Protein AF-A0A6N2N5I6-F1 (afdb_monomer)

Organism: Salix viminalis (NCBI:txid40686)

Sequence (376 aa):
MQNSTKSPSKRSKIEEKMDKIIYILLSLLVLISSISSIGFAVKIKYQMPKWEYMQPLIDNNLYDPGNPGKSGIAHLITALILYGYLIPISLYVSIEIVKVFQARFINQDIHMYDEETGNTAQARTSNLNEELGQVETILSDKTGTLTCNQMDFLKCSIAGTAYGVRSTEIELAAAKQIAMDLEEQDTQNINVPRYMKSANKEDSRGGPEIELESVITSKCENDQKPAIKGFNFEDSRLMHGHWLNEPNQEALLLFFRILAICQTAVPELNEESGMFTYEAESPDEAAFLAAAREFGFEFYKRTQSSVFIREKYAHPGRLIEREFKILNLLEFTSKRKRMSVIVQDEDGQILLLCKGADSIIFDRLSKNGRIHEELH

Structure (mmCIF, N/CA/C/O backbone):
data_AF-A0A6N2N5I6-F1
#
_entry.id   AF-A0A6N2N5I6-F1
#
loop_
_atom_site.group_PDB
_atom_site.id
_atom_site.type_symbol
_atom_site.label_atom_id
_atom_site.label_alt_id
_atom_site.label_comp_id
_atom_site.label_asym_id
_atom_site.label_entity_id
_atom_site.label_seq_id
_atom_site.pdbx_PDB_ins_code
_atom_site.Cartn_x
_atom_site.Cartn_y
_atom_site.Cartn_z
_atom_site.occupancy
_atom_site.B_iso_or_equiv
_atom_site.auth_seq_id
_atom_site.auth_comp_id
_atom_site.auth_asym_id
_atom_site.auth_atom_id
_atom_site.pdbx_PDB_model_num
ATOM 1 N N . MET A 1 1 ? 22.779 -2.163 8.963 1.00 54.88 1 MET A N 1
ATOM 2 C CA . MET A 1 1 ? 21.580 -2.756 8.331 1.00 54.88 1 MET A CA 1
ATOM 3 C C . MET A 1 1 ? 21.995 -4.031 7.613 1.00 54.88 1 MET A C 1
ATOM 5 O O . MET A 1 1 ? 22.742 -3.927 6.655 1.00 54.88 1 MET A O 1
ATOM 9 N N . GLN A 1 2 ? 21.584 -5.211 8.084 1.00 71.19 2 GLN A N 1
ATOM 10 C CA . GLN A 1 2 ? 21.977 -6.494 7.468 1.00 71.19 2 GLN A CA 1
ATOM 11 C C . GLN A 1 2 ? 21.155 -6.839 6.211 1.00 71.19 2 GLN A C 1
ATOM 13 O O . GLN A 1 2 ? 21.673 -7.497 5.319 1.00 71.19 2 GLN A O 1
ATOM 18 N N . ASN A 1 3 ? 19.923 -6.322 6.100 1.00 85.62 3 ASN A N 1
ATOM 19 C CA . ASN A 1 3 ? 19.035 -6.554 4.949 1.00 85.62 3 ASN A CA 1
ATOM 20 C C . ASN A 1 3 ? 19.114 -5.461 3.866 1.00 85.62 3 ASN A C 1
ATOM 22 O O . ASN A 1 3 ? 18.493 -5.596 2.818 1.00 85.62 3 ASN A O 1
ATOM 26 N N . SER A 1 4 ? 19.846 -4.367 4.109 1.00 83.81 4 SER A N 1
ATOM 27 C CA . SER A 1 4 ? 20.026 -3.290 3.127 1.00 83.81 4 SER A CA 1
ATOM 28 C C . SER A 1 4 ? 21.379 -3.455 2.449 1.00 83.81 4 SER A C 1
ATOM 30 O O . SER A 1 4 ? 22.425 -3.273 3.075 1.00 83.81 4 SER A O 1
ATOM 32 N N . THR A 1 5 ? 21.362 -3.830 1.175 1.00 83.00 5 THR A N 1
ATOM 33 C CA . THR A 1 5 ? 22.552 -3.848 0.321 1.00 83.00 5 THR A CA 1
ATOM 34 C C . THR A 1 5 ? 22.729 -2.495 -0.354 1.00 83.00 5 THR A C 1
ATOM 36 O O . THR A 1 5 ? 21.749 -1.820 -0.667 1.00 83.00 5 THR A O 1
ATOM 39 N N . LYS A 1 6 ? 23.977 -2.106 -0.643 1.00 83.19 6 LYS A N 1
ATOM 40 C CA . LYS A 1 6 ? 24.254 -0.907 -1.446 1.00 83.19 6 LYS A CA 1
ATOM 41 C C . LYS A 1 6 ? 23.490 -0.987 -2.772 1.00 83.19 6 LYS A C 1
ATOM 43 O O . LYS A 1 6 ? 23.561 -2.012 -3.448 1.00 83.19 6 LYS A O 1
ATOM 48 N N . SER A 1 7 ? 22.786 0.088 -3.130 1.00 81.12 7 SER A N 1
ATOM 49 C CA . SER A 1 7 ? 21.986 0.146 -4.354 1.00 81.12 7 SER A CA 1
ATOM 50 C C . SER A 1 7 ? 22.842 -0.214 -5.575 1.00 81.12 7 SER A C 1
ATO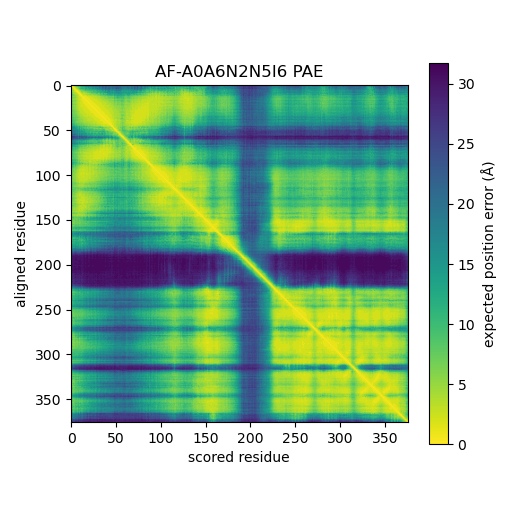M 52 O O . SER A 1 7 ? 23.851 0.460 -5.812 1.00 81.12 7 SER A O 1
ATOM 54 N N . PRO A 1 8 ? 22.486 -1.263 -6.339 1.00 85.88 8 PRO A N 1
ATOM 55 C CA . PRO A 1 8 ? 23.214 -1.610 -7.549 1.00 85.88 8 PRO A CA 1
ATOM 56 C C . PRO A 1 8 ? 22.976 -0.549 -8.625 1.00 85.88 8 PRO A C 1
ATOM 58 O O . PRO A 1 8 ? 21.915 0.078 -8.673 1.00 85.88 8 PRO A O 1
ATOM 61 N N . SER A 1 9 ? 23.956 -0.374 -9.512 1.00 84.50 9 SER A N 1
ATOM 62 C CA . SER A 1 9 ? 23.727 0.383 -10.742 1.00 84.50 9 SER A CA 1
ATOM 63 C C . SER A 1 9 ? 22.735 -0.392 -11.606 1.00 84.50 9 SER A C 1
ATOM 65 O O . SER A 1 9 ? 22.939 -1.578 -11.870 1.00 84.50 9 SER A O 1
ATOM 67 N N . LYS A 1 10 ? 21.645 0.262 -12.003 1.00 86.38 10 LYS A N 1
ATOM 68 C CA . LYS A 1 10 ? 20.606 -0.318 -12.855 1.00 86.38 10 LYS A CA 1
ATOM 69 C C . LYS A 1 10 ? 20.773 0.217 -14.270 1.00 86.38 10 LYS A C 1
ATOM 71 O O . LYS A 1 10 ? 20.991 1.414 -14.451 1.00 86.38 10 LYS A O 1
ATOM 76 N N . ARG A 1 11 ? 20.639 -0.672 -15.251 1.00 85.56 11 ARG A N 1
ATOM 77 C CA . ARG A 1 11 ? 20.742 -0.362 -16.676 1.00 85.56 11 ARG A CA 1
ATOM 78 C C . ARG A 1 11 ? 19.413 -0.650 -17.368 1.00 85.56 11 ARG A C 1
ATOM 80 O O . ARG A 1 11 ? 18.750 -1.623 -17.020 1.00 85.56 11 ARG A O 1
ATOM 87 N N . SER A 1 12 ? 19.030 0.198 -18.315 1.00 88.06 12 SER A N 1
ATOM 88 C CA . SER A 1 12 ? 17.811 0.021 -19.112 1.00 88.06 12 SER A CA 1
ATOM 89 C C . SER A 1 12 ? 18.015 -1.004 -20.233 1.00 88.06 12 SER A C 1
ATOM 91 O O . SER A 1 12 ? 19.098 -1.102 -20.818 1.00 88.06 12 SER A O 1
ATOM 93 N N . LYS A 1 13 ? 16.953 -1.729 -20.599 1.00 88.56 13 LYS A N 1
ATOM 94 C CA . LYS A 1 13 ? 16.937 -2.662 -21.736 1.00 88.56 13 LYS A CA 1
ATOM 95 C C . LYS A 1 13 ? 17.186 -1.946 -23.061 1.00 88.56 13 LYS A C 1
ATOM 97 O O . LYS A 1 13 ? 17.710 -2.553 -23.998 1.00 88.56 13 LYS A O 1
ATOM 102 N N . ILE A 1 14 ? 16.809 -0.669 -23.171 1.00 87.81 14 ILE A N 1
ATOM 103 C CA . ILE A 1 14 ? 17.081 0.136 -24.370 1.00 87.81 14 ILE A CA 1
ATOM 104 C C . ILE A 1 14 ? 18.587 0.352 -24.529 1.00 87.81 14 ILE A C 1
ATOM 106 O O . ILE A 1 14 ? 19.097 0.226 -25.640 1.00 87.81 14 ILE A O 1
ATOM 110 N N . GLU A 1 15 ? 19.312 0.589 -23.436 1.00 87.25 15 GLU A N 1
ATOM 111 C CA . GLU A 1 15 ? 20.770 0.743 -23.481 1.00 87.25 15 GLU A CA 1
ATOM 112 C C . GLU A 1 15 ? 21.464 -0.560 -23.894 1.00 87.25 15 GLU A C 1
ATOM 114 O O . GLU A 1 15 ? 22.370 -0.540 -24.721 1.00 87.25 15 GLU A O 1
ATOM 119 N N . GLU A 1 16 ? 20.997 -1.712 -23.407 1.00 89.00 16 GLU A N 1
ATOM 120 C CA . GLU A 1 16 ? 21.530 -3.010 -23.845 1.00 89.00 16 GLU A CA 1
ATOM 121 C C . GLU A 1 16 ? 21.273 -3.283 -25.335 1.00 89.00 16 GLU A C 1
ATOM 123 O O . GLU A 1 16 ? 22.116 -3.857 -26.031 1.00 89.00 16 GLU A O 1
ATOM 128 N N . LYS A 1 17 ? 20.104 -2.883 -25.855 1.00 90.06 17 LYS A N 1
ATOM 129 C CA . LYS A 1 17 ? 19.804 -2.976 -27.292 1.00 90.06 17 LYS A CA 1
ATOM 130 C C . LYS A 1 17 ? 20.661 -2.010 -28.109 1.00 90.06 17 LYS A C 1
ATOM 132 O O . LYS A 1 17 ? 21.123 -2.387 -29.184 1.00 90.06 17 LYS A O 1
ATOM 137 N N . MET A 1 18 ? 20.894 -0.800 -27.607 1.00 88.81 18 MET A N 1
ATOM 138 C CA . MET A 1 18 ? 21.760 0.188 -28.246 1.00 88.81 18 MET A CA 1
ATOM 139 C C . MET A 1 18 ? 23.197 -0.329 -28.370 1.00 88.81 18 MET A C 1
ATOM 141 O O . MET A 1 18 ? 23.760 -0.260 -29.460 1.00 88.81 18 MET A O 1
ATOM 145 N N . ASP A 1 19 ? 23.752 -0.937 -27.319 1.00 90.62 19 ASP A N 1
ATOM 146 C CA . ASP A 1 19 ? 25.077 -1.568 -27.376 1.00 90.62 19 ASP A CA 1
ATOM 147 C C . ASP A 1 19 ? 25.151 -2.629 -28.478 1.00 90.62 19 ASP A C 1
ATOM 149 O O . ASP A 1 19 ? 26.092 -2.643 -29.272 1.00 90.62 19 ASP A O 1
ATOM 153 N N . LYS A 1 20 ? 24.132 -3.495 -28.583 1.00 91.50 20 LYS A N 1
ATOM 154 C CA . LYS A 1 20 ? 24.063 -4.513 -29.647 1.00 91.50 20 LYS A CA 1
ATOM 155 C C . LYS A 1 20 ? 24.084 -3.880 -31.039 1.00 91.50 20 LYS A C 1
ATOM 157 O O . LYS A 1 20 ? 24.796 -4.369 -31.913 1.00 91.50 20 LYS A O 1
ATOM 162 N N . ILE A 1 21 ? 23.346 -2.788 -31.243 1.00 91.31 21 ILE A N 1
ATOM 163 C CA . ILE A 1 21 ? 23.346 -2.047 -32.513 1.00 91.31 21 ILE A CA 1
ATOM 164 C C . ILE A 1 21 ? 24.732 -1.447 -32.788 1.00 91.31 21 ILE A C 1
ATOM 166 O O . ILE A 1 21 ? 25.227 -1.561 -33.908 1.00 91.31 21 ILE A O 1
ATOM 170 N N . ILE A 1 22 ? 25.394 -0.872 -31.780 1.00 90.94 22 ILE A N 1
ATOM 171 C CA . ILE A 1 22 ? 26.747 -0.314 -31.918 1.00 90.94 22 ILE A CA 1
ATOM 172 C C . ILE A 1 22 ? 27.748 -1.400 -32.323 1.00 90.94 22 ILE A C 1
ATOM 174 O O . ILE A 1 22 ? 28.539 -1.180 -33.239 1.00 90.94 22 ILE A O 1
ATOM 178 N N . TYR A 1 23 ? 27.694 -2.588 -31.715 1.00 92.50 23 TYR A N 1
ATOM 179 C CA . TYR A 1 23 ? 28.560 -3.704 -32.108 1.00 92.50 23 TYR A CA 1
ATOM 180 C C . TYR A 1 23 ? 28.318 -4.156 -33.554 1.00 92.50 23 TYR A C 1
ATOM 182 O O . TYR A 1 23 ? 29.277 -4.438 -34.275 1.00 92.50 23 TYR A O 1
ATOM 190 N N . ILE A 1 24 ? 27.060 -4.176 -34.005 1.00 93.88 24 ILE A N 1
ATOM 191 C CA . ILE A 1 24 ? 26.712 -4.484 -35.400 1.00 93.88 24 ILE A CA 1
ATOM 192 C C . ILE A 1 24 ? 27.282 -3.418 -36.348 1.00 93.88 24 ILE A C 1
ATOM 194 O O . ILE A 1 24 ? 27.906 -3.765 -37.352 1.00 93.88 24 ILE A O 1
ATOM 198 N N . LEU A 1 25 ? 27.128 -2.131 -36.022 1.00 92.12 25 LEU A N 1
ATOM 199 C CA . LEU A 1 25 ? 27.664 -1.025 -36.824 1.00 92.12 25 LEU A CA 1
ATOM 200 C C . LEU A 1 25 ? 29.196 -1.032 -36.873 1.00 92.12 25 LEU A C 1
ATOM 202 O O . LEU A 1 25 ? 29.772 -0.822 -37.938 1.00 92.12 25 LEU A O 1
ATOM 206 N N . LEU A 1 26 ? 29.863 -1.330 -35.755 1.00 92.62 26 LEU A N 1
ATOM 207 C CA . LEU A 1 26 ? 31.318 -1.467 -35.694 1.00 92.62 26 LEU A CA 1
ATOM 208 C C . LEU A 1 26 ? 31.810 -2.637 -36.557 1.00 92.62 26 LEU A C 1
ATOM 210 O O . LEU A 1 26 ? 32.791 -2.501 -37.287 1.00 92.62 26 LEU A O 1
ATOM 214 N N . SER A 1 27 ? 31.114 -3.776 -36.513 1.00 94.19 27 SER A N 1
ATOM 215 C CA . SER A 1 27 ? 31.423 -4.924 -37.371 1.00 94.19 27 SER A CA 1
ATOM 216 C C . SER A 1 27 ? 31.270 -4.572 -38.856 1.00 94.19 27 SER A C 1
ATOM 218 O O . SER A 1 27 ? 32.166 -4.853 -39.655 1.00 94.19 27 SER A O 1
ATOM 220 N N . LEU A 1 28 ? 30.187 -3.874 -39.216 1.00 94.31 28 LEU A N 1
ATOM 221 C CA . LEU A 1 28 ? 29.946 -3.397 -40.579 1.00 94.31 28 LEU A CA 1
ATOM 222 C C . LEU A 1 28 ? 31.017 -2.393 -41.041 1.00 94.31 28 LEU A C 1
ATOM 224 O O . LEU A 1 28 ? 31.492 -2.482 -42.173 1.00 94.31 28 LEU A O 1
ATOM 228 N N . LEU A 1 29 ? 31.438 -1.477 -40.165 1.00 94.31 29 LEU A N 1
ATOM 229 C CA . LEU A 1 29 ? 32.499 -0.501 -40.427 1.00 94.31 29 LEU A CA 1
ATOM 230 C C . LEU A 1 29 ? 33.823 -1.190 -40.782 1.00 94.31 29 LEU A C 1
ATOM 232 O O . LEU A 1 29 ? 34.454 -0.848 -41.787 1.00 94.31 29 LEU A O 1
ATOM 236 N N . VAL A 1 30 ? 34.234 -2.177 -39.982 1.00 94.12 30 VAL A N 1
ATOM 237 C CA . VAL A 1 30 ? 35.459 -2.951 -40.233 1.00 94.12 30 VAL A CA 1
ATOM 238 C C . VAL A 1 30 ? 35.343 -3.730 -41.544 1.00 94.12 30 VAL A C 1
ATOM 240 O O . VAL A 1 30 ? 36.300 -3.762 -42.320 1.00 94.12 30 VAL A O 1
ATOM 243 N N . LEU A 1 31 ? 34.173 -4.302 -41.836 1.00 95.44 31 LEU A N 1
ATOM 244 C CA . LEU A 1 31 ? 33.925 -5.062 -43.060 1.00 95.44 31 LEU A CA 1
ATOM 245 C C . LEU A 1 31 ? 34.026 -4.188 -44.319 1.00 95.44 31 LEU A C 1
ATOM 247 O O . LEU A 1 31 ? 34.780 -4.521 -45.234 1.00 95.44 31 LEU A O 1
ATOM 251 N N . ILE A 1 32 ? 33.338 -3.043 -44.356 1.00 94.62 32 ILE A N 1
ATOM 252 C CA . ILE A 1 32 ? 33.376 -2.120 -45.503 1.00 94.62 32 ILE A CA 1
ATOM 253 C C . ILE A 1 32 ? 34.787 -1.545 -45.688 1.00 94.62 32 ILE A C 1
ATOM 255 O O . ILE A 1 32 ? 35.290 -1.486 -46.813 1.00 94.62 32 ILE A O 1
ATOM 259 N N . SER A 1 33 ? 35.464 -1.185 -44.594 1.00 95.44 33 SER A N 1
ATOM 260 C CA . SER A 1 33 ? 36.842 -0.675 -44.641 1.00 95.44 33 SER A CA 1
ATOM 261 C C . SER A 1 33 ? 37.821 -1.725 -45.172 1.00 95.44 33 SER A C 1
ATOM 263 O O . SER A 1 33 ? 38.701 -1.401 -45.971 1.00 95.44 33 SER A O 1
ATOM 265 N N . SER A 1 34 ? 37.633 -2.994 -44.799 1.00 94.12 34 SER A N 1
ATOM 266 C CA . SER A 1 34 ? 38.443 -4.113 -45.294 1.00 94.12 34 SER A CA 1
ATOM 267 C C . SER A 1 34 ? 38.231 -4.350 -46.791 1.00 94.12 34 SER A C 1
ATOM 269 O O . SER A 1 34 ? 39.204 -4.464 -47.534 1.00 94.12 34 SER A O 1
ATOM 271 N N . ILE A 1 35 ? 36.978 -4.349 -47.265 1.00 95.62 35 ILE A N 1
ATOM 272 C CA . ILE A 1 35 ? 36.662 -4.480 -48.699 1.00 95.62 35 ILE A CA 1
ATOM 273 C C . ILE A 1 35 ? 37.272 -3.318 -49.496 1.00 95.62 35 ILE A C 1
ATOM 275 O O . ILE A 1 35 ? 37.877 -3.536 -50.546 1.00 95.62 35 ILE A O 1
ATOM 279 N N . SER A 1 36 ? 37.167 -2.094 -48.975 1.00 93.56 36 SER A N 1
ATOM 280 C CA . SER A 1 36 ? 37.741 -0.892 -49.587 1.00 93.56 36 SER A CA 1
ATOM 281 C C . SER A 1 36 ? 39.273 -0.958 -49.668 1.00 93.56 36 SER A C 1
ATOM 283 O O . SER A 1 36 ? 39.853 -0.692 -50.720 1.00 93.56 36 SER A O 1
ATOM 285 N N . SER A 1 37 ? 39.937 -1.408 -48.598 1.00 94.25 37 SER A N 1
ATOM 286 C CA . SER A 1 37 ? 41.389 -1.633 -48.554 1.00 94.25 37 SER A CA 1
ATOM 287 C C . SER A 1 37 ? 41.857 -2.683 -49.572 1.00 94.25 37 SER A C 1
ATOM 289 O O . SER A 1 37 ? 42.812 -2.440 -50.314 1.00 94.25 37 SER A O 1
ATOM 291 N N . ILE A 1 38 ? 41.155 -3.818 -49.674 1.00 93.25 38 ILE A N 1
ATOM 292 C CA . ILE A 1 38 ? 41.467 -4.870 -50.654 1.00 93.25 38 ILE A CA 1
ATOM 293 C C . ILE A 1 38 ? 41.277 -4.340 -52.081 1.00 93.25 38 ILE A C 1
ATOM 295 O O . ILE A 1 38 ? 42.161 -4.505 -52.925 1.00 93.25 38 ILE A O 1
ATOM 299 N N . GLY A 1 39 ? 40.155 -3.663 -52.350 1.00 91.31 39 GLY A N 1
ATOM 300 C CA . GLY A 1 39 ? 39.880 -3.050 -53.650 1.00 91.31 39 GLY A CA 1
ATOM 301 C C . GLY A 1 39 ? 40.953 -2.037 -54.051 1.00 91.31 39 GLY A C 1
ATOM 302 O O . GLY A 1 39 ? 41.415 -2.038 -55.193 1.00 91.31 39 GLY A O 1
ATOM 303 N N . PHE A 1 40 ? 41.418 -1.228 -53.098 1.00 90.00 40 PHE A N 1
ATOM 304 C CA . PHE A 1 40 ? 42.504 -0.278 -53.306 1.00 90.00 40 PHE A CA 1
ATOM 305 C C . PHE A 1 40 ? 43.846 -0.965 -53.600 1.00 90.00 40 PHE A C 1
ATOM 307 O O . PHE A 1 40 ? 44.513 -0.602 -54.570 1.00 90.00 40 PHE A O 1
ATOM 314 N N . ALA A 1 41 ? 44.215 -2.004 -52.844 1.00 88.31 41 ALA A N 1
ATOM 315 C CA . ALA A 1 41 ? 45.445 -2.765 -53.075 1.00 88.31 41 ALA A CA 1
ATOM 316 C C . ALA A 1 41 ? 45.479 -3.416 -54.471 1.00 88.31 41 ALA A C 1
ATOM 318 O O . ALA A 1 41 ? 46.508 -3.395 -55.153 1.00 88.31 41 ALA A O 1
ATOM 319 N N . VAL A 1 42 ? 44.340 -3.946 -54.938 1.00 89.44 42 VAL A N 1
ATOM 320 C CA . VAL A 1 42 ? 44.199 -4.488 -56.301 1.00 89.44 42 VAL A CA 1
ATOM 321 C C . VAL A 1 42 ? 44.331 -3.373 -57.344 1.00 89.44 42 VAL A C 1
ATOM 323 O O . VAL A 1 42 ? 45.033 -3.540 -58.344 1.00 89.44 42 VAL A O 1
ATOM 326 N N . LYS A 1 43 ? 43.705 -2.214 -57.112 1.00 86.56 43 LYS A N 1
ATOM 327 C CA . LYS A 1 43 ? 43.739 -1.072 -58.037 1.00 86.56 43 LYS A CA 1
ATOM 328 C C . LYS A 1 43 ? 45.153 -0.507 -58.214 1.00 86.56 43 LYS A C 1
ATOM 330 O O . LYS A 1 43 ? 45.566 -0.267 -59.349 1.00 86.56 43 LYS A O 1
ATOM 335 N N . ILE A 1 44 ? 45.909 -0.370 -57.122 1.00 84.44 44 ILE A N 1
ATOM 336 C CA . ILE A 1 44 ? 47.310 0.082 -57.140 1.00 84.44 44 ILE A CA 1
ATOM 337 C C . ILE A 1 44 ? 48.192 -0.877 -57.948 1.00 84.44 44 ILE A C 1
ATOM 339 O O . ILE A 1 44 ? 48.992 -0.432 -58.764 1.00 84.44 44 ILE A O 1
ATOM 343 N N . LYS A 1 45 ? 47.999 -2.193 -57.808 1.00 84.12 45 LYS A N 1
ATOM 344 C CA . LYS A 1 45 ? 48.808 -3.183 -58.531 1.00 84.12 45 LYS A CA 1
ATOM 345 C C . LYS A 1 45 ? 48.550 -3.202 -60.044 1.00 84.12 45 LYS A C 1
ATOM 347 O O . LYS A 1 45 ? 49.493 -3.344 -60.817 1.00 84.12 45 LYS A O 1
ATOM 352 N N . TYR A 1 46 ? 47.288 -3.114 -60.476 1.00 84.31 46 TYR A N 1
ATOM 353 C CA . TYR A 1 46 ? 46.920 -3.373 -61.879 1.00 84.31 46 TYR A CA 1
ATOM 354 C C . TYR A 1 46 ? 46.606 -2.128 -62.716 1.00 84.31 46 TYR A C 1
ATOM 356 O O . TYR A 1 46 ? 46.793 -2.161 -63.934 1.00 84.31 46 TYR A O 1
ATOM 364 N N . GLN A 1 47 ? 46.084 -1.058 -62.110 1.00 80.31 47 GLN A N 1
ATOM 365 C CA . GLN A 1 47 ? 45.602 0.119 -62.847 1.00 80.31 47 GLN A CA 1
ATOM 366 C C . GLN A 1 47 ? 46.534 1.324 -62.727 1.00 80.31 47 GLN A C 1
ATOM 368 O O . GLN A 1 47 ? 46.685 2.049 -63.704 1.00 80.31 47 GLN A O 1
ATOM 373 N N . MET A 1 48 ? 47.201 1.506 -61.585 1.00 73.06 48 MET A N 1
ATOM 374 C CA . MET A 1 48 ? 48.094 2.647 -61.354 1.00 73.06 48 MET A CA 1
ATOM 375 C C . MET A 1 48 ? 49.223 2.796 -62.393 1.00 73.06 48 MET A C 1
ATOM 377 O O . MET A 1 48 ? 49.430 3.921 -62.839 1.00 73.06 48 MET A O 1
ATOM 381 N N . PRO A 1 49 ? 49.898 1.725 -62.875 1.00 73.12 49 PRO A N 1
ATOM 382 C CA . PRO A 1 49 ? 50.946 1.864 -63.895 1.00 73.12 49 PRO A CA 1
ATOM 383 C C . PRO A 1 49 ? 50.435 2.390 -65.245 1.00 73.12 49 PRO A C 1
ATOM 385 O O . PRO A 1 49 ? 51.232 2.761 -66.098 1.00 73.12 49 PRO A O 1
ATOM 388 N N . LYS A 1 50 ? 49.112 2.381 -65.463 1.00 78.00 50 LYS A N 1
ATOM 389 C CA . LYS A 1 50 ? 48.460 2.847 -66.695 1.00 78.00 50 LYS A CA 1
ATOM 390 C C . LYS A 1 50 ? 47.963 4.294 -66.596 1.00 78.00 50 LYS A C 1
ATOM 392 O O . LYS A 1 50 ? 47.396 4.796 -67.562 1.00 78.00 50 LYS A O 1
ATOM 397 N N . TRP A 1 51 ? 48.092 4.950 -65.442 1.00 76.19 51 TRP A N 1
ATOM 398 C CA . TRP A 1 51 ? 47.608 6.317 -65.246 1.00 76.19 51 TRP A CA 1
ATOM 399 C C . TRP A 1 51 ? 48.704 7.333 -65.559 1.00 76.19 51 TRP A C 1
ATOM 401 O O . TRP A 1 51 ? 49.528 7.637 -64.705 1.00 76.19 51 TRP A O 1
ATOM 411 N N . GLU A 1 52 ? 48.674 7.899 -66.768 1.00 67.44 52 GLU A N 1
ATOM 412 C CA . GLU A 1 52 ? 49.681 8.869 -67.231 1.00 67.44 52 GLU A CA 1
ATOM 413 C C . GLU A 1 52 ? 49.676 10.196 -66.449 1.00 67.44 52 GLU A C 1
ATOM 415 O O . GLU A 1 52 ? 50.721 10.820 -66.302 1.00 67.44 52 GLU A O 1
ATOM 420 N N . TYR A 1 53 ? 48.524 10.636 -65.924 1.00 73.81 53 TYR A N 1
ATOM 421 C CA . TYR A 1 53 ? 48.368 11.965 -65.306 1.00 73.81 53 TYR A CA 1
ATOM 422 C C . TYR A 1 53 ? 47.975 11.951 -63.816 1.00 73.81 53 TYR A C 1
ATOM 424 O O . TYR A 1 53 ? 47.982 13.001 -63.181 1.00 73.81 53 TYR A O 1
ATOM 432 N N . MET A 1 54 ? 47.612 10.794 -63.242 1.00 68.19 54 MET A N 1
ATOM 433 C CA . MET A 1 54 ? 47.172 10.670 -61.833 1.00 68.19 54 MET A CA 1
ATOM 434 C C . MET A 1 54 ? 48.212 9.998 -60.928 1.00 68.19 54 MET A C 1
ATOM 436 O O . MET A 1 54 ? 47.889 9.617 -59.801 1.00 68.19 54 MET A O 1
ATOM 440 N N . GLN A 1 55 ? 49.441 9.802 -61.408 1.00 67.19 55 GLN A N 1
ATOM 441 C CA . GLN A 1 55 ? 50.492 9.201 -60.599 1.00 67.19 55 GLN A CA 1
ATOM 442 C C . GLN A 1 55 ? 50.929 10.190 -59.500 1.00 67.19 55 GLN A C 1
ATOM 444 O O . GLN A 1 55 ? 51.241 11.343 -59.805 1.00 67.19 55 GLN A O 1
ATOM 449 N N . PRO A 1 56 ? 50.937 9.786 -58.217 1.00 66.81 56 PRO A N 1
ATOM 450 C CA . PRO A 1 56 ? 51.384 10.655 -57.139 1.00 66.81 56 PRO A CA 1
ATOM 451 C C . PRO A 1 56 ? 52.871 10.981 -57.325 1.00 66.81 56 PRO A C 1
ATOM 453 O O . PRO A 1 56 ? 53.707 10.085 -57.353 1.00 66.81 56 PRO A O 1
ATOM 456 N N . LEU A 1 57 ? 53.197 12.273 -57.446 1.00 61.47 57 LEU A N 1
ATOM 457 C CA . LEU A 1 57 ? 54.572 12.766 -57.621 1.00 61.47 57 LEU A CA 1
ATOM 458 C C . LEU A 1 57 ? 55.425 12.697 -56.336 1.00 61.47 57 LEU A C 1
ATOM 460 O O . LEU A 1 57 ? 56.619 12.979 -56.384 1.00 61.47 57 LEU A O 1
ATOM 464 N N . ILE A 1 58 ? 54.823 12.369 -55.187 1.00 59.41 58 ILE A N 1
ATOM 465 C CA . ILE A 1 58 ? 55.482 12.363 -53.875 1.00 59.41 58 ILE A CA 1
ATOM 466 C C . ILE A 1 58 ? 55.674 10.913 -53.425 1.00 59.41 58 ILE A C 1
ATOM 468 O O . ILE A 1 58 ? 54.695 10.211 -53.164 1.00 59.41 58 ILE A O 1
ATOM 472 N N . ASP A 1 59 ? 56.937 10.503 -53.299 1.00 58.34 59 ASP A N 1
ATOM 473 C CA . ASP A 1 59 ? 57.391 9.162 -52.904 1.00 58.34 59 ASP A CA 1
ATOM 474 C C . ASP A 1 59 ? 57.250 8.938 -51.388 1.00 58.34 59 ASP A C 1
ATOM 476 O O . ASP A 1 59 ? 58.197 8.692 -50.642 1.00 58.34 59 ASP A O 1
ATOM 480 N N . ASN A 1 60 ? 56.027 9.102 -50.896 1.00 62.59 60 ASN A N 1
ATOM 481 C CA . ASN A 1 60 ? 55.672 8.605 -49.583 1.00 62.59 60 ASN A CA 1
ATOM 482 C C . ASN A 1 60 ? 55.264 7.144 -49.782 1.00 62.59 60 ASN A C 1
ATOM 484 O O . ASN A 1 60 ? 54.391 6.872 -50.607 1.00 62.59 60 ASN A O 1
ATOM 488 N N . ASN A 1 61 ? 55.823 6.223 -48.988 1.00 66.12 61 ASN A N 1
ATOM 489 C CA . ASN A 1 61 ? 55.550 4.767 -48.957 1.00 66.12 61 ASN A CA 1
ATOM 490 C C . ASN A 1 61 ? 54.051 4.348 -48.853 1.00 66.12 61 ASN A C 1
ATOM 492 O O . ASN A 1 61 ? 53.741 3.181 -48.620 1.00 66.12 61 ASN A O 1
ATOM 496 N N . LEU A 1 62 ? 53.112 5.289 -48.965 1.00 68.75 62 LEU A N 1
ATOM 497 C CA . LEU A 1 62 ? 51.669 5.109 -49.004 1.00 68.75 62 LEU A CA 1
ATOM 498 C C . LEU A 1 62 ? 51.156 4.627 -50.373 1.00 68.75 62 LEU A C 1
ATOM 500 O O . LEU A 1 62 ? 50.135 3.943 -50.399 1.00 68.75 62 LEU A O 1
ATOM 504 N N . TYR A 1 63 ? 51.831 4.923 -51.491 1.00 72.50 63 TYR A N 1
ATOM 505 C CA . TYR A 1 63 ? 51.335 4.629 -52.851 1.00 72.50 63 TYR A CA 1
ATOM 506 C C . TYR A 1 63 ? 52.379 3.918 -53.735 1.00 72.50 63 TYR A C 1
ATOM 508 O O . TYR A 1 63 ? 52.641 4.351 -54.852 1.00 72.50 63 TYR A O 1
ATOM 516 N N . ASP A 1 64 ? 52.979 2.829 -53.245 1.00 73.44 64 ASP A N 1
ATOM 517 C CA . ASP A 1 64 ? 54.022 2.080 -53.963 1.00 73.44 64 ASP A CA 1
ATOM 518 C C . ASP A 1 64 ? 53.444 0.839 -54.694 1.00 73.44 64 ASP A C 1
ATOM 520 O O . ASP A 1 64 ? 52.905 -0.062 -54.038 1.00 73.44 64 ASP A O 1
ATOM 524 N N . PRO A 1 65 ? 53.574 0.732 -56.037 1.00 72.38 65 PRO A N 1
ATOM 525 C CA . PRO A 1 65 ? 53.194 -0.463 -56.798 1.00 72.38 65 PRO A CA 1
ATOM 526 C C . PRO A 1 65 ? 53.974 -1.730 -56.412 1.00 72.38 65 PRO A C 1
ATOM 528 O O . PRO A 1 65 ? 53.466 -2.839 -56.601 1.00 72.38 65 PRO A O 1
ATOM 531 N N . GLY A 1 66 ? 55.201 -1.587 -55.894 1.00 74.62 66 GLY A N 1
ATOM 532 C CA . GLY A 1 66 ? 56.071 -2.702 -55.516 1.00 74.62 66 GLY A CA 1
ATOM 533 C C . GLY A 1 66 ? 55.614 -3.435 -54.251 1.00 74.62 66 GLY A C 1
ATOM 534 O O . GLY A 1 66 ? 55.819 -4.643 -54.131 1.00 74.62 66 GLY A O 1
ATOM 535 N N . ASN A 1 67 ? 54.935 -2.737 -53.333 1.00 80.56 67 ASN A N 1
ATOM 536 C CA . ASN A 1 67 ? 54.464 -3.274 -52.052 1.00 80.56 67 ASN A CA 1
ATOM 537 C C . ASN A 1 67 ? 52.971 -2.967 -51.806 1.00 80.56 67 ASN A C 1
ATOM 539 O O . ASN A 1 67 ? 52.638 -2.211 -50.886 1.00 80.56 67 ASN A O 1
ATOM 543 N N . PRO A 1 68 ? 52.036 -3.613 -52.534 1.00 81.44 68 PRO A N 1
ATOM 544 C CA . PRO A 1 68 ? 50.604 -3.295 -52.461 1.00 81.44 68 PRO A CA 1
ATOM 545 C C . PRO A 1 68 ? 49.993 -3.515 -51.067 1.00 81.44 68 PRO A C 1
ATOM 547 O O . PRO A 1 68 ? 48.992 -2.890 -50.723 1.00 81.44 68 PRO A O 1
ATOM 550 N N . GLY A 1 69 ? 50.600 -4.374 -50.239 1.00 84.25 69 GLY A N 1
ATOM 551 C CA . GLY A 1 69 ? 50.155 -4.617 -48.865 1.00 84.25 69 GLY A CA 1
ATOM 552 C C . GLY A 1 69 ? 50.311 -3.400 -47.946 1.00 84.25 69 GLY A C 1
ATOM 553 O O . GLY A 1 69 ? 49.405 -3.111 -47.169 1.00 84.25 69 GLY A O 1
ATOM 554 N N . LYS A 1 70 ? 51.412 -2.641 -48.060 1.00 84.19 70 LYS A N 1
ATOM 555 C CA . LYS A 1 70 ? 51.642 -1.439 -47.234 1.00 84.19 70 LYS A CA 1
ATOM 556 C C . LYS A 1 70 ? 50.648 -0.332 -47.591 1.00 84.19 70 LYS A C 1
ATOM 558 O O . LYS A 1 70 ? 50.034 0.251 -46.699 1.00 84.19 70 LYS A O 1
ATOM 563 N N . SER A 1 71 ? 50.422 -0.124 -48.888 1.00 85.12 71 SER A N 1
ATOM 564 C CA . SER A 1 71 ? 49.410 0.800 -49.408 1.00 85.12 71 SER A CA 1
ATOM 565 C C . SER A 1 71 ? 47.986 0.400 -49.012 1.00 85.12 71 SER A C 1
ATOM 567 O O . SER A 1 71 ? 47.194 1.257 -48.628 1.00 85.12 71 SER A O 1
ATOM 569 N N . GLY A 1 72 ? 47.664 -0.898 -49.028 1.00 88.62 72 GLY A N 1
ATOM 570 C CA . GLY A 1 72 ? 46.378 -1.414 -48.554 1.00 88.62 72 GLY A CA 1
ATOM 571 C C . GLY A 1 72 ? 46.136 -1.141 -47.067 1.00 88.62 72 GLY A C 1
ATOM 572 O O . GLY A 1 72 ? 45.054 -0.685 -46.701 1.00 88.62 72 GLY A O 1
ATOM 573 N N . ILE A 1 73 ? 47.139 -1.350 -46.208 1.00 90.06 73 ILE A N 1
ATOM 574 C CA . ILE A 1 73 ? 47.033 -1.084 -44.761 1.00 90.06 73 ILE A CA 1
ATOM 575 C C . ILE A 1 73 ? 46.883 0.417 -44.483 1.00 90.06 73 ILE A C 1
ATOM 577 O O . ILE A 1 73 ? 46.040 0.807 -43.677 1.00 90.06 73 ILE A O 1
ATOM 581 N N . ALA A 1 74 ? 47.643 1.271 -45.174 1.00 87.94 74 ALA A N 1
ATOM 582 C CA . ALA A 1 74 ? 47.475 2.720 -45.061 1.00 87.94 74 ALA A CA 1
ATOM 583 C C . ALA A 1 74 ? 46.050 3.141 -45.464 1.00 87.94 74 ALA A C 1
ATOM 585 O O . ALA A 1 74 ? 45.384 3.866 -44.725 1.00 87.94 74 ALA A O 1
ATOM 586 N N . HIS A 1 75 ? 45.541 2.596 -46.574 1.00 90.50 75 HIS A N 1
ATOM 587 C CA . HIS A 1 75 ? 44.173 2.841 -47.025 1.00 90.50 75 HIS A CA 1
ATOM 588 C C . HIS A 1 75 ? 43.114 2.264 -46.075 1.00 90.50 75 HIS A C 1
ATOM 590 O O . HIS A 1 75 ? 42.030 2.826 -45.972 1.00 90.50 75 HIS A O 1
ATOM 596 N N . LEU A 1 76 ? 43.402 1.177 -45.352 1.00 93.06 76 LEU A N 1
ATOM 597 C CA . LEU A 1 76 ? 42.507 0.640 -44.323 1.00 93.06 76 LEU A CA 1
ATOM 598 C C . LEU A 1 76 ? 42.314 1.651 -43.188 1.00 93.06 76 LEU A C 1
ATOM 600 O O . LEU A 1 76 ? 41.182 1.905 -42.788 1.00 93.06 76 LEU A O 1
ATOM 604 N N . ILE A 1 77 ? 43.399 2.268 -42.711 1.00 92.69 77 ILE A N 1
ATOM 605 C CA . ILE A 1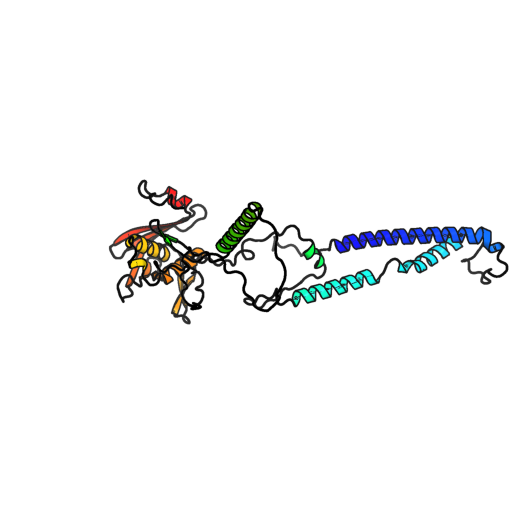 77 ? 43.343 3.310 -41.675 1.00 92.69 77 ILE A CA 1
ATOM 606 C C . ILE A 1 77 ? 42.585 4.536 -42.200 1.00 92.69 77 ILE A C 1
ATOM 608 O O . ILE A 1 77 ? 41.702 5.053 -41.517 1.00 92.69 77 ILE A O 1
ATOM 612 N N . THR A 1 78 ? 42.868 4.970 -43.432 1.00 91.19 78 THR A N 1
ATOM 613 C CA . THR A 1 78 ? 42.141 6.080 -44.066 1.00 91.19 78 THR A CA 1
ATOM 614 C C . THR A 1 78 ? 40.649 5.771 -44.226 1.00 91.19 78 THR A C 1
ATOM 616 O O . THR A 1 78 ? 39.820 6.631 -43.943 1.00 91.19 78 THR A O 1
ATOM 619 N N . ALA A 1 79 ? 40.290 4.547 -44.622 1.00 92.75 79 ALA A N 1
ATOM 620 C CA . ALA A 1 79 ? 38.903 4.111 -44.769 1.00 92.75 79 ALA A CA 1
ATOM 621 C C . ALA A 1 79 ? 38.171 4.036 -43.420 1.00 92.75 79 ALA A C 1
ATOM 623 O O . ALA A 1 79 ? 37.024 4.467 -43.337 1.00 92.75 79 ALA A O 1
ATOM 624 N N . LEU A 1 80 ? 38.835 3.571 -42.356 1.00 92.81 80 LEU A N 1
ATOM 625 C CA . LEU A 1 80 ? 38.270 3.562 -41.002 1.00 92.81 80 LEU A CA 1
ATOM 626 C C . LEU A 1 80 ? 37.953 4.978 -40.505 1.00 92.81 80 LEU A C 1
ATOM 628 O O . LEU A 1 80 ? 36.897 5.192 -39.917 1.00 92.81 80 LEU A O 1
ATOM 632 N N . ILE A 1 81 ? 38.835 5.947 -40.772 1.00 92.44 81 ILE A N 1
ATOM 633 C CA . ILE A 1 81 ? 38.589 7.359 -40.440 1.00 92.44 81 ILE A CA 1
ATOM 634 C C . ILE A 1 81 ? 37.440 7.909 -41.291 1.00 92.44 81 ILE A C 1
ATOM 636 O O . ILE A 1 81 ? 36.533 8.546 -40.759 1.00 92.44 81 ILE A O 1
ATOM 640 N N . LEU A 1 82 ? 37.449 7.634 -42.601 1.00 92.50 82 LEU A N 1
ATOM 641 C CA . LEU A 1 82 ? 36.435 8.129 -43.530 1.00 92.50 82 LEU A CA 1
ATOM 642 C C . LEU A 1 82 ? 35.034 7.622 -43.177 1.00 92.50 82 LEU A C 1
ATOM 644 O O . LEU A 1 82 ? 34.091 8.401 -43.217 1.00 92.50 82 LEU A O 1
ATOM 648 N N . TYR A 1 83 ? 34.892 6.344 -42.826 1.00 92.19 83 TYR A N 1
ATOM 649 C CA . TYR A 1 83 ? 33.611 5.734 -42.462 1.00 92.19 83 TYR A CA 1
ATOM 650 C C . TYR A 1 83 ? 33.293 5.823 -40.960 1.00 92.19 83 TYR A C 1
ATOM 652 O O . TYR A 1 83 ? 32.236 5.362 -40.532 1.00 92.19 83 TYR A O 1
ATOM 660 N N . GLY A 1 84 ? 34.154 6.449 -40.151 1.00 88.12 84 GLY A N 1
ATOM 661 C CA . GLY A 1 84 ? 33.974 6.579 -38.701 1.00 88.12 84 GLY A CA 1
ATOM 662 C C . GLY A 1 84 ? 32.695 7.315 -38.278 1.00 88.12 84 GLY A C 1
ATOM 663 O O . GLY A 1 84 ? 32.225 7.121 -37.161 1.00 88.12 84 GLY A O 1
ATOM 664 N N . TYR A 1 85 ? 32.072 8.092 -39.174 1.00 87.12 85 TYR A N 1
ATOM 665 C CA . TYR A 1 85 ? 30.778 8.743 -38.924 1.00 87.12 85 TYR A CA 1
ATOM 666 C C . TYR A 1 85 ? 29.592 7.763 -38.843 1.00 87.12 85 TYR A C 1
ATOM 668 O O . TYR A 1 85 ? 28.513 8.164 -38.407 1.00 87.12 85 TYR A O 1
ATOM 676 N N . LEU A 1 86 ? 29.763 6.495 -39.252 1.00 86.06 86 LEU A N 1
ATOM 677 C CA . LEU A 1 86 ? 28.723 5.459 -39.148 1.00 86.06 86 LEU A CA 1
ATOM 678 C C . LEU A 1 86 ? 28.334 5.149 -37.698 1.00 86.06 86 LEU A C 1
ATOM 680 O O . LEU A 1 86 ? 27.226 4.673 -37.464 1.00 86.06 86 LEU A O 1
ATOM 684 N N . ILE A 1 87 ? 29.224 5.410 -36.735 1.00 86.31 87 ILE A N 1
ATOM 685 C CA . ILE A 1 87 ? 28.918 5.328 -35.306 1.00 86.31 87 ILE A CA 1
ATOM 686 C C . ILE A 1 87 ? 28.645 6.758 -34.819 1.00 86.31 87 ILE A C 1
ATOM 688 O O . ILE A 1 87 ? 29.588 7.498 -34.528 1.00 86.31 87 ILE A O 1
ATOM 692 N N . PRO A 1 88 ? 27.373 7.190 -34.746 1.00 84.31 88 PRO A N 1
ATOM 693 C CA . PRO A 1 88 ? 27.042 8.541 -34.321 1.00 84.31 88 PRO A CA 1
ATOM 694 C C . PRO A 1 88 ? 27.391 8.735 -32.843 1.00 84.31 88 PRO A C 1
ATOM 696 O O . PRO A 1 88 ? 26.664 8.300 -31.952 1.00 84.31 88 PRO A O 1
ATOM 699 N N . ILE A 1 89 ? 28.488 9.448 -32.580 1.00 82.75 89 ILE A N 1
ATOM 700 C CA . ILE A 1 89 ? 28.943 9.800 -31.222 1.00 82.75 89 ILE A CA 1
ATOM 701 C C . ILE A 1 89 ? 27.853 10.590 -30.472 1.00 82.75 89 ILE A C 1
ATOM 703 O O . ILE A 1 89 ? 27.691 10.460 -29.260 1.00 82.75 89 ILE A O 1
ATOM 707 N N . SER A 1 90 ? 27.050 11.367 -31.204 1.00 88.69 90 SER A N 1
ATOM 708 C CA . SER A 1 90 ? 25.950 12.162 -30.657 1.00 88.69 90 SER A CA 1
ATOM 709 C C . SER A 1 90 ? 24.771 11.336 -30.143 1.00 88.69 90 SER A C 1
ATOM 711 O O . SER A 1 90 ? 23.983 11.870 -29.364 1.00 88.69 90 SER A O 1
ATOM 713 N N . LEU A 1 91 ? 24.624 10.064 -30.537 1.00 85.44 91 LEU A N 1
ATOM 714 C CA . LEU A 1 91 ? 23.469 9.244 -30.159 1.00 85.44 91 LEU A CA 1
ATOM 715 C C . LEU A 1 91 ? 23.383 9.063 -28.639 1.00 85.44 91 LEU A C 1
ATOM 717 O O . LEU A 1 91 ? 22.317 9.248 -28.059 1.00 85.44 91 LEU A O 1
ATOM 721 N N . TYR A 1 92 ? 24.514 8.768 -27.995 1.00 84.12 92 TYR A N 1
ATOM 722 C CA . TYR A 1 92 ? 24.579 8.539 -26.551 1.00 84.12 92 TYR A CA 1
ATOM 723 C C . TYR A 1 92 ? 24.247 9.812 -25.762 1.00 84.12 92 TYR A C 1
ATOM 725 O O . TYR A 1 92 ? 23.336 9.817 -24.938 1.00 84.12 92 TYR A O 1
ATOM 733 N N . VAL A 1 93 ? 24.900 10.925 -26.111 1.00 89.94 93 VAL A N 1
ATOM 734 C CA . VAL A 1 93 ? 24.675 12.229 -25.466 1.00 89.94 93 VAL A CA 1
ATOM 735 C C . VAL A 1 93 ? 23.236 12.708 -25.665 1.00 89.94 93 VAL A C 1
ATOM 737 O O . VAL A 1 93 ? 22.616 13.219 -24.737 1.00 89.94 93 VAL A O 1
ATOM 740 N N . SER A 1 94 ? 22.671 12.517 -26.861 1.00 91.25 94 SER A N 1
ATOM 741 C CA . SER A 1 94 ? 21.291 12.927 -27.147 1.00 91.25 94 SER A CA 1
ATOM 742 C C . SER A 1 94 ? 20.287 12.158 -26.288 1.00 91.25 94 SER A C 1
ATOM 744 O O . SER A 1 94 ? 19.360 12.759 -25.751 1.00 91.25 94 SER A O 1
ATOM 746 N N . ILE A 1 95 ? 20.483 10.847 -26.111 1.00 89.31 95 ILE A N 1
ATOM 747 C CA . ILE A 1 95 ? 19.614 10.020 -25.265 1.00 89.31 95 ILE A CA 1
ATOM 748 C C . ILE A 1 95 ? 19.742 10.423 -23.793 1.00 89.31 95 ILE A C 1
ATOM 750 O O . ILE A 1 95 ? 18.719 10.566 -23.126 1.00 89.31 95 ILE A O 1
ATOM 754 N N . GLU A 1 96 ? 20.956 10.660 -23.287 1.00 89.50 96 GLU A N 1
ATOM 755 C CA . GLU A 1 96 ? 21.151 11.131 -21.909 1.00 89.50 96 GLU A CA 1
ATOM 756 C C . GLU A 1 96 ? 20.424 12.456 -21.653 1.00 89.50 96 GLU A C 1
ATOM 758 O O . GLU A 1 96 ? 19.710 12.592 -20.659 1.00 89.50 96 GLU A O 1
ATOM 763 N N . ILE A 1 97 ? 20.525 13.409 -22.585 1.00 93.38 97 ILE A N 1
ATOM 764 C CA . ILE A 1 97 ? 19.818 14.690 -22.488 1.00 93.38 97 ILE A CA 1
ATOM 765 C C . ILE A 1 97 ? 18.299 14.473 -22.461 1.00 93.38 97 ILE A C 1
ATOM 767 O O . ILE A 1 97 ? 17.615 15.033 -21.602 1.00 93.38 97 ILE A O 1
ATOM 771 N N . VAL A 1 98 ? 17.761 13.636 -23.354 1.00 93.50 98 VAL A N 1
ATOM 772 C CA . VAL A 1 98 ? 16.321 13.322 -23.391 1.00 93.50 98 VAL A CA 1
ATOM 773 C C . VAL A 1 98 ? 15.854 12.706 -22.069 1.00 93.50 98 VAL A C 1
ATOM 775 O O . VAL A 1 98 ? 14.841 13.143 -21.523 1.00 93.50 98 VAL A O 1
ATOM 778 N N . LYS A 1 99 ? 16.607 11.752 -21.510 1.00 92.44 99 LYS A N 1
ATOM 779 C CA . LYS A 1 99 ? 16.291 11.116 -20.221 1.00 92.44 99 LYS A CA 1
ATOM 780 C C . LYS A 1 99 ? 16.261 12.125 -19.072 1.00 92.44 99 LYS A C 1
ATOM 782 O O . LYS A 1 99 ? 15.370 12.070 -18.224 1.00 92.44 99 LYS A O 1
ATOM 787 N N . VAL A 1 100 ? 17.194 13.077 -19.054 1.00 94.06 100 VAL A N 1
ATOM 788 C CA . VAL A 1 100 ? 17.218 14.151 -18.048 1.00 94.06 100 VAL A CA 1
ATOM 789 C C . VAL A 1 100 ? 15.985 15.050 -18.169 1.00 94.06 100 VAL A C 1
ATOM 791 O O . VAL A 1 100 ? 15.357 15.366 -17.157 1.00 94.06 100 VAL A O 1
ATOM 794 N N . PHE A 1 101 ? 15.587 15.423 -19.388 1.00 95.50 101 PHE A N 1
ATOM 795 C CA . PHE A 1 101 ? 14.368 16.211 -19.595 1.00 95.50 101 PHE A CA 1
ATOM 796 C C . PHE A 1 101 ? 13.101 15.453 -19.187 1.00 95.50 101 PHE A C 1
ATOM 798 O O . PHE A 1 101 ? 12.248 16.025 -18.517 1.00 95.50 101 PHE A O 1
ATOM 805 N N . GLN A 1 102 ? 12.999 14.162 -19.508 1.00 95.44 102 GLN A N 1
ATOM 806 C CA . GLN A 1 102 ? 11.879 13.321 -19.073 1.00 95.44 102 GLN A CA 1
ATOM 807 C C . GLN A 1 102 ? 11.767 13.257 -17.545 1.00 95.44 102 GLN A C 1
ATOM 809 O O . GLN A 1 102 ? 10.678 13.438 -17.008 1.00 95.44 102 GLN A O 1
ATOM 814 N N . ALA A 1 103 ? 12.888 13.077 -16.834 1.00 94.75 103 ALA A N 1
ATOM 815 C CA . ALA A 1 103 ? 12.895 13.093 -15.369 1.00 94.75 103 ALA A CA 1
ATOM 816 C C . ALA A 1 103 ? 12.420 14.446 -14.818 1.00 94.75 103 ALA A C 1
ATOM 818 O O . ALA A 1 103 ? 11.672 14.499 -13.845 1.00 94.75 103 ALA A O 1
ATOM 819 N N . ARG A 1 104 ? 12.810 15.551 -15.467 1.00 94.12 104 ARG A N 1
ATOM 820 C CA . ARG A 1 104 ? 12.338 16.889 -15.098 1.00 94.12 104 ARG A CA 1
ATOM 821 C C . ARG A 1 104 ? 10.832 17.046 -15.301 1.00 94.12 104 ARG A C 1
ATOM 823 O O . ARG A 1 104 ? 10.195 17.643 -14.443 1.00 94.12 104 ARG A O 1
ATOM 830 N N . PHE A 1 105 ? 10.275 16.513 -16.387 1.00 95.62 105 PHE A N 1
ATOM 831 C CA . PHE A 1 105 ? 8.832 16.561 -16.631 1.00 95.62 105 PHE A CA 1
ATOM 832 C C . PHE A 1 105 ? 8.042 15.741 -15.612 1.00 95.62 105 PHE A C 1
ATOM 834 O O . PHE A 1 105 ? 7.054 16.247 -15.097 1.00 95.62 105 PHE A O 1
ATOM 841 N N . ILE A 1 106 ? 8.521 14.549 -15.239 1.00 95.44 106 ILE A N 1
ATOM 842 C CA . ILE A 1 106 ? 7.919 13.744 -14.160 1.00 95.44 106 ILE A CA 1
ATOM 843 C C . ILE A 1 106 ? 7.872 14.545 -12.851 1.00 95.44 106 ILE A C 1
ATOM 845 O O . ILE A 1 106 ? 6.852 14.566 -12.173 1.00 95.44 106 ILE A O 1
ATOM 849 N N . ASN A 1 107 ? 8.950 15.258 -12.516 1.00 94.19 107 ASN A N 1
ATOM 850 C CA . ASN A 1 107 ? 9.022 16.031 -11.272 1.00 94.19 107 ASN A CA 1
ATOM 851 C C . ASN A 1 107 ? 8.128 17.282 -11.253 1.00 94.19 107 ASN A C 1
ATOM 853 O O . ASN A 1 107 ? 7.903 17.850 -10.186 1.00 94.19 107 ASN A O 1
ATOM 857 N N . GLN A 1 108 ? 7.697 17.759 -12.423 1.00 93.69 108 GLN A N 1
ATOM 858 C CA . GLN A 1 108 ? 6.879 18.964 -12.584 1.00 93.69 108 GLN A CA 1
ATOM 859 C C . GLN A 1 108 ? 5.394 18.650 -12.803 1.00 93.69 108 GLN A C 1
ATOM 861 O O . GLN A 1 108 ? 4.609 19.579 -12.991 1.00 93.69 108 GLN A O 1
ATOM 866 N N . ASP A 1 109 ? 5.008 17.374 -12.805 1.00 96.06 109 ASP A N 1
ATOM 867 C CA . ASP A 1 109 ? 3.623 16.976 -13.023 1.00 96.06 109 ASP A CA 1
ATOM 868 C C . ASP A 1 109 ? 2.756 17.299 -11.798 1.00 96.06 109 ASP A C 1
ATOM 870 O O . ASP A 1 109 ? 3.022 16.836 -10.687 1.00 96.06 109 ASP A O 1
ATOM 874 N N . ILE A 1 110 ? 1.700 18.085 -12.019 1.00 92.62 110 ILE A N 1
ATOM 875 C CA . ILE A 1 110 ? 0.748 18.481 -10.978 1.00 92.62 110 ILE A CA 1
ATOM 876 C C . ILE A 1 110 ? -0.149 17.317 -10.556 1.00 92.62 110 ILE A C 1
ATOM 878 O O . ILE A 1 110 ? -0.637 17.303 -9.435 1.00 92.62 110 ILE A O 1
ATOM 882 N N . HIS A 1 111 ? -0.379 16.341 -11.439 1.00 94.00 111 HIS A N 1
ATOM 883 C CA . HIS A 1 111 ? -1.250 15.203 -11.142 1.00 94.00 111 HIS A CA 1
ATOM 884 C C . HIS A 1 111 ? -0.574 14.170 -10.241 1.00 94.00 111 HIS A C 1
ATOM 886 O O . HIS A 1 111 ? -1.252 13.337 -9.649 1.00 94.00 111 HIS A O 1
ATOM 892 N N . MET A 1 112 ? 0.755 14.224 -10.131 1.00 93.00 112 MET A N 1
ATOM 893 C CA . MET A 1 112 ? 1.545 13.398 -9.217 1.00 93.00 112 MET A CA 1
ATOM 894 C C . MET A 1 112 ? 2.019 14.191 -7.988 1.00 93.00 112 MET A C 1
ATOM 896 O O . MET A 1 112 ? 3.023 13.838 -7.363 1.00 93.00 112 MET A O 1
ATOM 900 N N . TYR A 1 113 ? 1.335 15.293 -7.676 1.00 93.56 113 TYR A N 1
ATOM 901 C CA . TYR A 1 113 ? 1.532 16.059 -6.455 1.00 93.56 113 TYR A CA 1
ATOM 902 C C . TYR A 1 113 ? 0.595 15.546 -5.364 1.00 93.56 113 TYR A C 1
ATOM 904 O O . TYR A 1 113 ? -0.604 15.404 -5.591 1.00 93.56 113 TYR A O 1
ATOM 912 N N . ASP A 1 114 ? 1.154 15.280 -4.190 1.00 91.75 114 ASP A N 1
ATOM 913 C CA . ASP A 1 114 ? 0.385 14.939 -3.002 1.00 91.75 114 ASP A CA 1
ATOM 914 C C . ASP A 1 114 ? 0.147 16.200 -2.159 1.00 91.75 114 ASP A C 1
ATOM 916 O O . ASP A 1 114 ? 1.092 16.801 -1.637 1.00 91.75 114 ASP A O 1
ATOM 920 N N . GLU A 1 115 ? -1.122 16.594 -2.035 1.00 91.00 115 GLU A N 1
ATOM 921 C CA . GLU A 1 115 ? -1.545 17.777 -1.282 1.00 91.00 115 GLU A CA 1
ATOM 922 C C . GLU A 1 115 ? -1.368 17.603 0.233 1.00 91.00 115 GLU A C 1
ATOM 924 O O . GLU A 1 115 ? -1.068 18.581 0.918 1.00 91.00 115 GLU A O 1
ATOM 929 N N . GLU A 1 116 ? -1.499 16.380 0.765 1.00 86.50 116 GLU A N 1
ATOM 930 C CA . GLU A 1 116 ? -1.438 16.137 2.212 1.00 86.50 116 GLU A CA 1
ATOM 931 C C . GLU A 1 116 ? -0.009 16.248 2.743 1.00 86.50 116 GLU A C 1
ATOM 933 O O . GLU A 1 116 ? 0.247 16.908 3.753 1.00 86.50 116 GLU A O 1
ATOM 938 N N . THR A 1 117 ? 0.947 15.612 2.058 1.00 87.38 117 THR A N 1
ATOM 939 C CA . THR A 1 117 ? 2.359 15.666 2.462 1.00 87.38 117 THR A CA 1
ATOM 940 C C . THR A 1 117 ? 3.119 16.836 1.841 1.00 87.38 117 THR A C 1
ATOM 942 O O . THR A 1 117 ? 4.240 17.133 2.262 1.00 87.38 117 THR A O 1
ATOM 945 N N . GLY A 1 118 ? 2.533 17.504 0.843 1.00 89.88 118 GLY A N 1
ATOM 946 C CA . GLY A 1 118 ? 3.158 18.590 0.094 1.00 89.88 118 GLY A CA 1
ATOM 947 C C . GLY A 1 118 ? 4.328 18.141 -0.785 1.00 89.88 118 GLY A C 1
ATOM 948 O O . GLY A 1 118 ? 5.152 18.970 -1.182 1.00 89.88 118 GLY A O 1
ATOM 949 N N . ASN A 1 119 ? 4.437 16.842 -1.076 1.00 90.00 119 ASN A N 1
ATOM 950 C CA . ASN A 1 119 ? 5.530 16.271 -1.856 1.00 90.00 119 ASN A CA 1
ATOM 951 C C . ASN A 1 119 ? 5.136 16.089 -3.327 1.00 90.00 119 ASN A C 1
ATOM 953 O O . ASN A 1 119 ? 4.035 15.657 -3.653 1.00 90.00 119 ASN A O 1
ATOM 957 N N . THR A 1 120 ? 6.075 16.364 -4.233 1.00 93.06 120 THR A N 1
ATOM 958 C CA . THR A 1 120 ? 5.942 16.028 -5.657 1.00 93.06 120 THR A CA 1
ATOM 959 C C . THR A 1 120 ? 6.584 14.676 -5.962 1.00 93.06 120 THR A C 1
ATOM 961 O O . THR A 1 120 ? 7.467 14.207 -5.232 1.00 93.06 120 THR A O 1
ATOM 964 N N . ALA A 1 121 ? 6.213 14.069 -7.091 1.00 93.50 121 ALA A N 1
ATOM 965 C CA . ALA A 1 121 ? 6.971 12.957 -7.652 1.00 93.50 121 ALA A CA 1
ATOM 966 C C . ALA A 1 121 ? 8.453 13.332 -7.848 1.00 93.50 121 ALA A C 1
ATOM 968 O O . ALA A 1 121 ? 8.790 14.419 -8.322 1.00 93.50 121 ALA A O 1
ATOM 969 N N . GLN A 1 122 ? 9.355 12.419 -7.480 1.00 92.56 122 GLN A N 1
ATOM 970 C CA . GLN A 1 122 ? 10.801 12.618 -7.601 1.00 92.56 122 GLN A CA 1
ATOM 971 C C . GLN A 1 122 ? 11.475 11.448 -8.320 1.00 92.56 122 GLN A C 1
ATOM 973 O O . GLN A 1 122 ? 11.744 10.390 -7.742 1.00 92.56 122 GLN A O 1
ATOM 978 N N . ALA A 1 123 ? 11.844 11.670 -9.577 1.00 93.00 123 ALA A N 1
ATOM 979 C CA . ALA A 1 123 ? 12.670 10.769 -10.365 1.00 93.00 123 ALA A CA 1
ATOM 980 C C . ALA A 1 123 ? 14.140 10.840 -9.906 1.00 93.00 123 ALA A C 1
ATOM 982 O O . ALA A 1 123 ? 14.916 11.689 -10.344 1.00 93.00 123 ALA A O 1
ATOM 983 N N . ARG A 1 124 ? 14.546 9.921 -9.019 1.00 90.44 124 ARG A N 1
ATOM 984 C CA . ARG A 1 124 ? 15.930 9.829 -8.496 1.00 90.44 124 ARG A CA 1
ATOM 985 C C . ARG A 1 124 ? 16.937 9.243 -9.489 1.00 90.44 124 ARG A C 1
ATOM 987 O O . ARG A 1 124 ? 18.143 9.365 -9.293 1.00 90.44 124 ARG A O 1
ATOM 994 N N . THR A 1 125 ? 16.469 8.550 -10.522 1.00 89.94 125 THR A N 1
ATOM 995 C CA . THR A 1 125 ? 17.322 7.909 -11.529 1.00 89.94 125 THR A CA 1
ATOM 996 C C . THR A 1 125 ? 16.693 8.087 -12.902 1.00 89.94 125 THR A C 1
ATOM 998 O O . THR A 1 125 ? 15.703 7.437 -13.210 1.00 89.94 125 THR A O 1
ATOM 1001 N N . SER A 1 126 ? 17.290 8.939 -13.737 1.00 90.81 126 SER A N 1
ATOM 1002 C CA . SER A 1 126 ? 16.816 9.227 -15.099 1.00 90.81 126 SER A CA 1
ATOM 1003 C C . SER A 1 126 ? 17.052 8.082 -16.087 1.00 90.81 126 SER A C 1
ATOM 1005 O O . SER A 1 126 ? 16.405 8.020 -17.126 1.00 90.81 126 SER A O 1
ATOM 1007 N N . ASN A 1 127 ? 17.970 7.161 -15.779 1.00 89.00 127 ASN A N 1
ATOM 1008 C CA . ASN A 1 127 ? 18.387 6.102 -16.706 1.00 89.00 127 ASN A CA 1
ATOM 1009 C C . ASN A 1 127 ? 17.305 5.049 -16.982 1.00 89.00 127 ASN A C 1
ATOM 1011 O O . ASN A 1 127 ? 17.467 4.260 -17.909 1.00 89.00 127 ASN A O 1
ATOM 1015 N N . LEU A 1 128 ? 16.241 5.030 -16.173 1.00 91.31 128 LEU A N 1
ATOM 1016 C CA . LEU A 1 128 ? 15.186 4.015 -16.186 1.00 91.31 128 LEU A CA 1
ATOM 1017 C C . LEU A 1 128 ? 13.816 4.575 -16.583 1.00 91.31 128 LEU A C 1
ATOM 1019 O O . LEU A 1 128 ? 12.822 3.864 -16.460 1.00 91.31 128 LEU A O 1
ATOM 1023 N N . ASN A 1 129 ? 13.734 5.829 -17.028 1.00 92.31 129 ASN A N 1
ATOM 1024 C CA . ASN A 1 129 ? 12.452 6.462 -17.342 1.00 92.31 129 ASN A CA 1
ATOM 1025 C C . ASN A 1 129 ? 11.665 5.667 -18.396 1.00 92.31 129 ASN A C 1
ATOM 1027 O O . ASN A 1 129 ? 10.453 5.517 -18.287 1.00 92.31 129 ASN A O 1
ATOM 1031 N N . GLU A 1 130 ? 12.354 5.098 -19.383 1.00 90.50 130 GLU A N 1
ATOM 1032 C CA . GLU A 1 130 ? 11.750 4.263 -20.423 1.00 90.50 130 GLU A CA 1
ATOM 1033 C C . GLU A 1 130 ? 11.254 2.889 -19.939 1.00 90.50 130 GLU A C 1
ATOM 1035 O O . GLU A 1 130 ? 10.395 2.288 -20.586 1.00 90.50 130 GLU A O 1
ATOM 1040 N N . GLU A 1 131 ? 11.788 2.373 -18.826 1.00 91.44 131 GLU A N 1
ATOM 1041 C CA . GLU A 1 131 ? 11.388 1.072 -18.278 1.00 91.44 131 GLU A CA 1
ATOM 1042 C C . GLU A 1 131 ? 10.005 1.164 -17.637 1.00 91.44 131 GLU A C 1
ATOM 1044 O O . GLU A 1 131 ? 9.286 0.170 -17.614 1.00 91.44 131 GLU A O 1
ATOM 1049 N N . LEU A 1 132 ? 9.593 2.361 -17.192 1.00 92.19 132 LEU A N 1
ATOM 1050 C CA . LEU A 1 132 ? 8.249 2.607 -16.661 1.00 92.19 132 LEU A CA 1
ATOM 1051 C C . LEU A 1 132 ? 7.156 2.246 -17.680 1.00 92.19 132 LEU A C 1
ATOM 1053 O O . LEU A 1 132 ? 6.098 1.765 -17.292 1.00 92.19 132 LEU A O 1
ATOM 1057 N N . GLY A 1 133 ? 7.429 2.400 -18.981 1.00 91.75 133 GLY A N 1
ATOM 1058 C CA . GLY A 1 133 ? 6.514 1.998 -20.056 1.00 91.75 133 GLY A CA 1
ATOM 1059 C C . GLY A 1 133 ? 6.543 0.504 -20.403 1.00 91.75 133 GLY A C 1
ATOM 1060 O O . GLY A 1 133 ? 5.815 0.076 -21.292 1.00 91.75 133 GLY A O 1
ATOM 1061 N N . GLN A 1 134 ? 7.402 -0.286 -19.754 1.00 91.44 134 GLN A N 1
ATOM 1062 C CA . GLN A 1 134 ? 7.606 -1.717 -20.023 1.00 91.44 134 GLN A CA 1
ATOM 1063 C C . GLN A 1 134 ? 7.344 -2.591 -18.786 1.00 91.44 134 GLN A C 1
ATOM 1065 O O . GLN A 1 134 ? 7.739 -3.760 -18.761 1.00 91.44 134 GLN A O 1
ATOM 1070 N N . VAL A 1 135 ? 6.724 -2.034 -17.742 1.00 92.94 135 VAL A N 1
ATOM 1071 C CA . VAL A 1 135 ? 6.400 -2.768 -16.515 1.00 92.94 135 VAL A CA 1
ATOM 1072 C C . VAL A 1 135 ? 5.217 -3.701 -16.770 1.00 92.94 135 VAL A C 1
ATOM 1074 O O . VAL A 1 135 ? 4.138 -3.253 -17.140 1.00 92.94 135 VAL A O 1
ATOM 1077 N N . GLU A 1 136 ? 5.421 -4.998 -16.545 1.00 94.94 136 GLU A N 1
ATOM 1078 C CA . GLU A 1 136 ? 4.372 -6.027 -16.637 1.00 94.94 136 GLU A CA 1
ATOM 1079 C C . GLU A 1 136 ? 3.867 -6.453 -15.253 1.00 94.94 136 GLU A C 1
ATOM 1081 O O . GLU A 1 136 ? 2.672 -6.632 -15.040 1.00 94.94 136 GLU A O 1
ATOM 1086 N N . THR A 1 137 ? 4.777 -6.595 -14.287 1.00 95.31 137 THR A N 1
ATOM 1087 C CA . THR A 1 137 ? 4.450 -7.020 -12.923 1.00 95.31 137 THR A CA 1
ATOM 1088 C C . THR A 1 137 ? 4.730 -5.898 -11.937 1.00 95.31 137 THR A C 1
ATOM 1090 O O . THR A 1 137 ? 5.860 -5.414 -11.843 1.00 95.31 137 THR A O 1
ATOM 1093 N N . ILE A 1 138 ? 3.713 -5.533 -11.156 1.00 94.88 138 ILE A N 1
ATOM 1094 C CA . ILE A 1 138 ? 3.844 -4.630 -10.013 1.00 94.88 138 ILE A CA 1
ATOM 1095 C C . ILE A 1 138 ? 3.817 -5.477 -8.742 1.00 94.88 138 ILE A C 1
ATOM 1097 O O . ILE A 1 138 ? 2.853 -6.192 -8.477 1.00 94.88 138 ILE A O 1
ATOM 1101 N N . LEU A 1 139 ? 4.894 -5.403 -7.965 1.00 95.12 139 LEU A N 1
ATOM 1102 C CA . LEU A 1 139 ? 4.959 -5.982 -6.628 1.00 95.12 139 LEU A CA 1
ATOM 1103 C C . LEU A 1 139 ? 4.717 -4.857 -5.627 1.00 95.12 139 LEU A C 1
ATOM 1105 O O . LEU A 1 139 ? 5.581 -4.000 -5.446 1.00 95.12 139 LEU A O 1
ATOM 1109 N N . SER A 1 140 ? 3.543 -4.858 -5.004 1.00 94.31 140 SER A N 1
ATOM 1110 C CA . SER A 1 140 ? 3.161 -3.849 -4.016 1.00 94.31 140 SER A CA 1
ATOM 1111 C C . SER A 1 140 ? 3.231 -4.426 -2.611 1.00 94.31 140 SER A C 1
ATOM 1113 O O . SER A 1 140 ? 2.770 -5.542 -2.368 1.00 94.31 140 SER A O 1
ATOM 1115 N N . ASP A 1 141 ? 3.781 -3.649 -1.679 1.00 94.75 141 ASP A N 1
ATOM 1116 C CA . ASP A 1 141 ? 3.630 -3.940 -0.257 1.00 94.75 141 ASP A CA 1
ATOM 1117 C C . ASP A 1 141 ? 2.205 -3.582 0.190 1.00 94.75 141 ASP A C 1
ATOM 1119 O O . ASP A 1 141 ? 1.581 -2.661 -0.336 1.00 94.75 141 ASP A O 1
ATOM 1123 N N . LYS A 1 142 ? 1.662 -4.310 1.163 1.00 93.25 142 LYS A N 1
ATOM 1124 C CA . LYS A 1 142 ? 0.323 -4.029 1.685 1.00 93.25 142 LYS A CA 1
ATOM 1125 C C . LYS A 1 142 ? 0.350 -2.779 2.561 1.00 93.25 142 LYS A C 1
ATOM 1127 O O . LYS A 1 142 ? -0.417 -1.842 2.347 1.00 93.25 142 LYS A O 1
ATOM 1132 N N . THR A 1 143 ? 1.236 -2.768 3.549 1.00 88.44 143 THR A N 1
ATOM 1133 C CA . THR A 1 143 ? 1.222 -1.759 4.607 1.00 88.44 143 THR A CA 1
ATOM 1134 C C . THR A 1 143 ? 2.016 -0.531 4.178 1.00 88.44 143 THR A C 1
ATOM 1136 O O . THR A 1 143 ? 3.172 -0.642 3.790 1.00 88.44 143 THR A O 1
ATOM 1139 N N . GLY A 1 144 ? 1.400 0.652 4.233 1.00 86.06 144 GLY A N 1
ATOM 1140 C CA . GLY A 1 144 ? 2.042 1.914 3.854 1.00 86.06 144 GLY A CA 1
ATOM 1141 C C . GLY A 1 144 ? 2.119 2.179 2.347 1.00 86.06 144 GLY A C 1
ATOM 1142 O O . GLY A 1 144 ? 2.565 3.252 1.963 1.00 86.06 144 GLY A O 1
ATOM 1143 N N . THR A 1 145 ? 1.685 1.237 1.496 1.00 90.44 145 THR A N 1
ATOM 1144 C CA . THR A 1 145 ? 1.479 1.475 0.051 1.00 90.44 145 THR A CA 1
ATOM 1145 C C . THR A 1 145 ? 0.013 1.302 -0.331 1.00 90.44 145 THR A C 1
ATOM 1147 O O . THR A 1 145 ? -0.586 2.233 -0.850 1.00 90.44 145 THR A O 1
ATOM 1150 N N . LEU A 1 146 ? -0.592 0.139 -0.053 1.00 90.25 146 LEU A N 1
ATOM 1151 C CA . LEU A 1 146 ? -2.014 -0.084 -0.351 1.00 90.25 146 LEU A CA 1
ATOM 1152 C C . LEU A 1 146 ? -2.942 0.434 0.750 1.00 90.25 146 LEU A C 1
ATOM 1154 O O . LEU A 1 146 ? -4.088 0.771 0.480 1.00 90.25 146 LEU A O 1
ATOM 1158 N N . THR A 1 147 ? -2.470 0.462 1.998 1.00 90.50 147 THR A N 1
ATOM 1159 C CA . THR A 1 147 ? -3.277 0.875 3.153 1.00 90.50 147 THR A CA 1
ATOM 1160 C C . THR A 1 147 ? -2.580 1.973 3.949 1.00 90.50 147 THR A C 1
ATOM 1162 O O . THR A 1 147 ? -1.408 1.806 4.302 1.00 90.50 147 THR A O 1
ATOM 1165 N N . CYS A 1 148 ? -3.319 3.012 4.345 1.00 83.69 148 CYS A N 1
ATOM 1166 C CA . CYS A 1 148 ? -2.821 4.174 5.098 1.00 83.69 148 CYS A CA 1
ATOM 1167 C C . CYS A 1 148 ? -2.518 3.899 6.590 1.00 83.69 148 CYS A C 1
ATOM 1169 O O . CYS A 1 148 ? -2.359 4.835 7.365 1.00 83.69 148 CYS A O 1
ATOM 1171 N N . ASN A 1 149 ? -2.455 2.625 7.015 1.00 83.31 149 ASN A N 1
ATOM 1172 C CA . ASN A 1 149 ? -2.288 2.190 8.415 1.00 83.31 149 ASN A CA 1
ATOM 1173 C C . ASN A 1 149 ? -3.218 2.922 9.411 1.00 83.31 149 ASN A C 1
ATOM 1175 O O . ASN A 1 149 ? -2.878 3.130 10.575 1.00 83.31 149 ASN A O 1
ATOM 1179 N N . GLN A 1 150 ? -4.391 3.325 8.928 1.00 84.62 150 GLN A N 1
ATOM 1180 C CA . GLN A 1 150 ? -5.471 3.911 9.702 1.00 84.62 150 GLN A CA 1
ATOM 1181 C C . GLN A 1 150 ? -6.660 2.961 9.622 1.00 84.62 150 GLN A C 1
ATOM 1183 O O . GLN A 1 150 ? -6.991 2.464 8.546 1.00 84.62 150 GLN A O 1
ATOM 1188 N N . MET A 1 151 ? -7.267 2.703 10.774 1.00 90.06 151 MET A N 1
ATOM 1189 C CA . MET A 1 151 ? -8.415 1.820 10.913 1.00 90.06 151 MET A CA 1
ATOM 1190 C C . MET A 1 151 ? -9.600 2.666 11.343 1.00 90.06 151 MET A C 1
ATOM 1192 O O . MET A 1 151 ? -9.489 3.387 12.330 1.00 90.06 151 MET A O 1
ATOM 1196 N N . ASP A 1 152 ? -10.708 2.569 10.615 1.00 90.56 152 ASP A N 1
ATOM 1197 C CA . ASP A 1 152 ? -11.940 3.286 10.926 1.00 90.56 152 ASP A CA 1
ATOM 1198 C C . ASP A 1 152 ? -13.074 2.295 11.210 1.00 90.56 152 ASP A C 1
ATOM 1200 O O . ASP A 1 152 ? -13.212 1.262 10.548 1.00 90.56 152 ASP A O 1
ATOM 1204 N N . PHE A 1 153 ? -13.919 2.618 12.187 1.00 92.12 153 PHE A N 1
ATOM 1205 C CA . PHE A 1 153 ? -15.143 1.864 12.442 1.00 92.12 153 PHE A CA 1
ATOM 1206 C C . PHE A 1 153 ? -16.210 2.222 11.398 1.00 92.12 153 PHE A C 1
ATOM 1208 O O . PHE A 1 153 ? -1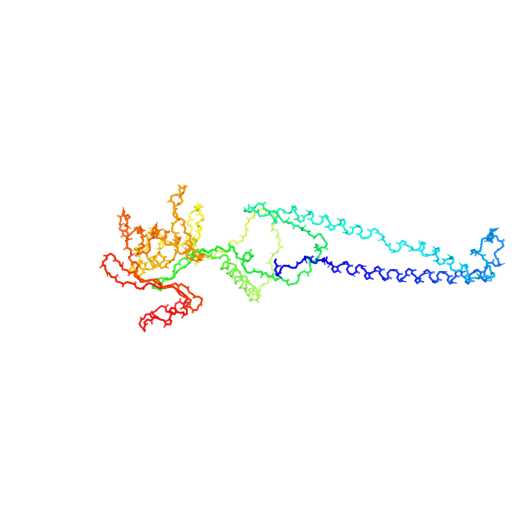6.614 3.382 11.318 1.00 92.12 153 PHE A O 1
ATOM 1215 N N . LEU A 1 154 ? -16.654 1.239 10.605 1.00 90.69 154 LEU A N 1
ATOM 1216 C CA . LEU A 1 154 ? -17.544 1.452 9.450 1.00 90.69 154 LEU A CA 1
ATOM 1217 C C . LEU A 1 154 ? -18.954 0.887 9.642 1.00 90.69 154 LEU A C 1
ATOM 1219 O O . LEU A 1 154 ? -19.942 1.569 9.386 1.00 90.69 154 LEU A O 1
ATOM 1223 N N . LYS A 1 155 ? -19.046 -0.382 10.048 1.00 92.12 155 LYS A N 1
ATOM 1224 C CA . LYS A 1 155 ? -20.292 -1.153 10.133 1.00 92.12 155 LYS A CA 1
ATOM 1225 C C . LYS A 1 155 ? -20.237 -2.065 11.351 1.00 92.12 155 LYS A C 1
ATOM 1227 O O . LYS A 1 155 ? -19.157 -2.475 11.780 1.00 92.12 155 LYS A O 1
ATOM 1232 N N . CYS A 1 156 ? -21.395 -2.413 11.892 1.00 92.56 156 CYS A N 1
ATOM 1233 C CA . CYS A 1 156 ? -21.502 -3.405 12.955 1.00 92.56 156 CYS A CA 1
ATOM 1234 C C . CYS A 1 156 ? -22.817 -4.174 12.864 1.00 92.56 156 CYS A C 1
ATOM 1236 O O . CYS A 1 156 ? -23.778 -3.714 12.257 1.00 92.56 156 CYS A O 1
ATOM 1238 N N . SER A 1 157 ? -22.856 -5.355 13.474 1.00 92.31 157 SER A N 1
ATOM 1239 C CA . SER A 1 157 ? -24.084 -6.129 13.645 1.00 92.31 157 SER A CA 1
ATOM 1240 C C . SER A 1 157 ? -24.333 -6.331 15.130 1.00 92.31 157 SER A C 1
ATOM 1242 O O . SER A 1 157 ? -23.438 -6.775 15.855 1.00 92.31 157 SER A O 1
ATOM 1244 N N . ILE A 1 158 ? -25.526 -5.966 15.595 1.00 92.06 158 ILE A N 1
ATOM 1245 C CA . ILE A 1 158 ? -25.901 -6.033 17.009 1.00 92.06 158 ILE A CA 1
ATOM 1246 C C . ILE A 1 158 ? -27.253 -6.732 17.104 1.00 92.06 158 ILE A C 1
ATOM 1248 O O . ILE A 1 158 ? -28.221 -6.316 16.473 1.00 92.06 158 ILE A O 1
ATOM 1252 N N . ALA A 1 159 ? -27.308 -7.823 17.875 1.00 88.44 159 ALA A N 1
ATOM 1253 C CA . ALA A 1 159 ? -28.502 -8.659 18.040 1.00 88.44 159 ALA A CA 1
ATOM 1254 C C . ALA A 1 159 ? -29.159 -9.098 16.707 1.00 88.44 159 ALA A C 1
ATOM 1256 O O . ALA A 1 159 ? -30.381 -9.172 16.603 1.00 88.44 159 ALA A O 1
ATOM 1257 N N . GLY A 1 160 ? -28.339 -9.369 15.683 1.00 85.38 160 GLY A N 1
ATOM 1258 C CA . GLY A 1 160 ? -28.784 -9.807 14.354 1.00 85.38 160 GLY A CA 1
ATOM 1259 C C . GLY A 1 160 ? -29.156 -8.682 13.384 1.00 85.38 160 GLY A C 1
ATOM 1260 O O . GLY A 1 160 ? -29.406 -8.965 12.216 1.00 85.38 160 GLY A O 1
ATOM 1261 N N . THR A 1 161 ? -29.160 -7.423 13.824 1.00 88.50 161 THR A N 1
ATOM 1262 C CA . THR A 1 161 ? -29.421 -6.268 12.958 1.00 88.50 161 THR A CA 1
ATOM 1263 C C . THR A 1 161 ? -28.105 -5.651 12.498 1.00 88.50 161 THR A C 1
ATOM 1265 O O . THR A 1 161 ? -27.273 -5.277 13.325 1.00 88.50 161 THR A O 1
ATOM 1268 N N . ALA A 1 162 ? -27.923 -5.517 11.182 1.00 90.56 162 ALA A N 1
ATOM 1269 C CA . ALA A 1 162 ? -26.790 -4.806 10.598 1.00 90.56 162 ALA A CA 1
ATOM 1270 C C . ALA A 1 162 ? -27.016 -3.285 10.620 1.00 90.56 162 ALA A C 1
ATOM 1272 O O . ALA A 1 162 ? -28.088 -2.788 10.250 1.00 90.56 162 ALA A O 1
ATOM 1273 N N . TYR A 1 163 ? -25.982 -2.553 11.024 1.00 90.81 163 TYR A N 1
ATOM 1274 C CA . TYR A 1 163 ? -25.942 -1.101 11.118 1.00 90.81 163 TYR A CA 1
ATOM 1275 C C . TYR A 1 163 ? -24.729 -0.533 10.370 1.00 90.81 163 TYR A C 1
ATOM 1277 O O . TYR A 1 163 ? -23.659 -1.149 10.327 1.00 90.81 163 TYR A O 1
ATOM 1285 N N . GLY A 1 164 ? -24.900 0.669 9.818 1.00 87.88 164 GLY A N 1
ATOM 1286 C CA . GLY A 1 164 ? -23.907 1.370 9.002 1.00 87.88 164 GLY A CA 1
ATOM 1287 C C . GLY A 1 164 ? -24.308 1.417 7.527 1.00 87.88 164 GLY A C 1
ATOM 1288 O O . GLY A 1 164 ? -24.308 0.402 6.833 1.00 87.88 164 GLY A O 1
ATOM 1289 N N . VAL A 1 165 ? -24.649 2.616 7.054 1.00 81.50 165 VAL A N 1
ATOM 1290 C CA . VAL A 1 165 ? -25.181 2.878 5.703 1.00 81.50 165 VAL A CA 1
ATOM 1291 C C . VAL A 1 165 ? -24.079 3.285 4.724 1.00 81.50 165 VAL A C 1
ATOM 1293 O O . VAL A 1 165 ? -24.228 3.126 3.515 1.00 81.50 165 VAL A O 1
ATOM 1296 N N . ARG A 1 166 ? -22.952 3.795 5.232 1.00 75.75 166 ARG A N 1
ATOM 1297 C CA . ARG A 1 166 ? -21.874 4.323 4.396 1.00 75.75 166 ARG A CA 1
ATOM 1298 C C . ARG A 1 166 ? -21.288 3.232 3.495 1.00 75.75 166 ARG A C 1
ATOM 1300 O O . ARG A 1 166 ? -20.741 2.236 3.976 1.00 75.75 166 ARG A O 1
ATOM 1307 N N . SER A 1 167 ? -21.402 3.439 2.185 1.00 72.44 167 SER A N 1
ATOM 1308 C CA . SER A 1 167 ? -20.784 2.582 1.176 1.00 72.44 167 SER A CA 1
ATOM 1309 C C . SER A 1 167 ? -19.294 2.880 1.083 1.00 72.44 167 SER A C 1
ATOM 1311 O O . SER A 1 167 ? -18.882 4.040 1.056 1.00 72.44 167 SER A O 1
ATOM 1313 N N . THR A 1 168 ? -18.477 1.833 1.023 1.00 78.88 168 THR A N 1
ATOM 1314 C CA . THR A 1 168 ? -17.046 1.994 0.736 1.00 78.88 168 THR A CA 1
ATOM 1315 C C . THR A 1 168 ? -16.837 2.262 -0.756 1.00 78.88 168 THR A C 1
ATOM 1317 O O . THR A 1 168 ? -17.650 1.853 -1.587 1.00 78.88 168 THR A O 1
ATOM 1320 N N . GLU A 1 169 ? -15.729 2.907 -1.129 1.00 76.56 169 GLU A N 1
ATOM 1321 C CA . GLU A 1 169 ? -15.370 3.089 -2.547 1.00 76.56 169 GLU A CA 1
ATOM 1322 C C . GLU A 1 169 ? -15.292 1.751 -3.294 1.00 76.56 169 GLU A C 1
ATOM 1324 O O . GLU A 1 169 ? -15.633 1.674 -4.471 1.00 76.56 169 GLU A O 1
ATOM 1329 N N . ILE A 1 170 ? -14.909 0.685 -2.583 1.00 78.62 170 ILE A N 1
ATOM 1330 C CA . ILE A 1 170 ? -14.851 -0.686 -3.096 1.00 78.62 170 ILE A CA 1
ATOM 1331 C C . ILE A 1 170 ? -16.254 -1.200 -3.425 1.00 78.62 170 ILE A C 1
ATOM 1333 O O . ILE A 1 170 ? -16.462 -1.720 -4.517 1.00 78.62 170 ILE A O 1
ATOM 1337 N N . GLU A 1 171 ? -17.220 -1.038 -2.516 1.00 79.38 171 GLU A N 1
ATOM 1338 C CA . GLU A 1 171 ? -18.616 -1.430 -2.757 1.00 79.38 171 GLU A CA 1
ATOM 1339 C C . GLU A 1 171 ? -19.199 -0.677 -3.957 1.00 79.38 171 GLU A C 1
ATOM 1341 O O . GLU A 1 171 ? -19.860 -1.274 -4.803 1.00 79.38 171 GLU A O 1
ATOM 1346 N N . LEU A 1 172 ? -18.896 0.618 -4.077 1.00 81.19 172 LEU A N 1
ATOM 1347 C CA . LEU A 1 172 ? -19.367 1.448 -5.181 1.00 81.19 172 LEU A CA 1
ATOM 1348 C C . LEU A 1 172 ? -18.693 1.081 -6.512 1.00 81.19 172 LEU A C 1
ATOM 1350 O O . LEU A 1 172 ? -19.360 1.036 -7.544 1.00 81.19 172 LEU A O 1
ATOM 1354 N N . ALA A 1 173 ? -17.390 0.790 -6.511 1.00 79.25 173 ALA A N 1
ATOM 1355 C CA . ALA A 1 173 ? -16.665 0.333 -7.694 1.00 79.25 173 ALA A CA 1
ATOM 1356 C C . ALA A 1 173 ? -17.126 -1.061 -8.147 1.00 79.25 173 ALA A C 1
ATOM 1358 O O . ALA A 1 173 ? -17.332 -1.270 -9.341 1.00 79.25 173 ALA A O 1
ATOM 1359 N N . ALA A 1 174 ? -17.351 -1.984 -7.209 1.00 83.50 174 ALA A N 1
ATOM 1360 C CA . ALA A 1 174 ? -17.892 -3.309 -7.497 1.00 83.50 174 ALA A CA 1
ATOM 1361 C C . ALA A 1 174 ? -19.320 -3.216 -8.051 1.00 83.50 174 ALA A C 1
ATOM 1363 O O . ALA A 1 174 ? -19.622 -3.838 -9.063 1.00 83.50 174 ALA A O 1
ATOM 1364 N N . ALA A 1 175 ? -20.178 -2.384 -7.452 1.00 82.56 175 ALA A N 1
ATOM 1365 C CA . ALA A 1 175 ? -21.524 -2.139 -7.963 1.00 82.56 175 ALA A CA 1
ATOM 1366 C C . ALA A 1 175 ? -21.500 -1.531 -9.373 1.00 82.56 175 ALA A C 1
ATOM 1368 O O . ALA A 1 175 ? -22.275 -1.949 -10.228 1.00 82.56 175 ALA A O 1
ATOM 1369 N N . LYS A 1 176 ? -20.579 -0.595 -9.646 1.00 85.56 176 LYS A N 1
ATOM 1370 C CA . LYS A 1 176 ? -20.371 -0.044 -10.994 1.00 85.56 176 LYS A CA 1
ATOM 1371 C C . LYS A 1 176 ? -19.924 -1.108 -11.992 1.00 85.56 176 LYS A C 1
ATOM 1373 O O . LYS A 1 176 ? -20.450 -1.127 -13.095 1.00 85.56 176 LYS A O 1
ATOM 1378 N N . GLN A 1 177 ? -18.993 -1.985 -11.622 1.00 82.38 177 GLN A N 1
ATOM 1379 C CA . GLN A 1 177 ? -18.568 -3.089 -12.490 1.00 82.38 177 GLN A CA 1
ATOM 1380 C C . GLN A 1 177 ? -19.726 -4.043 -12.784 1.00 82.38 177 GLN A C 1
ATOM 1382 O O . GLN A 1 177 ? -19.979 -4.343 -13.942 1.00 82.38 177 GLN A O 1
ATOM 1387 N N . ILE A 1 178 ? -20.488 -4.431 -11.759 1.00 84.94 178 ILE A N 1
ATOM 1388 C CA . ILE A 1 178 ? -21.675 -5.278 -11.925 1.00 84.94 178 ILE A CA 1
ATOM 1389 C C . ILE A 1 178 ? -22.707 -4.596 -12.836 1.00 84.94 178 ILE A C 1
ATOM 1391 O O . ILE A 1 178 ? -23.284 -5.249 -13.699 1.00 84.94 178 ILE A O 1
ATOM 1395 N N . ALA A 1 179 ? -22.928 -3.287 -12.681 1.00 84.38 179 ALA A N 1
ATOM 1396 C CA . ALA A 1 179 ? -23.831 -2.530 -13.544 1.00 84.38 179 ALA A CA 1
ATOM 1397 C C . ALA A 1 179 ? -23.344 -2.492 -15.004 1.00 84.38 179 ALA A C 1
ATOM 1399 O O . ALA A 1 179 ? -24.137 -2.730 -15.911 1.00 84.38 179 ALA A O 1
ATOM 1400 N N . MET A 1 180 ? -22.045 -2.265 -15.234 1.00 80.44 180 MET A N 1
ATOM 1401 C CA . MET A 1 180 ? -21.447 -2.298 -16.575 1.00 80.44 180 MET A CA 1
ATOM 1402 C C . MET A 1 180 ? -21.576 -3.686 -17.223 1.00 80.44 180 MET A C 1
ATOM 1404 O O . MET A 1 180 ? -21.959 -3.780 -18.387 1.00 80.44 180 MET A O 1
ATOM 1408 N N . ASP A 1 181 ? -21.338 -4.759 -16.464 1.00 80.94 181 ASP A N 1
ATOM 1409 C CA . ASP A 1 181 ? -21.482 -6.138 -16.947 1.00 80.94 181 ASP A CA 1
ATOM 1410 C C . ASP A 1 181 ? -22.939 -6.469 -17.330 1.00 80.94 181 ASP A C 1
ATOM 1412 O O . ASP A 1 181 ? -23.183 -7.216 -18.281 1.00 80.94 181 ASP A O 1
ATOM 1416 N N . LEU A 1 182 ? -23.921 -5.908 -16.614 1.00 78.19 182 LEU A N 1
ATOM 1417 C CA . LEU A 1 182 ? -25.347 -6.066 -16.921 1.00 78.19 182 LEU A CA 1
ATOM 1418 C C . LEU A 1 182 ? -25.752 -5.292 -18.187 1.00 78.19 182 LEU A C 1
ATOM 1420 O O . LEU A 1 182 ? -26.452 -5.841 -19.039 1.00 78.19 182 LEU A O 1
ATOM 1424 N N . GLU A 1 183 ? -25.266 -4.059 -18.359 1.00 75.00 183 GLU A N 1
ATOM 1425 C CA . GLU A 1 183 ? -25.503 -3.263 -19.572 1.00 75.00 183 GLU A CA 1
ATOM 1426 C C . GLU A 1 183 ? -24.906 -3.932 -20.826 1.00 75.00 183 GLU A C 1
ATOM 1428 O O . GLU A 1 183 ? -25.526 -3.943 -21.898 1.00 75.00 183 GLU A O 1
ATOM 1433 N N . GLU A 1 184 ? -23.731 -4.559 -20.710 1.00 65.50 184 GLU A N 1
ATOM 1434 C CA . GLU A 1 184 ? -23.120 -5.310 -21.811 1.00 65.50 184 GLU A CA 1
ATOM 1435 C C . GLU A 1 184 ? -23.931 -6.559 -22.204 1.00 65.50 184 GLU A C 1
ATOM 1437 O O . GLU A 1 184 ? -23.994 -6.902 -23.391 1.00 65.50 184 GLU A O 1
ATOM 1442 N N . GLN A 1 185 ? -24.603 -7.210 -21.248 1.00 57.88 185 GLN A N 1
ATOM 1443 C CA . GLN A 1 185 ? -25.458 -8.374 -21.509 1.00 57.88 185 GLN A CA 1
ATOM 1444 C C . GLN A 1 185 ? -26.798 -7.997 -22.158 1.00 57.88 185 GLN A C 1
ATOM 1446 O O . GLN A 1 185 ? -27.234 -8.677 -23.093 1.00 57.88 185 GLN A O 1
ATOM 1451 N N . ASP A 1 186 ? -27.419 -6.889 -21.750 1.00 57.09 186 ASP A N 1
ATOM 1452 C CA . ASP A 1 186 ? -28.667 -6.411 -22.365 1.00 57.09 186 ASP A CA 1
ATOM 1453 C C . ASP A 1 186 ? -28.456 -5.922 -23.808 1.00 57.09 186 ASP A C 1
ATOM 1455 O O . ASP A 1 186 ? -29.318 -6.106 -24.675 1.00 57.09 186 ASP A O 1
ATOM 1459 N N . THR A 1 187 ? -27.263 -5.407 -24.122 1.00 56.00 187 THR A N 1
ATOM 1460 C CA . THR A 1 187 ? -26.906 -4.995 -25.490 1.00 56.00 187 THR A CA 1
ATOM 1461 C C . THR A 1 187 ? -26.745 -6.189 -26.447 1.00 56.00 187 THR A C 1
ATOM 1463 O O . THR A 1 187 ? -26.883 -6.033 -27.663 1.00 56.00 187 THR A O 1
ATOM 1466 N N . GLN A 1 188 ? -26.505 -7.402 -25.933 1.00 51.00 188 GLN A N 1
ATOM 1467 C CA . GLN A 1 188 ? -26.414 -8.620 -26.750 1.00 51.00 188 GLN A CA 1
ATOM 1468 C C . GLN A 1 188 ? -27.779 -9.275 -27.034 1.00 51.00 188 GLN A C 1
ATOM 1470 O O . GLN A 1 188 ? -27.874 -10.079 -27.963 1.00 51.00 188 GLN A O 1
ATOM 1475 N N . ASN A 1 189 ? -28.848 -8.898 -26.317 1.00 47.41 189 ASN A N 1
ATOM 1476 C CA . ASN A 1 189 ? -30.167 -9.540 -26.419 1.00 47.41 189 ASN A CA 1
ATOM 1477 C C . ASN A 1 189 ? -31.250 -8.736 -27.165 1.00 47.41 189 ASN A C 1
ATOM 1479 O O . ASN A 1 189 ? -32.391 -9.194 -27.253 1.00 47.41 189 ASN A O 1
ATOM 1483 N N . ILE A 1 190 ? -30.927 -7.593 -27.783 1.00 44.97 190 ILE A N 1
ATOM 1484 C CA . ILE A 1 190 ? -31.904 -6.802 -28.556 1.00 44.97 190 ILE A CA 1
ATOM 1485 C C . ILE A 1 190 ? -31.439 -6.601 -30.009 1.00 44.97 190 ILE A C 1
ATOM 1487 O O . ILE A 1 190 ? -30.745 -5.649 -30.355 1.00 44.97 190 ILE A O 1
ATOM 1491 N N . ASN A 1 191 ? -31.901 -7.482 -30.903 1.00 46.59 191 ASN A N 1
ATOM 1492 C CA . ASN A 1 191 ? -31.931 -7.231 -32.348 1.00 46.59 191 ASN A CA 1
ATOM 1493 C C . ASN A 1 191 ? -33.080 -6.258 -32.679 1.00 46.59 191 ASN A C 1
ATOM 1495 O O . ASN A 1 191 ? -34.188 -6.697 -32.985 1.00 46.59 191 ASN A O 1
ATOM 1499 N N . VAL A 1 192 ? -32.835 -4.944 -32.653 1.00 36.38 192 VAL A N 1
ATOM 1500 C CA . VAL A 1 192 ? -33.763 -3.930 -33.205 1.00 36.38 192 VAL A CA 1
ATOM 1501 C C . VAL A 1 192 ? -32.960 -2.873 -33.994 1.00 36.38 192 VAL A C 1
ATOM 1503 O O . VAL A 1 192 ? -31.879 -2.477 -33.554 1.00 36.38 192 VAL A O 1
ATOM 1506 N N . PRO A 1 193 ? -33.401 -2.461 -35.205 1.00 35.03 193 PRO A N 1
ATOM 1507 C CA . PRO A 1 193 ? -32.516 -1.874 -36.204 1.00 35.03 193 PRO A CA 1
ATOM 1508 C C . PRO A 1 193 ? -32.174 -0.396 -35.982 1.00 35.03 193 PRO A C 1
ATOM 1510 O O . PRO A 1 193 ? -32.940 0.419 -35.477 1.00 35.03 193 PRO A O 1
ATOM 1513 N N . ARG A 1 194 ? -30.981 -0.076 -36.478 1.00 38.38 194 ARG A N 1
ATOM 1514 C CA . ARG A 1 194 ? -30.236 1.179 -36.413 1.00 38.38 194 ARG A CA 1
ATOM 1515 C C . ARG A 1 194 ? -30.811 2.252 -37.356 1.00 38.38 194 ARG A C 1
ATOM 1517 O O . ARG A 1 194 ? -30.430 2.306 -38.517 1.00 38.38 194 ARG A O 1
ATOM 1524 N N . TYR A 1 195 ? -31.659 3.138 -36.843 1.00 29.34 195 TYR A N 1
ATOM 1525 C CA . TYR A 1 195 ? -31.958 4.479 -37.385 1.00 29.34 195 TYR A CA 1
ATOM 1526 C C . TYR A 1 195 ? -32.171 5.373 -36.150 1.00 29.34 195 TYR A C 1
ATOM 1528 O O . TYR A 1 195 ? -32.983 5.030 -35.309 1.00 29.34 195 TYR A O 1
ATOM 1536 N N . MET A 1 196 ? -31.431 6.445 -35.864 1.00 28.30 196 MET A N 1
ATOM 1537 C CA . MET A 1 196 ? -31.103 7.616 -36.673 1.00 28.30 196 MET A CA 1
ATOM 1538 C C . MET A 1 196 ? -29.921 8.326 -35.970 1.00 28.30 196 MET A C 1
ATOM 1540 O O . MET A 1 196 ? -29.948 8.502 -34.755 1.00 28.30 196 MET A O 1
ATOM 1544 N N . LYS A 1 197 ? -28.864 8.712 -36.695 1.00 32.03 197 LYS A N 1
ATOM 1545 C CA . LYS A 1 197 ? -27.700 9.432 -36.143 1.00 32.03 197 LYS A CA 1
ATOM 1546 C C . LYS A 1 197 ? -27.520 10.729 -36.927 1.00 32.03 197 LYS A C 1
ATOM 1548 O O . LYS A 1 197 ? -27.074 10.650 -38.069 1.00 32.03 197 LYS A O 1
ATOM 1553 N N . SER A 1 198 ? -27.862 11.886 -36.352 1.00 26.27 198 SER A N 1
ATOM 1554 C CA . SER A 1 198 ? -27.239 13.197 -36.642 1.00 26.27 198 SER A CA 1
ATOM 1555 C C . SER A 1 198 ? -27.899 14.361 -35.899 1.00 26.27 198 SER A C 1
ATOM 1557 O O . SER A 1 198 ? -29.120 14.410 -35.813 1.00 26.27 198 SER A O 1
ATOM 1559 N N . ALA A 1 199 ? -27.037 15.315 -35.511 1.00 26.34 199 ALA A N 1
ATOM 1560 C CA . ALA A 1 199 ? -27.288 16.640 -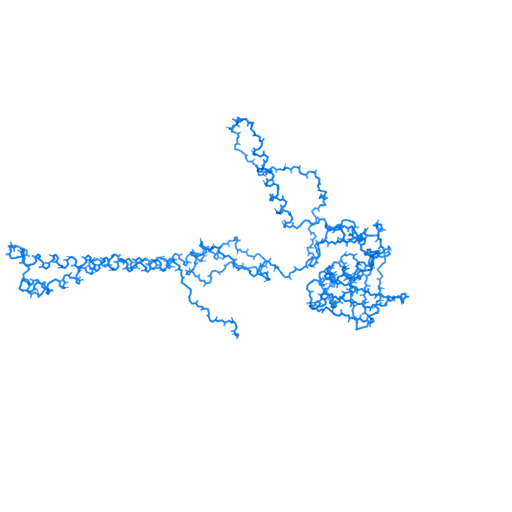34.923 1.00 26.34 199 ALA A CA 1
ATOM 1561 C C . ALA A 1 199 ? -27.782 16.611 -33.457 1.00 26.34 199 ALA A C 1
ATOM 1563 O O . ALA A 1 199 ? -28.716 15.898 -33.142 1.00 26.34 199 ALA A O 1
ATOM 1564 N N . ASN A 1 200 ? -27.206 17.302 -32.471 1.00 25.81 200 ASN A N 1
ATOM 1565 C CA . ASN A 1 200 ? -26.365 18.497 -32.458 1.00 25.81 200 ASN A CA 1
ATOM 1566 C C . ASN A 1 200 ? -25.312 18.439 -31.343 1.00 25.81 200 ASN A C 1
ATOM 1568 O O . ASN A 1 200 ? -25.460 17.747 -30.340 1.00 25.81 200 ASN A O 1
ATOM 1572 N N . LYS A 1 201 ? -24.245 19.207 -31.560 1.00 31.56 201 LYS A N 1
ATOM 1573 C CA . LYS A 1 201 ? -23.168 19.501 -30.625 1.00 31.56 201 LYS A CA 1
ATOM 1574 C C . LYS A 1 201 ? -23.514 20.848 -29.991 1.00 31.56 201 LYS A C 1
ATOM 1576 O O . LYS A 1 201 ? -23.377 21.851 -30.677 1.00 31.56 201 LYS A O 1
ATOM 1581 N N . GLU A 1 202 ? -23.966 20.862 -28.742 1.00 24.45 202 GLU A N 1
ATOM 1582 C CA . GLU A 1 202 ? -23.974 22.066 -27.908 1.00 24.45 202 GLU A CA 1
ATOM 1583 C C . GLU A 1 202 ? -23.911 21.700 -26.418 1.00 24.45 202 GLU A C 1
ATOM 1585 O O . GLU A 1 202 ? -24.374 20.651 -25.980 1.00 24.45 202 GLU A O 1
ATOM 1590 N N . ASP A 1 203 ? -23.209 22.573 -25.715 1.00 29.75 203 ASP A N 1
ATOM 1591 C CA . ASP A 1 203 ? -22.773 22.601 -24.325 1.00 29.75 203 ASP A CA 1
ATOM 1592 C C . ASP A 1 203 ? -23.789 22.080 -23.287 1.00 29.75 203 ASP A C 1
ATOM 1594 O O . ASP A 1 203 ? -24.893 22.610 -23.188 1.00 29.75 203 ASP A O 1
ATOM 1598 N N . SER A 1 204 ? -23.400 21.077 -22.486 1.00 26.69 204 SER A N 1
ATOM 1599 C CA . SER A 1 204 ? -23.849 20.829 -21.100 1.00 26.69 204 SER A CA 1
ATOM 1600 C C . SER A 1 204 ? -23.193 19.553 -20.568 1.00 26.69 204 SER A C 1
ATOM 1602 O O . SER A 1 204 ? -23.441 18.449 -21.051 1.00 26.69 204 SER A O 1
ATOM 1604 N N . ARG A 1 205 ? -22.329 19.694 -19.558 1.00 27.92 205 ARG A N 1
ATOM 1605 C CA . ARG A 1 205 ? -21.779 18.577 -18.781 1.00 27.92 205 ARG A CA 1
ATOM 1606 C C . ARG A 1 205 ? -22.893 17.976 -17.916 1.00 27.92 205 ARG A C 1
ATOM 1608 O O . ARG A 1 205 ? -23.076 18.391 -16.780 1.00 27.92 205 ARG A O 1
ATOM 1615 N N . GLY A 1 206 ? -23.621 17.012 -18.463 1.00 24.19 206 GLY A N 1
ATOM 1616 C CA . GLY A 1 206 ? -24.552 16.152 -17.738 1.00 24.19 206 GLY A CA 1
ATOM 1617 C C . GLY A 1 206 ? -24.428 14.739 -18.293 1.00 24.19 206 GLY A C 1
ATOM 1618 O O . GLY A 1 206 ? -24.827 14.488 -19.427 1.00 24.19 206 GLY A O 1
ATOM 1619 N N . GLY A 1 207 ? -23.793 13.842 -17.538 1.00 27.27 207 GLY A N 1
ATOM 1620 C CA . GLY A 1 207 ? -23.873 12.403 -17.802 1.00 27.27 207 GLY A CA 1
ATOM 1621 C C . GLY A 1 207 ? -25.269 11.888 -17.431 1.00 27.27 207 GLY A C 1
ATOM 1622 O O . GLY A 1 207 ? -25.952 12.552 -16.650 1.00 27.27 207 GLY A O 1
ATOM 1623 N N . PRO A 1 208 ? -25.721 10.751 -17.985 1.00 28.91 208 PRO A N 1
ATOM 1624 C CA . PRO A 1 208 ? -27.064 10.259 -17.725 1.00 28.91 208 PRO A CA 1
ATOM 1625 C C . PRO A 1 208 ? -27.168 9.803 -16.264 1.00 28.91 208 PRO A C 1
ATOM 1627 O O . PRO A 1 208 ? -26.505 8.854 -15.850 1.00 28.91 208 PRO A O 1
ATOM 1630 N N . GLU A 1 209 ? -28.001 10.497 -15.487 1.00 29.36 209 GLU A N 1
ATOM 1631 C CA . GLU A 1 209 ? -28.628 9.935 -14.294 1.00 29.36 209 GLU A CA 1
ATOM 1632 C C . GLU A 1 209 ? -29.519 8.782 -14.761 1.00 29.36 209 GLU A C 1
ATOM 1634 O O . GLU A 1 209 ? -30.591 8.985 -15.328 1.00 29.36 209 GLU A O 1
ATOM 1639 N N . ILE A 1 210 ? -29.043 7.557 -14.563 1.00 35.56 210 ILE A N 1
ATOM 1640 C CA . ILE A 1 210 ? -29.931 6.410 -14.435 1.00 35.56 210 ILE A CA 1
ATOM 1641 C C . ILE A 1 210 ? -30.419 6.465 -12.988 1.00 35.56 210 ILE A C 1
ATOM 1643 O O . ILE A 1 210 ? -29.659 6.198 -12.055 1.00 35.56 210 ILE A O 1
ATOM 1647 N N . GLU A 1 211 ? -31.670 6.890 -12.809 1.00 32.97 211 GLU A N 1
ATOM 1648 C CA . GLU A 1 211 ? -32.416 6.764 -11.558 1.00 32.97 211 GLU A CA 1
ATOM 1649 C C . GLU A 1 211 ? -32.465 5.283 -11.156 1.00 32.97 211 GLU A C 1
ATOM 1651 O O . GLU A 1 211 ? -33.305 4.514 -11.618 1.00 32.97 211 GLU A O 1
ATOM 1656 N N . LEU A 1 212 ? -31.543 4.874 -10.283 1.00 30.75 212 LEU A N 1
ATOM 1657 C CA . LEU A 1 212 ? -31.648 3.643 -9.508 1.00 30.75 212 LEU A CA 1
ATOM 1658 C C . LEU A 1 212 ? -32.320 3.980 -8.168 1.00 30.75 212 LEU A C 1
ATOM 1660 O O . LEU A 1 212 ? -31.704 3.987 -7.101 1.00 30.75 212 LEU A O 1
ATOM 1664 N N . GLU A 1 213 ? -33.605 4.323 -8.239 1.00 32.22 213 GLU A N 1
ATOM 1665 C CA . GLU A 1 213 ? -34.496 4.446 -7.087 1.00 32.22 213 GLU A CA 1
ATOM 1666 C C . GLU A 1 213 ? -34.726 3.053 -6.467 1.00 32.22 213 GLU A C 1
ATOM 1668 O O . GLU A 1 213 ? -35.666 2.365 -6.843 1.00 32.22 213 GLU A O 1
ATOM 1673 N N . SER A 1 214 ? -33.863 2.616 -5.534 1.00 34.19 214 SER A N 1
ATOM 1674 C CA . SER A 1 214 ? -34.247 1.761 -4.382 1.00 34.19 214 SER A CA 1
ATOM 1675 C C . SER A 1 214 ? -33.088 1.363 -3.446 1.00 34.19 214 SER A C 1
ATOM 1677 O O . SER A 1 214 ? -33.054 0.239 -2.944 1.00 34.19 214 SER A O 1
ATOM 1679 N N . VAL A 1 215 ? -32.148 2.256 -3.138 1.00 32.53 215 VAL A N 1
ATOM 1680 C CA . VAL A 1 215 ? -31.393 2.157 -1.877 1.00 32.53 215 VAL A CA 1
ATOM 1681 C C . VAL A 1 215 ? -31.427 3.540 -1.264 1.00 32.53 215 VAL A C 1
ATOM 1683 O O . VAL A 1 215 ? -30.936 4.492 -1.858 1.00 32.53 215 VAL A O 1
ATOM 1686 N N . ILE A 1 216 ? -32.099 3.660 -0.120 1.00 34.12 216 ILE A N 1
ATOM 1687 C CA . ILE A 1 216 ? -32.321 4.910 0.604 1.00 34.12 216 ILE A CA 1
ATOM 1688 C C . ILE A 1 216 ? -30.958 5.450 1.058 1.00 34.12 216 ILE A C 1
ATOM 1690 O O . ILE A 1 216 ? -30.525 5.229 2.184 1.00 34.12 216 ILE A O 1
ATOM 1694 N N . THR A 1 217 ? -30.260 6.167 0.184 1.00 30.16 217 THR A N 1
ATOM 1695 C CA . THR A 1 217 ? -29.352 7.222 0.604 1.00 30.16 217 THR A CA 1
ATOM 1696 C C . THR A 1 217 ? -30.254 8.381 0.985 1.00 30.16 217 THR A C 1
ATOM 1698 O O . THR A 1 217 ? -30.781 9.108 0.143 1.00 30.16 217 THR A O 1
ATOM 1701 N N . SER A 1 218 ? -30.508 8.527 2.286 1.00 31.58 218 SER A N 1
ATOM 1702 C CA . SER A 1 218 ? -31.029 9.787 2.791 1.00 31.58 218 SER A CA 1
ATOM 1703 C C . SER A 1 218 ? -30.071 10.874 2.314 1.00 31.58 218 SER A C 1
ATOM 1705 O O . SER A 1 218 ? -28.924 10.927 2.759 1.00 31.58 218 SER A O 1
ATOM 1707 N N . LYS A 1 219 ? -30.532 11.715 1.385 1.00 31.97 219 LYS A N 1
ATOM 1708 C CA . LYS A 1 219 ? -29.976 13.042 1.121 1.00 31.97 219 LYS A CA 1
ATOM 1709 C C . LYS A 1 219 ? -30.080 13.830 2.434 1.00 31.97 219 LYS A C 1
ATOM 1711 O O . LYS A 1 219 ? -31.023 14.584 2.638 1.00 31.97 219 LYS A O 1
ATOM 1716 N N . CYS A 1 220 ? -29.162 13.582 3.362 1.00 30.36 220 CYS A N 1
ATOM 1717 C CA . CYS A 1 220 ? -28.882 14.504 4.445 1.00 30.36 220 CYS A CA 1
ATOM 1718 C C . CYS A 1 220 ? -27.942 15.560 3.875 1.00 30.36 220 CYS A C 1
ATOM 1720 O O . CYS A 1 220 ? -26.987 15.257 3.162 1.00 30.36 220 CYS A O 1
ATOM 1722 N N . GLU A 1 221 ? -28.328 16.801 4.111 1.00 33.50 221 GLU A N 1
ATOM 1723 C CA . GLU A 1 221 ? -27.753 18.019 3.572 1.00 33.50 221 GLU A CA 1
ATOM 1724 C C . GLU A 1 221 ? -26.236 18.118 3.808 1.00 33.50 221 GLU A C 1
ATOM 1726 O O . GLU A 1 221 ? -25.682 17.503 4.717 1.00 33.50 221 GLU A O 1
ATOM 1731 N N . ASN A 1 222 ? -25.580 18.906 2.950 1.00 36.41 222 ASN A N 1
ATOM 1732 C CA . ASN A 1 222 ? -24.158 19.245 2.976 1.00 36.41 222 ASN A CA 1
ATOM 1733 C C . ASN A 1 222 ? -23.709 19.862 4.316 1.00 36.41 222 ASN A C 1
ATOM 1735 O O . ASN A 1 222 ? -23.483 21.067 4.396 1.00 36.41 222 ASN A O 1
ATOM 1739 N N . ASP A 1 223 ? -23.478 19.032 5.325 1.00 37.09 223 ASP A N 1
ATOM 1740 C CA . ASP A 1 223 ? -22.597 19.351 6.439 1.00 37.09 223 ASP A CA 1
ATOM 1741 C C . ASP A 1 223 ? -21.309 18.555 6.240 1.00 37.09 223 ASP A C 1
ATOM 1743 O O . ASP A 1 223 ? -21.257 17.345 6.472 1.00 37.09 223 ASP A O 1
ATOM 1747 N N . GLN A 1 224 ? -20.244 19.234 5.803 1.00 41.50 224 GLN A N 1
ATOM 1748 C CA . GLN A 1 224 ? -18.880 18.716 5.896 1.00 41.50 224 GLN A CA 1
ATOM 1749 C C . GLN A 1 224 ? -18.522 18.579 7.383 1.00 41.50 224 GLN A C 1
ATOM 1751 O O . GLN A 1 224 ? -17.835 19.420 7.961 1.00 41.50 224 GLN A O 1
ATOM 1756 N N . LYS A 1 225 ? -19.035 17.534 8.038 1.00 53.75 225 LYS A N 1
ATOM 1757 C CA . LYS A 1 225 ? -18.574 17.141 9.366 1.00 53.75 225 LYS A CA 1
ATOM 1758 C C . LYS A 1 225 ? -17.088 16.794 9.239 1.00 53.75 225 LYS A C 1
ATOM 1760 O O . LYS A 1 225 ? -16.730 16.053 8.320 1.00 53.75 225 LYS A O 1
ATOM 1765 N N . PRO A 1 226 ? -16.220 17.314 10.123 1.00 58.88 226 PRO A N 1
ATOM 1766 C CA . PRO A 1 226 ? -14.812 16.953 10.098 1.00 58.88 226 PRO A CA 1
ATOM 1767 C C . PRO A 1 226 ? -14.700 15.435 10.243 1.00 58.88 226 PRO A C 1
ATOM 1769 O O . PRO A 1 226 ? -15.306 14.853 11.144 1.00 58.88 226 PRO A O 1
ATOM 1772 N N . ALA A 1 227 ? -13.967 14.793 9.332 1.00 66.81 227 ALA A N 1
ATOM 1773 C CA . ALA A 1 227 ? -13.735 13.358 9.393 1.00 66.81 227 ALA A CA 1
ATOM 1774 C C . ALA A 1 227 ? -13.059 13.026 10.730 1.00 66.81 227 ALA A C 1
ATOM 1776 O O . ALA A 1 227 ? -11.964 13.509 11.031 1.00 66.81 227 ALA A O 1
ATOM 1777 N N . ILE A 1 228 ? -13.738 12.240 11.562 1.00 79.62 228 ILE A N 1
ATOM 1778 C CA . ILE A 1 228 ? -13.217 11.850 12.867 1.00 79.62 228 ILE A CA 1
ATOM 1779 C C . ILE A 1 228 ? -12.256 10.692 12.634 1.00 79.62 228 ILE A C 1
ATOM 1781 O O . ILE A 1 228 ? -12.642 9.632 12.147 1.00 79.62 228 ILE A O 1
ATOM 1785 N N . LYS A 1 229 ? -10.987 10.881 12.996 1.00 81.69 229 LYS A N 1
ATOM 1786 C CA . LYS A 1 229 ? -9.979 9.827 12.872 1.00 81.69 229 LYS A CA 1
ATOM 1787 C C . LYS A 1 229 ? -10.417 8.585 13.658 1.00 81.69 229 LYS A C 1
ATOM 1789 O O . LYS A 1 229 ? -10.656 8.677 14.862 1.00 81.69 229 LYS A O 1
ATOM 1794 N N . GLY A 1 230 ? -10.500 7.436 12.989 1.00 83.69 230 GLY A N 1
ATOM 1795 C CA . GLY A 1 230 ? -10.918 6.172 13.592 1.00 83.69 230 GLY A CA 1
ATOM 1796 C C . GLY A 1 230 ? -12.426 5.911 13.573 1.00 83.69 230 GLY A C 1
ATOM 1797 O O . GLY A 1 230 ? -12.857 4.839 14.003 1.00 83.69 230 GLY A O 1
ATOM 1798 N N . PHE A 1 231 ? -13.242 6.842 13.069 1.00 88.31 231 PHE A N 1
ATOM 1799 C CA . PHE A 1 231 ? -14.695 6.706 13.038 1.00 88.31 231 PHE A CA 1
ATOM 1800 C C . PHE A 1 231 ? -15.280 7.183 11.711 1.00 88.31 231 PHE A C 1
ATOM 1802 O O . PHE A 1 231 ? -15.264 8.367 11.381 1.00 88.31 231 PHE A O 1
ATOM 1809 N N . ASN A 1 232 ? -15.850 6.243 10.964 1.00 87.81 232 ASN A N 1
ATOM 1810 C CA . ASN A 1 232 ? -16.422 6.485 9.647 1.00 87.81 232 ASN A CA 1
ATOM 1811 C C . ASN A 1 232 ? -17.779 5.766 9.518 1.00 87.81 232 ASN A C 1
ATOM 1813 O O . ASN A 1 232 ? -18.100 5.145 8.508 1.00 87.81 232 ASN A O 1
ATOM 1817 N N . PHE A 1 233 ? -18.563 5.809 10.595 1.00 89.50 233 PHE A N 1
ATOM 1818 C CA . PHE A 1 233 ? -19.849 5.133 10.708 1.00 89.50 233 PHE A CA 1
ATOM 1819 C C . PHE A 1 233 ? -20.988 6.141 10.586 1.00 89.50 233 PHE A C 1
ATOM 1821 O O . PHE A 1 233 ? -20.960 7.218 11.182 1.00 89.50 233 PHE A O 1
ATOM 1828 N N . GLU A 1 234 ? -22.022 5.765 9.842 1.00 87.19 234 GLU A N 1
ATOM 1829 C CA . GLU A 1 234 ? -23.201 6.595 9.640 1.00 87.19 234 GLU A CA 1
ATOM 1830 C C . GLU A 1 234 ? -24.454 5.725 9.629 1.00 87.19 234 GLU A C 1
ATOM 1832 O O . GLU A 1 234 ? -24.639 4.890 8.744 1.00 87.19 234 GLU A O 1
ATOM 1837 N N . ASP A 1 235 ? -25.297 5.896 10.644 1.00 89.00 235 ASP A N 1
ATOM 1838 C CA . ASP A 1 235 ? -26.606 5.254 10.738 1.00 89.00 235 ASP A CA 1
ATOM 1839 C C . ASP A 1 235 ? -27.500 6.070 11.675 1.00 89.00 235 ASP A C 1
ATOM 1841 O O . ASP A 1 235 ? -27.185 6.254 12.857 1.00 89.00 235 ASP A O 1
ATOM 1845 N N . SER A 1 236 ? -28.631 6.557 11.164 1.00 87.50 236 SER A N 1
ATOM 1846 C CA . SER A 1 236 ? -29.575 7.366 11.939 1.00 87.50 236 SER A CA 1
ATOM 1847 C C . SER A 1 236 ? -30.213 6.601 13.100 1.00 87.50 236 SER A C 1
ATOM 1849 O O . SER A 1 236 ? -30.732 7.241 14.013 1.00 87.50 236 SER A O 1
ATOM 1851 N N . ARG A 1 237 ? -30.188 5.260 13.078 1.00 89.06 237 ARG A N 1
ATOM 1852 C CA . ARG A 1 237 ? -30.771 4.403 14.123 1.00 89.06 237 ARG A CA 1
ATOM 1853 C C . ARG A 1 237 ? -29.904 4.327 15.373 1.00 89.06 237 ARG A C 1
ATOM 1855 O O . ARG A 1 237 ? -30.437 4.292 16.473 1.00 89.06 237 ARG A O 1
ATOM 1862 N N . LEU A 1 238 ? -28.576 4.319 15.223 1.00 88.06 238 LEU A N 1
ATOM 1863 C CA . LEU A 1 238 ? -27.655 4.217 16.365 1.00 88.06 238 LEU A CA 1
ATOM 1864 C C . LEU A 1 238 ? -27.123 5.568 16.843 1.00 88.06 238 LEU A C 1
ATOM 1866 O O . LEU A 1 238 ? -26.753 5.710 18.009 1.00 88.06 238 LEU A O 1
ATOM 1870 N N . MET A 1 239 ? -27.064 6.563 15.960 1.00 87.06 239 MET A N 1
ATOM 1871 C CA . MET A 1 239 ? -26.425 7.839 16.268 1.00 87.06 239 MET A CA 1
ATOM 1872 C C . MET A 1 239 ? -27.278 8.753 17.146 1.00 87.06 239 MET A C 1
ATOM 1874 O O . MET A 1 239 ? -28.494 8.614 17.236 1.00 87.06 239 MET A O 1
ATOM 1878 N N . HIS A 1 240 ? -26.612 9.695 17.821 1.00 83.38 240 HIS A N 1
ATOM 1879 C CA . HIS A 1 240 ? -27.247 10.743 18.630 1.00 83.38 240 HIS A CA 1
ATOM 1880 C C . HIS A 1 240 ? -28.203 10.229 19.725 1.00 83.38 240 HIS A C 1
ATOM 1882 O O . HIS A 1 240 ? -29.161 10.905 20.093 1.00 83.38 240 HIS A O 1
ATOM 1888 N N . GLY A 1 241 ? -27.942 9.034 20.264 1.00 80.56 241 GLY A N 1
ATOM 1889 C CA . GLY A 1 241 ? -28.777 8.428 21.305 1.00 80.56 241 GLY A CA 1
ATOM 1890 C C . GLY A 1 241 ? -30.051 7.756 20.785 1.00 80.56 241 GLY A C 1
ATOM 1891 O O . GLY A 1 241 ? -30.837 7.258 21.586 1.00 80.56 241 GLY A O 1
ATOM 1892 N N . HIS A 1 242 ? -30.259 7.684 19.465 1.00 85.69 242 HIS A N 1
ATOM 1893 C CA . HIS A 1 242 ? -31.410 6.987 18.882 1.00 85.69 242 HIS A CA 1
ATOM 1894 C C . HIS A 1 242 ? -31.383 5.472 19.103 1.00 85.69 242 HIS A C 1
ATOM 1896 O O . HIS A 1 242 ? -32.432 4.840 19.015 1.00 85.69 242 HIS A O 1
ATOM 1902 N N . TRP A 1 243 ? -30.235 4.904 19.491 1.00 86.62 243 TRP A N 1
ATOM 1903 C CA . TRP A 1 243 ? -30.125 3.498 19.883 1.00 86.62 243 TRP A CA 1
ATOM 1904 C C . TRP A 1 243 ? -31.051 3.129 21.059 1.00 86.62 243 TRP A C 1
ATOM 1906 O O . TRP A 1 243 ? -31.377 1.959 21.234 1.00 86.62 243 TRP A O 1
ATOM 1916 N N . LEU A 1 244 ? -31.529 4.111 21.836 1.00 84.25 244 LEU A N 1
ATOM 1917 C CA . LEU A 1 244 ? -32.563 3.920 22.859 1.00 84.25 244 LEU A CA 1
ATOM 1918 C C . LEU A 1 244 ? -33.931 3.544 22.269 1.00 84.25 244 LEU A C 1
ATOM 1920 O O . LEU A 1 244 ? -34.750 2.966 22.966 1.00 84.25 244 LEU A O 1
ATOM 1924 N N . ASN A 1 245 ? -34.215 3.870 21.010 1.00 85.94 245 ASN A N 1
ATOM 1925 C CA . ASN A 1 245 ? -35.504 3.563 20.381 1.00 85.94 245 ASN A CA 1
ATOM 1926 C C . ASN A 1 245 ? -35.533 2.164 19.746 1.00 85.94 245 ASN A C 1
ATOM 1928 O O . ASN A 1 245 ? -36.595 1.687 19.352 1.00 85.94 245 ASN A O 1
ATOM 1932 N N . GLU A 1 246 ? -34.379 1.509 19.640 1.00 87.88 246 GLU A N 1
ATOM 1933 C CA . GLU A 1 246 ? -34.253 0.181 19.051 1.00 87.88 246 GLU A CA 1
ATOM 1934 C C . GLU A 1 246 ? -34.774 -0.907 20.011 1.00 87.88 246 GLU A C 1
ATOM 1936 O O . GLU A 1 246 ? -34.672 -0.768 21.231 1.00 87.88 246 GLU A O 1
ATOM 1941 N N . PRO A 1 247 ? -35.309 -2.029 19.495 1.00 85.38 247 PRO A N 1
ATOM 1942 C CA . PRO A 1 247 ? -35.973 -3.048 20.316 1.00 85.38 247 PRO A CA 1
ATOM 1943 C C . PRO A 1 247 ? -35.034 -3.774 21.296 1.00 85.38 247 PRO A C 1
ATOM 1945 O O . PRO A 1 247 ? -35.482 -4.242 22.339 1.00 85.38 247 PRO A O 1
ATOM 1948 N N . ASN A 1 248 ? -33.734 -3.854 20.990 1.00 86.56 248 ASN A N 1
ATOM 1949 C CA . ASN A 1 248 ? -32.739 -4.625 21.747 1.00 86.56 248 ASN A CA 1
ATOM 1950 C C . ASN A 1 248 ? -31.782 -3.724 22.552 1.00 86.56 248 ASN A C 1
ATOM 1952 O O . ASN A 1 248 ? -30.559 -3.853 22.455 1.00 86.56 248 ASN A O 1
ATOM 1956 N N . GLN A 1 249 ? -32.337 -2.813 23.358 1.00 86.75 249 GLN A N 1
ATOM 1957 C CA . GLN A 1 249 ? -31.577 -1.802 24.113 1.00 86.75 249 GLN A CA 1
ATOM 1958 C C . GLN A 1 249 ? -30.492 -2.399 25.021 1.00 86.75 249 GLN A C 1
ATOM 1960 O O . GLN A 1 249 ? -29.376 -1.889 25.050 1.00 86.75 249 GLN A O 1
ATOM 1965 N N . GLU A 1 250 ? -30.782 -3.487 25.744 1.00 88.25 250 GLU A N 1
ATOM 1966 C CA . GLU A 1 250 ? -29.805 -4.117 26.649 1.00 88.25 250 GLU A CA 1
ATOM 1967 C C . GLU A 1 250 ? -28.594 -4.678 25.891 1.00 88.25 250 GLU A C 1
ATOM 1969 O O . GLU A 1 250 ? -27.451 -4.527 26.325 1.00 88.25 250 GLU A O 1
ATOM 1974 N N . ALA A 1 251 ? -28.834 -5.284 24.725 1.00 90.31 251 ALA A N 1
ATOM 1975 C CA . ALA A 1 251 ? -27.776 -5.810 23.867 1.00 90.31 251 ALA A CA 1
ATOM 1976 C C . ALA A 1 251 ? -26.925 -4.679 23.268 1.00 90.31 251 ALA A C 1
ATOM 1978 O O . ALA A 1 251 ? -25.700 -4.794 23.224 1.00 90.31 251 ALA A O 1
ATOM 1979 N N . LEU A 1 252 ? -27.561 -3.579 22.856 1.00 91.62 252 LEU A N 1
ATOM 1980 C CA . LEU A 1 252 ? -26.889 -2.370 22.370 1.00 91.62 252 LEU A CA 1
ATOM 1981 C C . LEU A 1 252 ? -26.019 -1.733 23.459 1.00 91.62 252 LEU A C 1
ATOM 1983 O O . LEU A 1 252 ? -24.841 -1.460 23.231 1.00 91.62 252 LEU A O 1
ATOM 1987 N N . LEU A 1 253 ? -26.571 -1.575 24.663 1.00 90.50 253 LEU A N 1
ATOM 1988 C CA . LEU A 1 253 ? -25.855 -1.055 25.823 1.00 90.50 253 LEU A CA 1
ATOM 1989 C C . LEU A 1 253 ? -24.619 -1.909 26.137 1.00 90.50 253 LEU A C 1
ATOM 1991 O O . LEU A 1 253 ? -23.520 -1.379 26.305 1.00 90.50 253 LEU A O 1
ATOM 1995 N N . LEU A 1 254 ? -24.780 -3.235 26.179 1.00 91.38 254 LEU A N 1
ATOM 1996 C CA . LEU A 1 254 ? -23.672 -4.154 26.428 1.00 91.38 254 LEU A CA 1
ATOM 1997 C C . LEU A 1 254 ? -22.618 -4.091 25.312 1.00 91.38 254 LEU A C 1
ATOM 1999 O O . LEU A 1 254 ? -21.426 -4.098 25.610 1.00 91.38 254 LEU A O 1
ATOM 2003 N N . PHE A 1 255 ? -23.032 -3.987 24.047 1.00 94.31 255 PHE A N 1
ATOM 2004 C CA . PHE A 1 255 ? -22.123 -3.856 22.907 1.00 94.31 255 PHE A CA 1
ATOM 2005 C C . PHE A 1 255 ? -21.241 -2.606 23.021 1.00 94.31 255 PHE A C 1
ATOM 2007 O O . PHE A 1 255 ? -20.014 -2.714 22.962 1.00 94.31 255 PHE A O 1
ATOM 2014 N N . PHE A 1 256 ? -21.832 -1.431 23.259 1.00 93.31 256 PHE A N 1
ATOM 2015 C CA . PHE A 1 256 ? -21.058 -0.193 23.393 1.00 93.31 256 PHE A CA 1
ATOM 2016 C C . PHE A 1 256 ? -20.150 -0.202 24.630 1.00 93.31 256 PHE A C 1
ATOM 2018 O O . PHE A 1 256 ? -19.001 0.242 24.560 1.00 93.31 256 PHE A O 1
ATOM 2025 N N . ARG A 1 257 ? -20.605 -0.799 25.740 1.00 91.94 257 ARG A N 1
ATOM 2026 C CA . ARG A 1 257 ? -19.761 -1.037 26.921 1.00 91.94 257 ARG A CA 1
ATOM 2027 C C . ARG A 1 257 ? -18.582 -1.955 26.613 1.00 91.94 257 ARG A C 1
ATOM 2029 O O . ARG A 1 257 ? -17.476 -1.677 27.063 1.00 91.94 257 ARG A O 1
ATOM 2036 N N . ILE A 1 258 ? -18.768 -3.020 25.831 1.00 94.62 258 ILE A N 1
ATOM 2037 C CA . ILE A 1 258 ? -17.666 -3.906 25.423 1.00 94.62 258 ILE A CA 1
ATOM 2038 C C . ILE A 1 258 ? -16.615 -3.133 24.621 1.00 94.62 258 ILE A C 1
ATOM 2040 O O . ILE A 1 258 ? -15.426 -3.300 24.904 1.00 94.62 258 ILE A O 1
ATOM 2044 N N . LEU A 1 259 ? -17.029 -2.274 23.680 1.00 94.31 259 LEU A N 1
ATOM 2045 C CA . LEU A 1 259 ? -16.106 -1.437 22.901 1.00 94.31 259 LEU A CA 1
ATOM 2046 C C . LEU A 1 259 ? -15.273 -0.508 23.800 1.00 94.31 259 LEU A C 1
ATOM 2048 O O . LEU A 1 259 ? -14.066 -0.383 23.597 1.00 94.31 259 LEU A O 1
ATOM 2052 N N . ALA A 1 260 ? -15.894 0.089 24.822 1.00 94.00 260 ALA A N 1
ATOM 2053 C CA . ALA A 1 260 ? -15.226 1.007 25.746 1.00 94.00 260 ALA A CA 1
ATOM 2054 C C . ALA A 1 260 ? -14.348 0.308 26.811 1.00 94.00 260 ALA A C 1
ATOM 2056 O O . ALA A 1 260 ? -13.276 0.812 27.158 1.00 94.00 260 ALA A O 1
ATOM 2057 N N . ILE A 1 261 ? -14.786 -0.840 27.349 1.00 93.94 261 ILE A N 1
ATOM 2058 C CA . ILE A 1 261 ? -14.160 -1.518 28.503 1.00 93.94 261 ILE A CA 1
ATOM 2059 C C . ILE A 1 261 ? -13.105 -2.542 28.075 1.00 93.94 261 ILE A C 1
ATOM 2061 O O . ILE A 1 261 ? -12.043 -2.637 28.692 1.00 93.94 261 ILE A O 1
ATOM 2065 N N . CYS A 1 262 ? -13.387 -3.358 27.054 1.00 93.31 262 CYS A N 1
ATOM 2066 C CA . CYS A 1 262 ? -12.551 -4.503 26.689 1.00 93.31 262 CYS A CA 1
ATOM 2067 C C . CYS A 1 262 ? -11.355 -4.072 25.828 1.00 93.31 262 CYS A C 1
ATOM 2069 O O . CYS A 1 262 ? -11.249 -4.448 24.663 1.00 93.31 262 CYS A O 1
ATOM 2071 N N . GLN A 1 263 ? -10.455 -3.269 26.386 1.00 91.62 263 GLN A N 1
ATOM 2072 C CA . GLN A 1 263 ? -9.281 -2.709 25.708 1.00 91.62 263 GLN A CA 1
ATOM 2073 C C . GLN A 1 263 ? -8.128 -2.473 26.691 1.00 91.62 263 GLN A C 1
ATOM 2075 O O . GLN A 1 263 ? -8.316 -2.572 27.910 1.00 91.62 263 GLN A O 1
ATOM 2080 N N . THR A 1 264 ? -6.933 -2.184 26.174 1.00 92.25 264 THR A N 1
ATOM 2081 C CA . THR A 1 264 ? -5.717 -1.884 26.961 1.00 92.25 264 THR A CA 1
ATOM 2082 C C . THR A 1 264 ? -5.161 -0.477 26.742 1.00 92.25 264 THR A C 1
ATOM 2084 O O . THR A 1 264 ? -4.125 -0.141 27.306 1.00 92.25 264 THR A O 1
ATOM 2087 N N . ALA A 1 265 ? -5.856 0.351 25.970 1.00 93.06 265 ALA A N 1
ATOM 2088 C CA . ALA A 1 265 ? -5.465 1.711 25.654 1.00 93.06 265 ALA A CA 1
ATOM 2089 C C . ALA A 1 265 ? -5.453 2.645 26.875 1.00 93.06 265 ALA A C 1
ATOM 2091 O O . ALA A 1 265 ? -6.134 2.431 27.891 1.00 93.06 265 ALA A O 1
ATOM 2092 N N . VAL A 1 266 ? -4.701 3.729 26.723 1.00 93.06 266 VAL A N 1
ATOM 2093 C CA . VAL A 1 266 ? -4.588 4.825 27.682 1.00 93.06 266 VAL A CA 1
ATOM 2094 C C . VAL A 1 266 ? -5.261 6.068 27.085 1.00 93.06 266 VAL A C 1
ATOM 2096 O O . VAL A 1 266 ? -4.971 6.424 25.942 1.00 93.06 266 VAL A O 1
ATOM 2099 N N . PRO A 1 267 ? -6.194 6.711 27.811 1.00 93.12 267 PRO A N 1
ATOM 2100 C CA . PRO A 1 267 ? -6.826 7.939 27.358 1.00 93.12 267 PRO A CA 1
ATOM 2101 C C . PRO A 1 267 ? -5.923 9.137 27.665 1.00 93.12 267 PRO A C 1
ATOM 2103 O O . PRO A 1 267 ? -5.488 9.321 28.803 1.00 93.12 267 PRO A O 1
ATOM 2106 N N . GLU A 1 268 ? -5.702 9.977 26.666 1.00 90.75 268 GLU A N 1
ATOM 2107 C CA . GLU A 1 268 ? -4.979 11.239 26.772 1.00 90.75 268 GLU A CA 1
ATOM 2108 C C . GLU A 1 268 ? -5.928 12.392 26.472 1.00 90.75 268 GLU A C 1
ATOM 2110 O O . GLU A 1 268 ? -6.661 12.373 25.483 1.00 90.75 268 GLU A O 1
ATOM 2115 N N . LEU A 1 269 ? -5.955 13.396 27.345 1.00 89.00 269 LEU A N 1
ATOM 2116 C CA . LEU A 1 269 ? -6.783 14.574 27.129 1.00 89.00 269 LEU A CA 1
ATOM 2117 C C . LEU A 1 269 ? -6.047 15.535 26.202 1.00 89.00 269 LEU A C 1
ATOM 2119 O O . LEU A 1 269 ? -4.992 16.054 26.562 1.00 89.00 269 LEU A O 1
ATOM 2123 N N . ASN A 1 270 ? -6.628 15.817 25.041 1.00 85.00 270 ASN A N 1
ATOM 2124 C CA . ASN A 1 270 ? -6.118 16.870 24.183 1.00 85.00 270 ASN A CA 1
ATOM 2125 C C . ASN A 1 270 ? -6.640 18.227 24.685 1.00 85.00 270 ASN A C 1
ATOM 2127 O O . ASN A 1 270 ? -7.836 18.513 24.592 1.00 85.00 270 ASN A O 1
ATOM 2131 N N . GLU A 1 271 ? -5.743 19.058 25.222 1.00 82.44 271 GLU A N 1
ATOM 2132 C CA . GLU A 1 271 ? -6.076 20.363 25.813 1.00 82.44 271 GLU A CA 1
ATOM 2133 C C . GLU A 1 271 ? -6.679 21.354 24.802 1.00 82.44 271 GLU A C 1
ATOM 2135 O O . GLU A 1 271 ? -7.470 22.211 25.188 1.00 82.44 271 GLU A O 1
ATOM 2140 N N . GLU A 1 272 ? -6.363 21.219 23.509 1.00 78.75 272 GLU A N 1
ATOM 2141 C CA . GLU A 1 272 ? -6.841 22.133 22.462 1.00 78.75 272 GLU A CA 1
ATOM 2142 C C . GLU A 1 272 ? -8.277 21.826 22.019 1.00 78.75 272 GLU A C 1
ATOM 2144 O O . GLU A 1 272 ? -9.061 22.737 21.755 1.00 78.75 272 GLU A O 1
ATOM 2149 N N . SER A 1 273 ? -8.638 20.541 21.940 1.00 75.56 273 SER A N 1
ATOM 2150 C CA . SER A 1 273 ? -9.964 20.102 21.474 1.00 75.56 273 SER A CA 1
ATOM 2151 C C . SER A 1 273 ? -10.926 19.749 22.608 1.00 75.56 273 SER A C 1
ATOM 2153 O O . SER A 1 273 ? -12.130 19.636 22.380 1.00 75.56 273 SER A O 1
ATOM 2155 N N . GLY A 1 274 ? -10.413 19.529 23.822 1.00 78.75 274 GLY A N 1
ATOM 2156 C CA . GLY A 1 274 ? -11.183 18.997 24.947 1.00 78.75 274 GLY A CA 1
ATOM 2157 C C . GLY A 1 274 ? -11.656 17.551 24.748 1.00 78.75 274 GLY A C 1
ATOM 2158 O O . GLY A 1 274 ? -12.444 17.060 25.555 1.00 78.75 274 GLY A O 1
ATOM 2159 N N . MET A 1 275 ? -11.202 16.868 23.689 1.00 80.75 275 MET A N 1
ATOM 2160 C CA . MET A 1 275 ? -11.530 15.473 23.396 1.00 80.75 275 MET A CA 1
ATOM 2161 C C . MET A 1 275 ? -10.408 14.533 23.839 1.00 80.75 275 MET A C 1
ATOM 2163 O O . MET A 1 275 ? -9.230 14.888 23.814 1.00 80.75 275 MET A O 1
ATOM 2167 N N . PHE A 1 276 ? -10.771 13.301 24.199 1.00 84.94 276 PHE A N 1
ATOM 2168 C CA . PHE A 1 276 ? -9.792 12.259 24.496 1.00 84.94 276 PHE A CA 1
ATOM 2169 C C . PHE A 1 276 ? -9.257 11.621 23.214 1.00 84.94 276 PHE A C 1
ATOM 2171 O O . PHE A 1 276 ? -10.033 11.151 22.375 1.00 84.94 276 PHE A O 1
ATOM 2178 N N . THR A 1 277 ? -7.936 11.584 23.084 1.00 87.50 277 THR A N 1
ATOM 2179 C CA . THR A 1 277 ? -7.205 10.719 22.157 1.00 87.50 277 THR A CA 1
ATOM 2180 C C . THR A 1 277 ? -6.800 9.436 22.875 1.00 87.50 277 THR A C 1
ATOM 2182 O O . THR A 1 277 ? -6.661 9.414 24.096 1.00 87.50 277 THR A O 1
ATOM 2185 N N . TYR A 1 278 ? -6.657 8.339 22.135 1.00 90.81 278 TYR A N 1
ATOM 2186 C CA . TYR A 1 278 ? -6.400 7.023 22.717 1.00 90.81 278 TYR A CA 1
ATOM 2187 C C . TYR A 1 278 ? -5.078 6.467 22.202 1.00 90.81 278 TYR A C 1
ATOM 2189 O O . TYR A 1 278 ? -4.953 6.181 21.011 1.00 90.81 278 TYR A O 1
ATOM 2197 N N . GLU A 1 279 ? -4.116 6.282 23.102 1.00 91.19 279 GLU A N 1
ATOM 2198 C CA . GLU A 1 279 ? -2.894 5.540 22.806 1.00 91.19 279 GLU A CA 1
ATOM 2199 C C . GLU A 1 279 ? -3.146 4.052 23.040 1.00 91.19 279 GLU A C 1
ATOM 2201 O O . GLU A 1 279 ? -3.437 3.625 24.159 1.00 91.19 279 GLU A O 1
ATOM 2206 N N . ALA A 1 280 ? -3.067 3.253 21.979 1.00 91.38 280 ALA A N 1
ATOM 2207 C CA . ALA A 1 280 ? -3.349 1.825 22.023 1.00 91.38 280 ALA A CA 1
ATOM 2208 C C . ALA A 1 280 ? -2.234 1.009 21.360 1.00 91.38 280 ALA A C 1
ATOM 2210 O O . ALA A 1 280 ? -1.553 1.486 20.454 1.00 91.38 280 ALA A O 1
ATOM 2211 N N . GLU A 1 281 ? -2.086 -0.252 21.775 1.00 88.31 281 GLU A N 1
ATOM 2212 C CA . GLU A 1 281 ? -1.107 -1.184 21.194 1.00 88.31 281 GLU A CA 1
ATOM 2213 C C . GLU A 1 281 ? -1.438 -1.538 19.733 1.00 88.31 281 GLU A C 1
ATOM 2215 O O . GLU A 1 281 ? -0.551 -1.864 18.945 1.00 88.31 281 GLU A O 1
ATOM 2220 N N . SER A 1 282 ? -2.716 -1.449 19.353 1.00 89.38 282 SER A N 1
ATOM 2221 C CA . SER A 1 282 ? -3.161 -1.664 17.978 1.00 89.38 282 SER A CA 1
ATOM 2222 C C . SER A 1 282 ? -4.125 -0.566 17.515 1.00 89.38 282 SER A C 1
ATOM 2224 O O . SER A 1 282 ? -4.933 -0.082 18.314 1.00 89.38 282 SER A O 1
ATOM 2226 N N . PRO A 1 283 ? -4.082 -0.186 16.223 1.00 91.25 283 PRO A N 1
ATOM 2227 C CA . PRO A 1 283 ? -4.965 0.842 15.671 1.00 91.25 283 PRO A CA 1
ATOM 2228 C C . PRO A 1 283 ? -6.446 0.435 15.710 1.00 91.25 283 PRO A C 1
ATOM 2230 O O . PRO A 1 283 ? -7.310 1.302 15.815 1.00 91.25 283 PRO A O 1
ATOM 2233 N N . ASP A 1 284 ? -6.745 -0.868 15.705 1.00 91.56 284 ASP A N 1
ATOM 2234 C CA . ASP A 1 284 ? -8.108 -1.396 15.834 1.00 91.56 284 ASP A CA 1
ATOM 2235 C C . ASP A 1 284 ? -8.743 -1.006 17.178 1.00 91.56 284 ASP A C 1
ATOM 2237 O O . ASP A 1 284 ? -9.910 -0.622 17.240 1.00 91.56 284 ASP A O 1
ATOM 2241 N N . GLU A 1 285 ? -7.975 -1.068 18.274 1.00 92.00 285 GLU A N 1
ATOM 2242 C CA . GLU A 1 285 ? -8.468 -0.658 19.593 1.00 92.00 285 GLU A CA 1
ATOM 2243 C C . GLU A 1 285 ? -8.764 0.837 19.656 1.00 92.00 285 GLU A C 1
ATOM 2245 O O . GLU A 1 285 ? -9.775 1.233 20.238 1.00 92.00 285 GLU A O 1
ATOM 2250 N N . ALA A 1 286 ? -7.917 1.654 19.027 1.00 92.12 286 ALA A N 1
ATOM 2251 C CA . ALA A 1 286 ? -8.146 3.088 18.932 1.00 92.12 286 ALA A CA 1
ATOM 2252 C C . ALA A 1 286 ? -9.430 3.397 18.141 1.00 92.12 286 ALA A C 1
ATOM 2254 O O . ALA A 1 286 ? -10.220 4.235 18.576 1.00 92.12 286 ALA A O 1
ATOM 2255 N N . ALA A 1 287 ? -9.687 2.679 17.041 1.00 93.31 287 ALA A N 1
ATOM 2256 C CA . ALA A 1 287 ? -10.912 2.817 16.251 1.00 93.31 287 ALA A CA 1
ATOM 2257 C C . ALA A 1 287 ? -12.171 2.426 17.047 1.00 93.31 287 ALA A C 1
ATOM 2259 O O . ALA A 1 287 ? -13.177 3.134 17.015 1.00 93.31 287 ALA A O 1
ATOM 2260 N N . PHE A 1 288 ? -12.117 1.338 17.825 1.00 94.38 288 PHE A N 1
ATOM 2261 C CA . PHE A 1 288 ? -13.234 0.941 18.692 1.00 94.38 288 PHE A CA 1
ATOM 2262 C C . PHE A 1 288 ? -13.524 1.958 19.794 1.00 94.38 288 PHE A C 1
ATOM 2264 O O . PHE A 1 288 ? -14.690 2.210 20.092 1.00 94.38 288 PHE A O 1
ATOM 2271 N N . LEU A 1 289 ? -12.491 2.558 20.384 1.00 93.56 289 LEU A N 1
ATOM 2272 C CA . LEU A 1 289 ? -12.651 3.598 21.399 1.00 93.56 289 LEU A CA 1
ATOM 2273 C C . LEU A 1 289 ? -13.178 4.908 20.815 1.00 93.56 289 LEU A C 1
ATOM 2275 O O . LEU A 1 289 ? -14.048 5.534 21.421 1.00 93.56 289 LEU A O 1
ATOM 2279 N N . ALA A 1 290 ? -12.707 5.291 19.625 1.00 92.62 290 ALA A N 1
ATOM 2280 C CA . ALA A 1 290 ? -13.274 6.406 18.877 1.00 92.62 290 ALA A CA 1
ATOM 2281 C C . ALA A 1 290 ? -14.767 6.162 18.613 1.00 92.62 290 ALA A C 1
ATOM 2283 O O . ALA A 1 290 ? -15.592 7.008 18.945 1.00 92.62 290 ALA A O 1
ATOM 2284 N N . ALA A 1 291 ? -15.132 4.969 18.135 1.00 93.00 291 ALA A N 1
ATOM 2285 C CA . ALA A 1 291 ? -16.526 4.600 17.920 1.00 93.00 291 ALA A CA 1
ATOM 2286 C C . ALA A 1 291 ? -17.359 4.632 19.203 1.00 93.00 291 ALA A C 1
ATOM 2288 O O . ALA A 1 291 ? -18.431 5.232 19.218 1.00 93.00 291 ALA A O 1
ATOM 2289 N N . ALA A 1 292 ? -16.863 4.046 20.295 1.00 93.50 292 ALA A N 1
ATOM 2290 C CA . ALA A 1 292 ? -17.548 4.070 21.582 1.00 93.50 292 ALA A CA 1
ATOM 2291 C C . ALA A 1 292 ? -17.836 5.508 22.039 1.00 93.50 292 ALA A C 1
ATOM 2293 O O . ALA A 1 292 ? -18.969 5.810 22.414 1.00 93.50 292 ALA A O 1
ATOM 2294 N N . ARG A 1 293 ? -16.855 6.414 21.920 1.00 91.19 293 ARG A N 1
ATOM 2295 C CA . ARG A 1 293 ? -17.014 7.839 22.240 1.00 91.19 293 ARG A CA 1
ATOM 2296 C C . ARG A 1 293 ? -18.116 8.496 21.407 1.00 91.19 293 ARG A C 1
ATOM 2298 O O . ARG A 1 293 ? -18.960 9.180 21.984 1.00 91.19 293 ARG A O 1
ATOM 2305 N N . GLU A 1 294 ? -18.146 8.259 20.095 1.00 90.25 294 GLU A N 1
ATOM 2306 C CA . GLU A 1 294 ? -19.168 8.826 19.199 1.00 90.25 294 GLU A CA 1
ATOM 2307 C C . GLU A 1 294 ? -20.574 8.248 19.448 1.00 90.25 294 GLU A C 1
ATOM 2309 O O . GLU A 1 294 ? -21.572 8.959 19.325 1.00 90.25 294 GLU A O 1
ATOM 2314 N N . PHE A 1 295 ? -20.680 6.991 19.895 1.00 90.81 295 PHE A N 1
ATOM 2315 C CA . PHE A 1 295 ? -21.946 6.415 20.377 1.00 90.81 295 PHE A CA 1
ATOM 2316 C C . PHE A 1 295 ? -22.379 6.948 21.757 1.00 90.81 295 PHE A C 1
ATOM 2318 O O . PHE A 1 295 ? -23.493 6.674 22.208 1.00 90.81 295 PHE A O 1
ATOM 2325 N N . GLY A 1 296 ? -21.530 7.737 22.423 1.00 89.38 296 GLY A N 1
ATOM 2326 C CA . GLY A 1 296 ? -21.795 8.338 23.728 1.00 89.38 296 GLY A CA 1
ATOM 2327 C C . GLY A 1 296 ? -21.178 7.596 24.915 1.00 89.38 296 GLY A C 1
ATOM 2328 O O . GLY A 1 296 ? -21.455 7.964 26.048 1.00 89.38 296 GLY A O 1
ATOM 2329 N N . PHE A 1 297 ? -20.335 6.592 24.692 1.00 92.00 297 PHE A N 1
ATOM 2330 C CA . PHE A 1 297 ? -19.643 5.810 25.720 1.00 92.00 297 PHE A CA 1
ATOM 2331 C C . PHE A 1 297 ? -18.164 6.204 25.756 1.00 92.00 297 PHE A C 1
ATOM 2333 O O . PHE A 1 297 ? -17.294 5.539 25.199 1.00 92.00 297 PHE A O 1
ATOM 2340 N N . GLU A 1 298 ? -17.876 7.33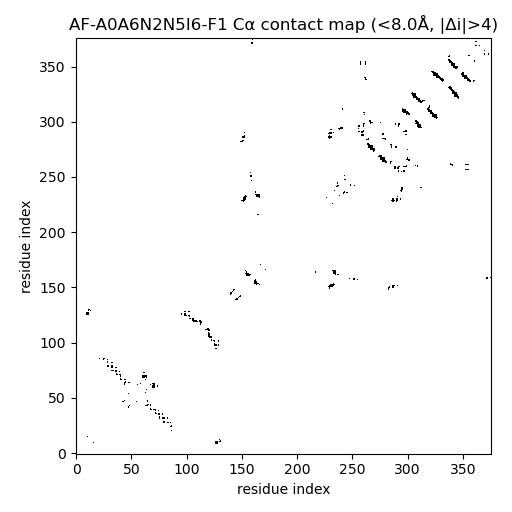6 26.392 1.00 92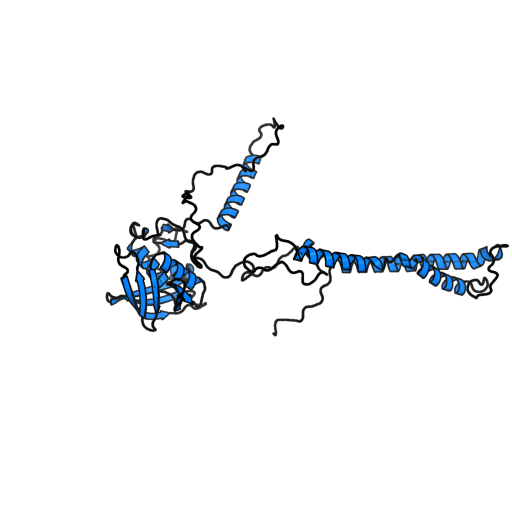.31 298 GLU A N 1
ATOM 2341 C CA . GLU A 1 298 ? -16.541 7.931 26.412 1.00 92.31 298 GLU A CA 1
ATOM 2342 C C . GLU A 1 298 ? -15.681 7.311 27.519 1.00 92.31 298 GLU A C 1
ATOM 2344 O O . GLU A 1 298 ? -15.896 7.528 28.712 1.00 92.31 298 GLU A O 1
ATOM 2349 N N . PHE A 1 299 ? -14.667 6.549 27.125 1.00 93.69 299 PHE A N 1
ATOM 2350 C CA . PHE A 1 299 ? -13.599 6.120 28.022 1.00 93.69 299 PHE A CA 1
ATOM 2351 C C . PHE A 1 299 ? -12.674 7.311 28.304 1.00 93.69 299 PHE A C 1
ATOM 2353 O O . PHE A 1 299 ? -12.153 7.909 27.364 1.00 93.69 299 PHE A O 1
ATOM 2360 N N . TYR A 1 300 ? -12.485 7.674 29.577 1.00 92.19 300 TYR A N 1
ATOM 2361 C CA . TYR A 1 300 ? -11.753 8.900 29.948 1.00 92.19 300 TYR A CA 1
ATOM 2362 C C . TYR A 1 300 ? -10.652 8.689 30.988 1.00 92.19 300 TYR A C 1
ATOM 2364 O O . TYR A 1 300 ? -9.749 9.516 31.107 1.00 92.19 300 TYR A O 1
ATOM 2372 N N . LYS A 1 301 ? -10.704 7.603 31.768 1.00 92.69 301 LYS A N 1
ATOM 2373 C CA . LYS A 1 301 ? -9.687 7.320 32.784 1.00 92.69 301 LYS A CA 1
ATOM 2374 C C . LYS A 1 301 ? -9.518 5.823 33.005 1.00 92.69 301 LYS A C 1
ATOM 2376 O O . LYS A 1 301 ? -10.483 5.062 33.049 1.00 92.69 301 LYS A O 1
ATOM 2381 N N . ARG A 1 302 ? -8.267 5.419 33.226 1.00 91.75 302 ARG A N 1
ATOM 2382 C CA . ARG A 1 302 ? -7.875 4.056 33.590 1.00 91.75 302 ARG A CA 1
ATOM 2383 C C . ARG A 1 302 ? -6.946 4.071 34.792 1.00 91.75 302 ARG A C 1
ATOM 2385 O O . ARG A 1 302 ? -6.025 4.880 34.858 1.00 91.75 302 ARG A O 1
ATOM 2392 N N . THR A 1 303 ? -7.172 3.162 35.728 1.00 91.69 303 THR A N 1
ATOM 2393 C CA . THR A 1 303 ? -6.222 2.805 36.786 1.00 91.69 303 THR A CA 1
ATOM 2394 C C . THR A 1 303 ? -5.831 1.335 36.627 1.00 91.69 303 THR A C 1
ATOM 2396 O O . THR A 1 303 ? -6.372 0.622 35.784 1.00 91.69 303 THR A O 1
ATOM 2399 N N . GLN A 1 304 ? -4.881 0.849 37.430 1.00 88.25 304 GLN A N 1
ATOM 2400 C CA . GLN A 1 304 ? -4.493 -0.568 37.393 1.00 88.25 304 GLN A CA 1
ATOM 2401 C C . GLN A 1 304 ? -5.639 -1.511 37.807 1.00 88.25 304 GLN A C 1
ATOM 2403 O O . GLN A 1 304 ? -5.638 -2.673 37.416 1.00 88.25 304 GLN A O 1
ATOM 2408 N N . SER A 1 305 ? -6.608 -1.014 38.584 1.00 92.44 305 SER A N 1
ATOM 2409 C CA . SER A 1 305 ? -7.703 -1.801 39.162 1.00 92.44 305 SER A CA 1
ATOM 2410 C C . SER A 1 305 ? -9.094 -1.418 38.661 1.00 92.44 305 SER A C 1
ATOM 2412 O O . SER A 1 305 ? -10.036 -2.141 38.963 1.00 92.44 305 SER A O 1
ATOM 2414 N N . SER A 1 306 ? -9.254 -0.302 37.945 1.00 93.88 306 SER A N 1
ATOM 2415 C CA . SER A 1 306 ? -10.567 0.195 37.521 1.00 93.88 306 SER A CA 1
ATOM 2416 C C . SER A 1 306 ? -10.510 0.914 36.168 1.00 93.88 306 SER A C 1
ATOM 2418 O O . SER A 1 306 ? -9.515 1.548 35.811 1.00 93.88 306 SER A O 1
ATOM 2420 N N . VAL A 1 307 ? -11.611 0.851 35.426 1.00 94.50 307 VAL A N 1
ATOM 2421 C CA . VAL A 1 307 ? -11.867 1.590 34.182 1.00 94.50 307 VAL A CA 1
ATOM 2422 C C . VAL A 1 307 ? -13.047 2.520 34.417 1.00 94.50 307 VAL A C 1
ATOM 2424 O O . VAL A 1 307 ? -14.055 2.100 34.980 1.00 94.50 307 VAL A O 1
ATOM 2427 N N . PHE A 1 308 ? -12.925 3.770 33.975 1.00 94.12 308 PHE A N 1
ATOM 2428 C CA . PHE A 1 308 ? -13.963 4.782 34.130 1.00 94.12 308 PHE A CA 1
ATOM 2429 C C . PHE A 1 308 ? -14.492 5.208 32.763 1.00 94.12 308 PHE A C 1
ATOM 2431 O O . PHE A 1 308 ? -13.721 5.570 31.864 1.00 94.12 308 PHE A O 1
ATOM 2438 N N . ILE A 1 309 ? -15.815 5.168 32.616 1.00 93.44 309 ILE A N 1
ATOM 2439 C CA . ILE A 1 309 ? -16.519 5.511 31.377 1.00 93.44 309 ILE A CA 1
ATOM 2440 C C . ILE A 1 309 ? -17.598 6.542 31.681 1.00 93.44 309 ILE A C 1
ATOM 2442 O O . ILE A 1 309 ? -18.234 6.504 32.731 1.00 93.44 309 ILE A O 1
ATOM 2446 N N . ARG A 1 310 ? -17.803 7.463 30.744 1.00 90.94 310 ARG A N 1
ATOM 2447 C CA . ARG A 1 310 ? -18.899 8.426 30.734 1.00 90.94 310 ARG A CA 1
ATOM 2448 C C . ARG A 1 310 ? -19.945 7.979 29.735 1.00 90.94 310 ARG A C 1
ATOM 2450 O O . ARG A 1 310 ? -19.701 7.996 28.533 1.00 90.94 310 ARG A O 1
ATOM 2457 N N . GLU A 1 311 ? -21.111 7.608 30.239 1.00 90.06 311 GLU A N 1
ATOM 2458 C CA . GLU A 1 311 ? -22.266 7.258 29.422 1.00 90.06 311 GLU A CA 1
ATOM 2459 C C . GLU A 1 311 ? -23.119 8.515 29.201 1.00 90.06 311 GLU A C 1
ATOM 2461 O O . GLU A 1 311 ? -23.765 9.042 30.114 1.00 90.06 311 GLU A O 1
ATOM 2466 N N . LYS A 1 312 ? -23.100 9.017 27.967 1.00 73.69 312 LYS A N 1
ATOM 2467 C CA . LYS A 1 312 ? -24.045 9.992 27.422 1.00 73.69 312 LYS A CA 1
ATOM 2468 C C . LYS A 1 312 ? -25.283 9.214 26.954 1.00 73.69 312 LYS A C 1
AT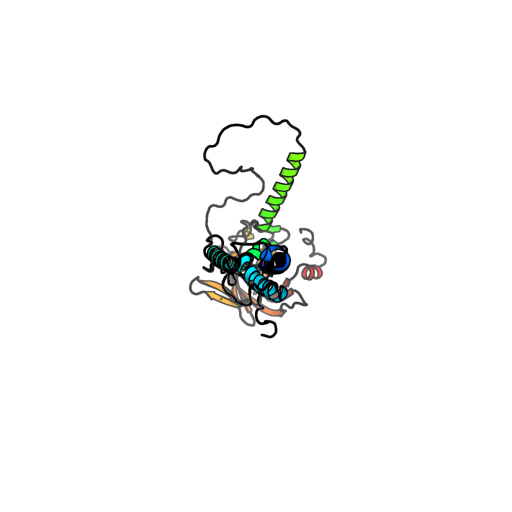OM 2470 O O . LYS A 1 312 ? -25.171 8.091 26.476 1.00 73.69 312 LYS A O 1
ATOM 2475 N N . TYR A 1 313 ? -26.469 9.797 27.111 1.00 67.06 313 TYR A N 1
ATOM 2476 C CA . TYR A 1 313 ? -27.771 9.229 26.706 1.00 67.06 313 TYR A CA 1
ATOM 2477 C C . TYR A 1 313 ? -28.366 8.115 27.581 1.00 67.06 313 TYR A C 1
ATOM 2479 O O . TYR A 1 313 ? -29.558 7.866 27.454 1.00 67.06 313 TYR A O 1
ATOM 2487 N N . ALA A 1 314 ? -27.634 7.512 28.525 1.00 59.59 314 ALA A N 1
ATOM 2488 C CA . ALA A 1 314 ? -28.214 6.510 29.434 1.00 59.59 314 ALA A CA 1
ATOM 2489 C C . ALA A 1 314 ? -29.446 7.042 30.203 1.00 59.59 314 ALA A C 1
ATOM 2491 O O . ALA A 1 314 ? -30.403 6.301 30.428 1.00 59.59 314 ALA A O 1
ATOM 2492 N N . HIS A 1 315 ? -29.457 8.338 30.547 1.00 58.47 315 HIS A N 1
ATOM 2493 C CA . HIS A 1 315 ? -30.621 9.061 31.068 1.00 58.47 315 HIS A CA 1
ATOM 2494 C C . HIS A 1 315 ? -30.781 10.425 30.369 1.00 58.47 315 HIS A C 1
ATOM 2496 O O . HIS A 1 315 ? -29.770 11.067 30.059 1.00 58.47 315 HIS A O 1
ATOM 2502 N N . PRO A 1 316 ? -32.017 10.916 30.138 1.00 56.88 316 PRO A N 1
ATOM 2503 C CA . PRO A 1 316 ? -32.241 12.201 29.479 1.00 56.88 316 PRO A CA 1
ATOM 2504 C C . PRO A 1 316 ? -31.526 13.341 30.220 1.00 56.88 316 PRO A C 1
ATOM 2506 O O . PRO A 1 316 ? -31.834 13.638 31.373 1.00 56.88 316 PRO A O 1
ATOM 2509 N N . GLY A 1 317 ? -30.557 13.977 29.557 1.00 59.53 317 GLY A N 1
ATOM 2510 C CA . GLY A 1 317 ? -29.909 15.205 30.031 1.00 59.53 317 GLY A CA 1
ATOM 2511 C C . GLY A 1 317 ? -28.834 15.057 31.116 1.00 59.53 317 GLY A C 1
ATOM 2512 O O . GLY A 1 317 ? -28.362 16.084 31.602 1.00 59.53 317 GLY A O 1
ATOM 2513 N N . ARG A 1 318 ? -28.408 13.840 31.497 1.00 66.69 318 ARG A N 1
ATOM 2514 C CA . ARG A 1 318 ? -27.336 13.651 32.494 1.00 66.69 318 ARG A CA 1
ATOM 2515 C C . ARG A 1 318 ? -26.245 12.705 32.000 1.00 66.69 318 ARG A C 1
ATOM 2517 O O . ARG A 1 318 ? -26.520 11.581 31.599 1.00 66.69 318 ARG A O 1
ATOM 2524 N N . LEU A 1 319 ? -25.003 13.175 32.080 1.00 78.06 319 LEU A N 1
ATOM 2525 C CA . LEU A 1 319 ? -23.803 12.369 31.888 1.00 78.06 319 LEU A CA 1
ATOM 2526 C C . LEU A 1 319 ? -23.559 11.546 33.159 1.00 78.06 319 LEU A C 1
ATOM 2528 O O . LEU A 1 319 ? -23.497 12.111 34.255 1.00 78.06 319 LEU A O 1
ATOM 2532 N N . ILE A 1 320 ? -23.483 10.223 33.015 1.00 85.94 320 ILE A N 1
ATOM 2533 C CA . ILE A 1 320 ? -23.255 9.295 34.128 1.00 85.94 320 ILE A CA 1
ATOM 2534 C C . ILE A 1 320 ? -21.821 8.797 34.030 1.00 85.94 320 ILE A C 1
ATOM 2536 O O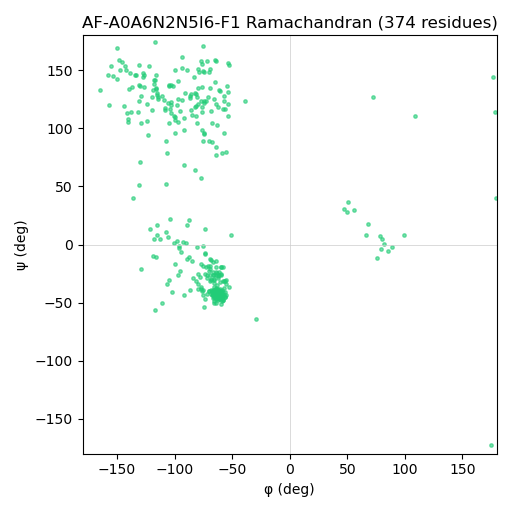 . ILE A 1 320 ? -21.431 8.225 33.014 1.00 85.94 320 ILE A O 1
ATOM 2540 N N . GLU A 1 321 ? -21.038 9.028 35.078 1.00 89.88 321 GLU A N 1
ATOM 2541 C CA . GLU A 1 321 ? -19.727 8.399 35.222 1.00 89.88 321 GLU A CA 1
ATOM 2542 C C . GLU A 1 321 ? -19.927 7.040 35.893 1.00 89.88 321 GLU A C 1
ATOM 2544 O O . GLU A 1 321 ? -20.584 6.979 36.931 1.00 89.88 321 GLU A O 1
ATOM 2549 N N . ARG A 1 322 ? -19.393 5.974 35.290 1.00 90.75 322 ARG A N 1
ATOM 2550 C CA . ARG A 1 322 ? -19.417 4.618 35.847 1.00 90.75 322 ARG A CA 1
ATOM 2551 C C . ARG A 1 322 ? -18.016 4.103 36.105 1.00 90.75 322 ARG A C 1
ATOM 2553 O O . ARG A 1 322 ? -17.132 4.265 35.257 1.00 90.75 322 ARG A O 1
ATOM 2560 N N . GLU A 1 323 ? -17.839 3.445 37.245 1.00 93.75 323 GLU A N 1
ATOM 2561 C CA . GLU A 1 323 ? -16.613 2.726 37.591 1.00 93.75 323 GLU A CA 1
ATOM 2562 C C . GLU A 1 323 ? -16.781 1.210 37.414 1.00 93.75 323 GLU A C 1
ATOM 2564 O O . GLU A 1 323 ? -17.588 0.572 38.083 1.00 93.75 323 GLU A O 1
ATOM 2569 N N . PHE A 1 324 ? -15.928 0.609 36.581 1.00 94.31 324 PHE A N 1
ATOM 2570 C CA . PHE A 1 324 ? -15.811 -0.843 36.443 1.00 94.31 324 PHE A CA 1
ATOM 2571 C C . PHE A 1 324 ? -14.501 -1.322 37.064 1.00 94.31 324 PHE A C 1
ATOM 2573 O O . PHE A 1 324 ? -13.421 -0.972 36.584 1.00 94.31 324 PHE A O 1
ATOM 2580 N N . LYS A 1 325 ? -14.564 -2.162 38.101 1.00 95.62 325 LYS A N 1
ATOM 2581 C CA . LYS A 1 325 ? -13.361 -2.731 38.733 1.00 95.62 325 LYS A CA 1
ATOM 2582 C C . LYS A 1 325 ? -12.831 -3.894 37.905 1.00 95.62 325 LYS A C 1
ATOM 2584 O O . LYS A 1 325 ? -13.532 -4.883 37.716 1.00 95.62 325 LYS A O 1
ATOM 2589 N N . ILE A 1 326 ? -11.592 -3.810 37.434 1.00 95.38 326 ILE A N 1
ATOM 2590 C CA . ILE A 1 326 ? -10.916 -4.889 36.710 1.00 95.38 326 ILE A CA 1
ATOM 2591 C C . ILE A 1 326 ? -10.479 -5.957 37.716 1.00 95.38 326 ILE A C 1
ATOM 2593 O O . ILE A 1 326 ? -9.596 -5.729 38.540 1.00 95.38 326 ILE A O 1
ATOM 2597 N N . LEU A 1 327 ? -11.072 -7.145 37.616 1.00 95.69 327 LEU A N 1
ATOM 2598 C CA . LEU A 1 327 ? -10.678 -8.314 38.403 1.00 95.69 327 LEU A CA 1
ATOM 2599 C C . LEU A 1 327 ? -9.541 -9.084 37.730 1.00 95.69 327 LEU A C 1
ATOM 2601 O O . LEU A 1 327 ? -8.651 -9.597 38.403 1.00 95.69 327 LEU A O 1
ATOM 2605 N N . ASN A 1 328 ? -9.584 -9.198 36.401 1.00 95.50 328 ASN A N 1
ATOM 2606 C CA . ASN A 1 328 ? -8.531 -9.844 35.628 1.00 95.50 328 ASN A CA 1
ATOM 2607 C C . ASN A 1 328 ? -8.546 -9.365 34.174 1.00 95.50 328 ASN A C 1
ATOM 2609 O O . ASN A 1 328 ? -9.612 -9.145 33.598 1.00 95.50 328 ASN A O 1
ATOM 2613 N N . LEU A 1 329 ? -7.370 -9.270 33.561 1.00 93.75 329 LEU A N 1
ATOM 2614 C CA . LEU A 1 329 ? -7.202 -8.905 32.162 1.00 93.75 329 LEU A CA 1
ATOM 2615 C C . LEU A 1 329 ? -6.415 -10.006 31.448 1.00 93.75 329 LEU A C 1
ATOM 2617 O O . LEU A 1 329 ? -5.298 -10.348 31.821 1.00 93.75 329 LEU A O 1
ATOM 2621 N N . LEU A 1 330 ? -7.025 -10.582 30.418 1.00 94.81 330 LEU A N 1
ATOM 2622 C CA . LEU A 1 330 ? -6.448 -11.646 29.611 1.00 94.81 330 LEU A CA 1
ATOM 2623 C C . LEU A 1 330 ? -6.073 -11.081 28.240 1.00 94.81 330 LEU A C 1
ATOM 2625 O O . LEU A 1 330 ? -6.866 -11.177 27.296 1.00 94.81 330 LEU A O 1
ATOM 2629 N N . GLU A 1 331 ? -4.849 -10.570 28.134 1.00 93.06 331 GLU A N 1
ATOM 2630 C CA . GLU A 1 331 ? -4.296 -9.873 26.963 1.00 93.06 331 GLU A CA 1
ATOM 2631 C C . GLU A 1 331 ? -4.422 -10.638 25.642 1.00 93.06 331 GLU A C 1
ATOM 2633 O O . GLU A 1 331 ? -4.483 -11.876 25.588 1.00 93.06 331 GLU A O 1
ATOM 2638 N N . PHE A 1 332 ? -4.438 -9.876 24.551 1.00 93.38 332 PHE A N 1
ATOM 2639 C CA . PHE A 1 332 ? -4.395 -10.441 23.216 1.00 93.38 332 PHE A CA 1
ATOM 2640 C C . PHE A 1 332 ? -3.064 -11.164 22.981 1.00 93.38 332 PHE A C 1
ATOM 2642 O O . PHE A 1 332 ? -1.996 -10.707 23.361 1.00 93.38 332 PHE A O 1
ATOM 2649 N N . THR A 1 333 ? -3.120 -12.313 22.309 1.00 91.31 333 THR A N 1
ATOM 2650 C CA . THR A 1 333 ? -1.919 -12.979 21.789 1.00 91.31 333 THR A CA 1
ATOM 2651 C C . THR A 1 333 ? -2.238 -13.582 20.431 1.00 91.31 333 THR A C 1
ATOM 2653 O O . THR A 1 333 ? -3.356 -14.062 20.216 1.00 91.31 333 T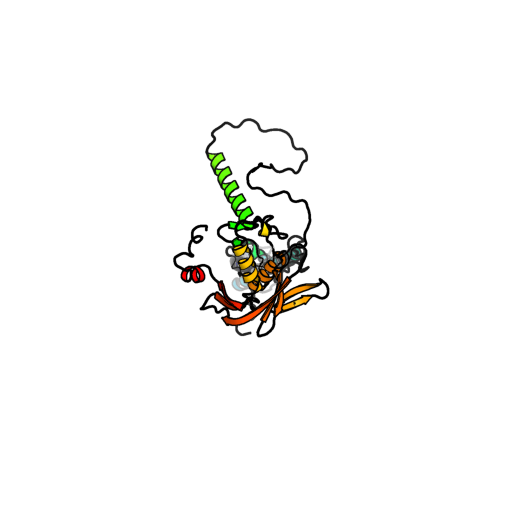HR A O 1
ATOM 2656 N N . SER A 1 334 ? -1.248 -13.674 19.540 1.00 90.62 334 SER A N 1
ATOM 2657 C CA . SER A 1 334 ? -1.434 -14.254 18.198 1.00 90.62 334 SER A CA 1
ATOM 2658 C C . SER A 1 334 ? -1.914 -15.711 18.233 1.00 90.62 334 SER A C 1
ATOM 2660 O O . SER A 1 334 ? -2.570 -16.171 17.303 1.00 90.62 334 SER A O 1
ATOM 2662 N N . LYS A 1 335 ? -1.630 -16.439 19.325 1.00 91.81 335 LYS A N 1
ATOM 2663 C CA . LYS A 1 335 ? -2.134 -17.802 19.556 1.00 91.81 335 LYS A CA 1
ATOM 2664 C C . LYS A 1 335 ? -3.606 -17.822 19.977 1.00 91.81 335 LYS A C 1
ATOM 2666 O O . LYS A 1 335 ? -4.342 -18.702 19.545 1.00 91.81 335 LYS A O 1
ATOM 2671 N N . ARG A 1 336 ? -4.039 -16.885 20.832 1.00 92.44 336 ARG A N 1
ATOM 2672 C CA . ARG A 1 336 ? -5.429 -16.824 21.323 1.00 92.44 336 ARG A CA 1
ATOM 2673 C C . ARG A 1 336 ? -6.378 -16.154 20.335 1.00 92.44 336 ARG A C 1
ATOM 2675 O O . ARG A 1 336 ? -7.555 -16.503 20.352 1.00 92.44 336 ARG A O 1
ATOM 2682 N N . LYS A 1 337 ? -5.888 -15.190 19.542 1.00 94.12 337 LYS A N 1
ATOM 2683 C CA . LYS A 1 337 ? -6.664 -14.343 18.613 1.00 94.12 337 LYS A CA 1
ATOM 2684 C C . LYS A 1 337 ? -7.905 -13.690 19.256 1.00 94.12 337 LYS A C 1
ATOM 2686 O O . LYS A 1 337 ? -8.912 -13.451 18.592 1.00 94.12 337 LYS A O 1
ATOM 2691 N N . ARG A 1 338 ? -7.850 -13.447 20.570 1.00 94.44 338 ARG A N 1
ATOM 2692 C CA . ARG A 1 338 ? -8.895 -12.788 21.364 1.00 94.44 338 ARG A CA 1
ATOM 2693 C C . ARG A 1 338 ? -8.304 -12.142 22.612 1.00 94.44 338 ARG A C 1
ATOM 2695 O O . ARG A 1 338 ? -7.311 -12.645 23.142 1.00 94.44 338 ARG A O 1
ATOM 2702 N N . MET A 1 339 ? -8.974 -11.109 23.099 1.00 94.62 339 MET A N 1
ATOM 2703 C CA . MET A 1 339 ? -8.755 -10.448 24.382 1.00 94.62 339 MET A CA 1
ATOM 2704 C C . MET A 1 339 ? -10.002 -10.632 25.252 1.00 94.62 339 MET A C 1
ATOM 2706 O O . MET A 1 339 ? -11.124 -10.667 24.743 1.00 94.62 339 MET A O 1
ATOM 2710 N N . SER A 1 340 ? -9.816 -10.760 26.564 1.00 95.69 340 SER A N 1
ATOM 2711 C CA . SER A 1 340 ? -10.937 -10.796 27.505 1.00 95.69 340 SER A CA 1
ATOM 2712 C C . SER A 1 340 ? -10.626 -9.987 28.754 1.00 95.69 340 SER A C 1
ATOM 2714 O O . SER A 1 340 ? -9.482 -9.967 29.203 1.00 95.69 340 SER A O 1
ATOM 2716 N N . VAL A 1 341 ? -11.644 -9.376 29.346 1.00 95.44 341 VAL A N 1
ATOM 2717 C CA . VAL A 1 341 ? -11.545 -8.670 30.623 1.00 95.44 341 VAL A CA 1
ATOM 2718 C C . VAL A 1 341 ? -12.661 -9.142 31.546 1.00 95.44 341 VAL A C 1
ATOM 2720 O O . VAL A 1 341 ? -13.798 -9.335 31.118 1.00 95.44 341 VAL A O 1
ATOM 2723 N N . ILE A 1 342 ? -12.317 -9.380 32.807 1.00 96.88 342 ILE A N 1
ATOM 2724 C CA . ILE A 1 342 ? -13.266 -9.699 33.870 1.00 96.88 342 ILE A CA 1
ATOM 2725 C C . ILE A 1 342 ? -13.412 -8.440 34.707 1.00 96.88 342 ILE A C 1
ATOM 2727 O O . ILE A 1 342 ? -12.435 -7.993 35.312 1.00 96.88 342 ILE A O 1
ATOM 2731 N N . VAL A 1 343 ? -14.616 -7.880 34.731 1.00 95.88 343 VAL A N 1
ATOM 2732 C CA . VAL A 1 343 ? -14.926 -6.654 35.466 1.00 95.88 343 VAL A CA 1
ATOM 2733 C C . VAL A 1 343 ? -16.049 -6.877 36.467 1.00 95.88 343 VAL A C 1
ATOM 2735 O O . VAL A 1 343 ? -16.886 -7.759 36.283 1.00 95.88 343 VAL A O 1
ATOM 2738 N N . GLN A 1 344 ? -16.062 -6.076 37.524 1.00 95.88 344 GLN A N 1
ATOM 2739 C CA . GLN A 1 344 ? -17.180 -5.946 38.444 1.00 95.88 344 GLN A CA 1
ATOM 2740 C C . GLN A 1 344 ? -17.825 -4.570 38.248 1.00 95.88 344 GLN A C 1
ATOM 2742 O O . GLN A 1 344 ? -17.125 -3.558 38.318 1.00 95.88 344 GLN A O 1
ATOM 2747 N N . ASP A 1 345 ? -19.130 -4.558 37.975 1.00 90.81 345 ASP A N 1
ATOM 2748 C CA . ASP A 1 345 ? -19.945 -3.340 37.849 1.00 90.81 345 ASP A CA 1
ATOM 2749 C C . ASP A 1 345 ? -20.250 -2.725 39.234 1.00 90.81 345 ASP A C 1
ATOM 2751 O O . ASP A 1 345 ? -20.006 -3.352 40.272 1.00 90.81 345 ASP A O 1
ATOM 2755 N N . GLU A 1 346 ? -20.817 -1.520 39.265 1.00 87.25 346 GLU A N 1
ATOM 2756 C CA . GLU A 1 346 ? -21.206 -0.793 40.485 1.00 87.25 346 GLU A CA 1
ATOM 2757 C C . GLU A 1 346 ? -22.240 -1.565 41.321 1.00 87.25 346 GLU A C 1
ATOM 2759 O O . GLU A 1 346 ? -22.189 -1.543 42.552 1.00 87.25 346 GLU A O 1
ATOM 2764 N N . ASP A 1 347 ? -23.105 -2.335 40.654 1.00 88.25 347 ASP A N 1
ATOM 2765 C CA . ASP A 1 347 ? -24.094 -3.226 41.275 1.00 88.25 347 ASP A CA 1
ATOM 2766 C C . ASP A 1 347 ? -23.471 -4.516 41.854 1.00 88.25 347 ASP A C 1
ATOM 2768 O O . ASP A 1 347 ? -24.160 -5.375 42.407 1.00 88.25 347 ASP A O 1
ATOM 2772 N N . GLY A 1 348 ? -22.153 -4.691 41.719 1.00 89.38 348 GLY A N 1
ATOM 2773 C CA . GLY A 1 348 ? -21.410 -5.847 42.219 1.00 89.38 348 GLY A CA 1
ATOM 2774 C C . GLY A 1 348 ? -21.456 -7.080 41.312 1.00 89.38 348 GLY A C 1
ATOM 2775 O O . GLY A 1 348 ? -20.836 -8.094 41.650 1.00 89.38 348 GLY A O 1
ATOM 2776 N N . GLN A 1 349 ? -22.134 -7.006 40.162 1.00 93.75 349 GLN A N 1
ATOM 2777 C CA . GLN A 1 349 ? -22.188 -8.082 39.172 1.00 93.75 349 GLN A CA 1
ATOM 2778 C C . GLN A 1 349 ? -20.830 -8.270 38.487 1.00 93.75 349 GLN A C 1
ATOM 2780 O O . GLN A 1 349 ? -20.198 -7.307 38.059 1.00 93.75 349 GLN A O 1
ATOM 2785 N N . ILE A 1 350 ? -20.395 -9.526 38.353 1.00 95.44 350 ILE A N 1
ATOM 2786 C CA . ILE A 1 350 ? -19.162 -9.881 37.644 1.00 95.44 350 ILE A CA 1
ATOM 2787 C C . ILE A 1 350 ? -19.494 -10.208 36.188 1.00 95.44 350 ILE A C 1
ATOM 2789 O O . ILE A 1 350 ? -20.291 -11.106 35.915 1.00 95.44 350 ILE A O 1
ATOM 2793 N N . LEU A 1 351 ? -18.843 -9.510 35.260 1.00 94.25 351 LEU A N 1
ATOM 2794 C CA . LEU A 1 351 ? -19.012 -9.655 33.819 1.00 94.25 351 LEU A CA 1
ATOM 2795 C C . LEU A 1 351 ? -17.688 -10.081 33.175 1.00 94.25 351 LEU A C 1
ATOM 2797 O O . LEU A 1 351 ? -16.636 -9.498 33.435 1.00 94.25 351 LEU A O 1
ATOM 2801 N N . LEU A 1 352 ? -17.743 -11.092 32.306 1.00 95.50 352 LEU A N 1
ATOM 2802 C CA . LEU A 1 352 ? -16.643 -11.462 31.415 1.00 95.50 352 LEU A CA 1
ATOM 2803 C C . LEU A 1 352 ? -16.942 -10.896 30.028 1.00 95.50 352 LEU A C 1
ATOM 2805 O O . LEU A 1 352 ? -17.837 -11.381 29.340 1.00 95.50 352 LEU A O 1
ATOM 2809 N N . LEU A 1 353 ? -16.165 -9.905 29.607 1.00 95.12 353 LEU A N 1
ATOM 2810 C CA . LEU A 1 353 ? -16.258 -9.311 28.278 1.00 95.12 353 LEU A CA 1
ATOM 2811 C C . LEU A 1 353 ? -15.140 -9.874 27.404 1.00 95.12 353 LEU A C 1
ATOM 2813 O O . LEU A 1 353 ? -14.001 -10.021 27.854 1.00 95.12 353 LEU A O 1
ATOM 2817 N N . CYS A 1 354 ? -15.452 -10.222 26.159 1.00 94.50 354 CYS A N 1
ATOM 2818 C CA . CYS A 1 354 ? -14.490 -10.825 25.245 1.00 94.50 354 CYS A CA 1
ATOM 2819 C C . CYS A 1 354 ? -14.653 -10.265 23.834 1.00 94.50 354 CYS A C 1
ATOM 2821 O O . CYS A 1 354 ? -15.760 -10.248 23.307 1.00 94.50 354 CYS A O 1
ATOM 2823 N N . LYS A 1 355 ? -13.533 -9.899 23.204 1.00 94.25 355 LYS A N 1
ATOM 2824 C CA . LYS A 1 355 ? -13.453 -9.533 21.783 1.00 94.25 355 LYS A CA 1
ATOM 2825 C C . LYS A 1 355 ? -12.385 -10.368 21.080 1.00 94.25 355 LYS A C 1
ATOM 2827 O O . LYS A 1 355 ? -11.368 -10.708 21.687 1.00 94.25 355 LYS A O 1
ATOM 2832 N N . GLY A 1 356 ? -12.584 -10.725 19.819 1.00 93.75 356 GLY A N 1
ATOM 2833 C CA . GLY A 1 356 ? -11.623 -11.529 19.065 1.00 93.75 356 GLY A CA 1
ATOM 2834 C C . GLY A 1 356 ? -12.138 -11.905 17.686 1.00 93.75 356 GLY A C 1
ATOM 2835 O O . GLY A 1 356 ? -13.196 -11.438 17.279 1.00 93.75 356 GLY A O 1
ATOM 2836 N N . ALA A 1 357 ? -11.392 -12.763 16.993 1.00 93.19 357 ALA A N 1
ATOM 2837 C CA . ALA A 1 357 ? -11.810 -13.280 15.696 1.00 93.19 357 ALA A CA 1
ATOM 2838 C C . ALA A 1 357 ? -13.123 -14.073 15.814 1.00 93.19 357 ALA A C 1
ATOM 2840 O O . ALA A 1 357 ? -13.244 -14.940 16.684 1.00 93.19 357 ALA A O 1
ATOM 2841 N N . ASP A 1 358 ? -14.052 -13.790 14.909 1.00 91.38 358 ASP A N 1
ATOM 2842 C CA . ASP A 1 358 ? -15.276 -14.539 14.603 1.00 91.38 358 ASP A CA 1
ATOM 2843 C C . ASP A 1 358 ? -15.167 -16.051 14.866 1.00 91.38 358 ASP A C 1
ATOM 2845 O O . ASP A 1 358 ? -15.789 -16.565 15.796 1.00 91.38 358 ASP A O 1
ATOM 2849 N N . SER A 1 359 ? -14.294 -16.751 14.141 1.00 89.88 359 SER A N 1
ATOM 2850 C CA . SER A 1 359 ? -14.072 -18.201 14.274 1.00 89.88 359 SER A CA 1
ATOM 2851 C C . SER A 1 359 ? -13.767 -18.655 15.710 1.00 89.88 359 SER A C 1
ATOM 2853 O O . SER A 1 359 ? -14.218 -19.704 16.157 1.00 89.88 359 SER A O 1
ATOM 2855 N N . ILE A 1 360 ? -13.029 -17.849 16.478 1.00 93.88 360 ILE A N 1
ATOM 2856 C CA . ILE A 1 360 ? -12.635 -18.176 17.854 1.00 93.88 360 ILE A CA 1
ATOM 2857 C C . ILE A 1 360 ? -13.764 -17.907 18.849 1.00 93.88 360 ILE A C 1
ATOM 2859 O O . ILE A 1 360 ? -13.857 -18.601 19.873 1.00 93.88 360 ILE A O 1
ATOM 2863 N N . ILE A 1 361 ? -14.572 -16.879 18.593 1.00 92.31 361 ILE A N 1
ATOM 2864 C CA . ILE A 1 361 ? -15.705 -16.511 19.439 1.00 92.31 361 ILE A CA 1
ATOM 2865 C C . ILE A 1 361 ? -16.867 -17.486 19.216 1.00 92.31 361 ILE A C 1
ATOM 2867 O O . ILE A 1 361 ? -17.408 -17.981 20.206 1.00 92.31 361 ILE A O 1
ATOM 2871 N N . PHE A 1 362 ? -17.179 -17.853 17.968 1.00 90.06 362 PHE A N 1
ATOM 2872 C CA . PHE A 1 362 ? -18.262 -18.791 17.637 1.00 90.06 362 PHE A CA 1
ATOM 2873 C C . PHE A 1 362 ? -18.084 -20.172 18.285 1.00 90.06 362 PHE A C 1
ATOM 2875 O O . PHE A 1 362 ? -19.028 -20.724 18.860 1.00 90.06 362 PHE A O 1
ATOM 2882 N N . ASP A 1 363 ? -16.849 -20.676 18.343 1.00 89.81 363 ASP A N 1
ATOM 2883 C CA . ASP A 1 363 ? -16.505 -21.924 19.042 1.00 89.81 363 ASP A CA 1
ATOM 2884 C C . ASP A 1 363 ? -16.833 -21.915 20.548 1.00 89.81 363 ASP A C 1
ATOM 2886 O O . ASP A 1 363 ? -16.878 -22.968 21.187 1.00 89.81 363 ASP A O 1
ATOM 2890 N N . ARG A 1 364 ? -17.010 -20.732 21.147 1.00 90.38 364 ARG A N 1
ATOM 2891 C CA . ARG A 1 364 ? -17.178 -20.529 22.598 1.00 90.38 364 ARG A CA 1
ATOM 2892 C C . ARG A 1 364 ? -18.560 -20.032 22.986 1.00 90.38 364 ARG A C 1
ATOM 2894 O O . ARG A 1 364 ? -18.795 -19.770 24.166 1.00 90.38 364 ARG A O 1
ATOM 2901 N N . LEU A 1 365 ? -19.469 -19.928 22.023 1.00 90.75 365 LEU A N 1
ATOM 2902 C CA . LEU A 1 365 ? -20.861 -19.618 22.302 1.00 90.75 365 LEU A CA 1
ATOM 2903 C C . LEU A 1 365 ? -21.550 -20.792 22.999 1.00 90.75 365 LEU A C 1
ATOM 2905 O O . LEU A 1 365 ? -21.238 -21.965 22.776 1.00 90.75 365 LEU A O 1
ATOM 2909 N N . SER A 1 366 ? -22.524 -20.470 23.848 1.00 90.19 366 SER A N 1
ATOM 2910 C CA . SER A 1 366 ? -23.408 -21.482 24.420 1.00 90.19 366 SER A CA 1
ATOM 2911 C C . SER A 1 366 ? -24.228 -22.148 23.307 1.00 90.19 366 SER A C 1
ATOM 2913 O O . SER A 1 366 ? -24.444 -21.568 22.243 1.00 90.19 366 SER A O 1
ATOM 2915 N N . LYS A 1 367 ? -24.738 -23.362 23.551 1.00 83.69 367 LYS A N 1
ATOM 2916 C CA . LYS A 1 367 ? -25.556 -24.094 22.563 1.00 83.69 367 LYS A CA 1
ATOM 2917 C C . LYS A 1 367 ? -26.778 -23.297 22.083 1.00 83.69 367 LYS A C 1
ATOM 2919 O O . LYS A 1 367 ? -27.172 -23.435 20.935 1.00 83.69 367 LYS A O 1
ATOM 2924 N N . ASN A 1 368 ? -27.324 -22.440 22.947 1.00 79.25 368 ASN A N 1
ATOM 2925 C CA . ASN A 1 368 ? -28.476 -21.584 22.652 1.00 79.25 368 ASN A CA 1
ATOM 2926 C C . ASN A 1 368 ? -28.067 -20.163 22.214 1.00 79.25 368 ASN A C 1
ATOM 2928 O O . ASN A 1 368 ? -28.933 -19.341 21.960 1.00 79.25 368 ASN A O 1
ATOM 2932 N N . GLY A 1 369 ? -26.768 -19.848 22.166 1.00 72.69 369 GLY A N 1
ATOM 2933 C CA . GLY A 1 369 ? -26.239 -18.515 21.850 1.00 72.69 369 GLY A CA 1
ATOM 2934 C C . GLY A 1 369 ? -25.910 -18.297 20.373 1.00 72.69 369 GLY A C 1
ATOM 2935 O O . GLY A 1 369 ? -25.427 -17.230 20.016 1.00 72.69 369 GLY A O 1
ATOM 2936 N N . ARG A 1 370 ? -26.159 -19.292 19.515 1.00 74.31 370 ARG A N 1
ATOM 2937 C CA . ARG A 1 370 ? -25.836 -19.284 18.074 1.00 74.31 370 ARG A CA 1
ATOM 2938 C C . ARG A 1 370 ? -26.949 -18.720 17.184 1.00 74.31 370 ARG A C 1
ATOM 2940 O O . ARG A 1 370 ? -26.949 -18.921 15.980 1.00 74.31 370 ARG A O 1
ATOM 2947 N N . ILE A 1 371 ? -27.904 -18.007 17.776 1.00 71.69 371 ILE A N 1
ATOM 2948 C CA . ILE A 1 371 ? -29.138 -17.550 17.111 1.00 71.69 371 ILE A CA 1
ATOM 2949 C C . ILE A 1 371 ? -28.848 -16.652 15.893 1.00 71.69 371 ILE A C 1
ATOM 2951 O O . ILE A 1 371 ? -29.644 -16.604 14.964 1.00 71.69 371 ILE A O 1
ATOM 2955 N N . HIS A 1 372 ? -27.700 -15.970 15.876 1.00 68.62 372 HIS A N 1
ATOM 2956 C CA . HIS A 1 372 ? -27.327 -15.006 14.837 1.00 68.62 372 HIS A CA 1
ATOM 2957 C C . HIS A 1 372 ? -26.102 -15.432 14.006 1.00 68.62 372 HIS A C 1
ATOM 2959 O O . HIS A 1 372 ? -25.499 -14.589 13.353 1.00 68.62 372 HIS A O 1
ATOM 2965 N N . GLU A 1 373 ? -25.712 -16.713 14.040 1.00 64.94 373 GLU A N 1
ATOM 2966 C CA . GLU A 1 373 ? -24.540 -17.230 13.304 1.00 64.94 373 GLU A CA 1
ATOM 2967 C C . GLU A 1 373 ? -24.755 -17.236 11.771 1.00 64.94 373 GLU A C 1
ATOM 2969 O O . GLU A 1 373 ? -23.795 -17.109 11.020 1.00 64.94 373 GLU A O 1
ATOM 2974 N N . GLU A 1 374 ? -26.007 -17.316 11.301 1.00 53.59 374 GLU A N 1
ATOM 2975 C CA . GLU A 1 374 ? -26.364 -17.505 9.878 1.00 53.59 374 GLU A CA 1
ATOM 2976 C C . GLU A 1 374 ? -26.723 -16.214 9.108 1.00 53.59 374 GLU A C 1
ATOM 2978 O O . GLU A 1 374 ? -27.087 -16.285 7.939 1.00 53.59 374 GLU A O 1
ATOM 2983 N N . LEU A 1 375 ? -26.638 -15.030 9.723 1.00 49.28 375 LEU A N 1
ATOM 2984 C CA . LEU A 1 375 ? -27.024 -13.746 9.099 1.00 49.28 375 LEU A CA 1
ATOM 2985 C C . LEU A 1 375 ? -25.892 -13.068 8.292 1.00 49.28 375 LEU A C 1
ATOM 2987 O O . LEU A 1 375 ? -25.934 -11.855 8.084 1.00 49.28 375 LEU A O 1
ATOM 2991 N N . HIS A 1 376 ? -24.882 -13.835 7.876 1.00 37.09 376 HIS A N 1
ATOM 2992 C CA . HIS A 1 376 ? -23.702 -13.341 7.159 1.00 37.09 376 HIS A CA 1
ATOM 2993 C C . HIS A 1 376 ? -23.865 -13.284 5.642 1.00 37.09 376 HIS A C 1
ATOM 2995 O O . HIS A 1 376 ? -24.399 -14.257 5.063 1.00 37.09 376 HIS A O 1
#

Secondary structure (DSSP, 8-state):
--S-PPPPPP--HHHHHHHHHHHHHHHHHHHHHHHHHHHHHHHHHHTGGG-SS---SS--TTS-TT-HHHHHHHHHHHHHHHTGGGS-THHHHHHHHHHHHHHHHHHT-GGGB-TTT-PBP--S-GGGGGGGGG-------TBTTTB-S---B--EEETTEEE--PPPHHHHHHHHHHHHHHHHHHHHS-------------------------S---------PPPBTTB----TTTGGGGGGGSTTHHHHHHHHHHHHHS---EEEE-TTT-PEEEE-SSHHHHHHHHHHHHTTEEEEEE-SSEEEEEEEEEETTEEEEEEEEEEEEE---TTT-EEEEEEE-TT--EEEEEEE-HHHHHTTS-TTS-TTTT--

Foldseek 3Di:
DVPDDDDDDDAEPVVVVVVVVLVVLVVVLLVVLLVQLVVQLVCLQPPQVVDPDPNDPDPDVLRDNVCSPNVSVSSSVVSSVVCVCSNPPVPVVVVVVVLVVLQVVQQVDPVQADPVVRHHDHDPDSNCSVCVVVDDDDDDDCPPTVDPLFAADAWDAFPQDIFFQDDDPVNVVVVVVVVVVVVVVVVVPDPDDDDDDDDDDDDDPDDDPPPPPDDDPPCDDDDPDPPQGLYDGDGPCQAPLNVVVDPPNVRNVVVLVLLQPQFDWAWDQDPVPRATQTDHPGSNSRSSQSVSVRSQWHFHHDDPFWTWTWHDNPDPPDIDIWIWTWPDWADDDPVLQKTWTWTAGPVRDIDIRMDGDPVNVCVVADPVRCPNVPSD

Mean predicted aligned error: 13.1 Å

InterPro domains:
  IPR001757 P-type ATPase [TIGR01494] (72-216)
  IPR018303 P-type ATPase, phosphorylation site [PS00154] (141-147)
  IPR023214 HAD superfamily [G3DSA:3.40.50.1000] (136-148)
  IPR023298 P-type ATPase, transmembrane domain superfamily [SSF81665] (6-133)
  IPR023299 P-type ATPase, cytoplasmic domain N [G3DSA:3.40.1110.10] (149-172)
  IPR023299 P-type ATPase, cytoplasmic domain N [G3DSA:3.40.1110.10] (212-374)
  IPR023299 P-type ATPase, cytoplasmic domain N [SSF81660] (146-365)

Solvent-accessible surface area (backbone atoms only — not comparable to full-atom values): 22882 Å² total; per-residue (Å²): 116,93,87,64,72,83,83,74,92,80,80,38,71,66,56,57,50,49,53,54,51,49,53,51,49,52,54,49,47,54,50,54,18,49,54,51,13,53,54,48,23,53,40,45,59,72,48,48,91,73,40,91,84,76,61,78,90,63,95,52,80,56,77,42,63,90,46,35,66,55,22,17,54,52,41,28,55,52,36,44,63,70,53,47,72,72,61,59,75,60,57,62,58,52,50,53,53,50,31,50,52,52,32,51,51,55,42,66,38,73,89,52,45,39,82,88,81,69,45,58,40,77,64,88,58,41,73,45,62,75,52,70,81,67,68,84,79,85,89,76,60,60,78,75,70,75,35,88,85,70,43,58,38,43,69,52,72,59,98,76,44,80,45,45,70,66,76,50,73,64,57,53,49,51,50,49,50,55,50,52,56,50,53,59,53,57,65,72,72,60,97,73,85,95,78,87,90,82,88,84,90,76,93,73,101,68,78,86,81,77,84,75,88,84,69,92,69,76,87,69,76,98,67,88,68,79,85,48,83,22,40,58,60,42,44,82,60,53,39,92,49,37,39,71,76,46,95,58,40,70,61,52,53,52,50,43,46,40,43,41,61,61,65,85,56,46,57,41,77,37,85,90,76,77,44,71,46,61,55,45,98,44,58,63,57,33,8,36,38,39,38,13,36,70,59,25,33,32,57,65,47,76,58,98,50,35,41,34,36,35,35,46,63,83,41,93,94,44,78,42,78,45,61,33,36,51,78,45,77,45,72,69,40,92,88,67,47,33,34,38,31,33,32,29,44,84,88,66,51,78,46,79,40,73,53,59,46,65,77,66,50,62,76,67,48,55,94,84,61,58,83,57,72,80,82,120

Nearest PDB structures (foldseek):
  8oxc-assembly1_A  TM=8.372E-01  e=2.031E-19  Homo sapiens
  8ox9-assembly1_A  TM=8.678E-01  e=1.769E-18  Homo sapiens
  6k7k-assembly1_A  TM=5.773E-01  e=5.348E-19  Homo sapiens
  7ky8-assembly1_A  TM=5.599E-01  e=2.571E-17  Saccharomyces cerevisiae S288C
  7ky9-assembly1_A  TM=5.201E-01  e=4.696E-16  Saccharomyces cerevisiae S288C

Radius of gyration: 39.62 Å; Cα contacts (8 Å, |Δi|>4): 408; chains: 1; bounding box: 93×47×109 Å

pLDDT: mean 81.26, std 18.57, range [24.19, 96.88]